Protein AF-A0AA39MKB7-F1 (afdb_monomer_lite)

Organism: NCBI:txid47425

Radius of gyration: 70.07 Å; chains: 1; bounding box: 162×75×240 Å

Foldseek 3Di:
DDDDDLVRLVVQLVVLVVVLVVVCVVPVPDDPVNSCVVPPDNRPRDDPQDPVRVVVVVVVVPDDPVRVVVVVVVVVVVVVVVVVVVVVVVVVVLPDDDDDDDDDDDDDDDDDDYDDDDDDDDDDDDDDDDDDDDDDDDDDDDDDDDDDDDDPDDDDDDDDDDDDDDDDDDDDDDDDDDDDDDPDDDPVVPPDPPPVVVVVVVVVVVVVVVVVVVVVVVVVVVVVVVVVVVVVVVVVVVVVVVVVVVVVVVVVVVVVVVVVVVVVVVVVSVVVVVVVVVVVVVVVVVVVVVVVVVVVVVVVVVVVVVVVVVVVVVVVVVVVVVVVVVVVVVVVVVVVVVVVVVVVVVVVVVVVVVVVVVVVVVVVVVVVVVVVPPDDDDDDDDDDDDDDPPDPPPPPPVVVVVVVVVVVVVVVVVVVVVVVVVVVVVVVVVVVVVVVVVVVVVVVVVVVVVVVVVVVVVVVVVVVVVVVVVVVVVVVVVVVVVVVVVD

Sequence (487 aa):
MELPGPDALRKERTRLRNAIATFRKRKPDVTAEELRARYPVIPEAPRKKSKREIVARQRREGESDDAFQKRLRLAEQKRLQRAGKRAAQQSELDSGAPASGPSKRRKRAEEEVPLKVLDNPALPPRIPSPFIEAITSEASPSNAEKGIQSEIGMPSRLVTELGVSMPDDSSAPPDHVVLPCISEGPKFLLQPTGNHSSSLSDQASRDEKTIAGLHKELQIFSKQMADSKTKISQLQATNEELSSKLQSCQTELKSTTTEICSLTKRLAVSEPRVLLLEEEKASIATNLQSLEAKLYSLKTVTDAQIGLLEGDKRGLIDQSEQTKAELDISQVTVKILERRVGQLDGEFDELKKVSERNSIELKLWESNNKRSSDRYIKMSCTPELRATNEEANRGSTMALERSKSESTSLKGMLGTAERQITTFDEERLGFQINTEELERRLKDHQTACRHNELLSDRALRCDQKLRVSEVLVATLQASKSAVLFHL

Secondary structure (DSSP, 8-state):
-PPPPHHHHHHHHHHHHHHHHHHHHH-TT--HHHHHHHS-----PPPPPPHHHHHHHHHHHTS-HHHHHHHHHHHHHHHHHHHHHHHHHHHHHSS---------------------------------------------------------------------PPP----PPPP----------TTSSSSSHHHHHHHHHHHHHHHHHHHHHHHHHHHHHHHHHHHHHHHHHHHHHHHHHHHHHHHHHHHHHHHHHHHHHHHHHHHHHHHHHHHHHHHHHHHHHHHHHHHHHHHHHHHHHHHHHHHHHHHHHHHHHHHHHHHHHHHHHHHHHHHHHHHHHHHHHHHHHHHHHHHHHHHHHHHHHHHHHTTTTTS----------------SSSSSSHHHHHHHHHHHHHHHHHHHHHHHHHHHHHHHHHHHHHHHHHHHHHHHHHHHHHHHHHHHHHHHHHHHHHHHHHHHHHHHHHHHHHHHHH-

Structure (mmCIF, N/CA/C/O backbone):
data_AF-A0AA39MKB7-F1
#
_entry.id   AF-A0AA39MKB7-F1
#
loop_
_atom_site.group_PDB
_atom_site.id
_atom_site.type_symbol
_atom_site.label_atom_id
_atom_site.label_alt_id
_atom_site.label_comp_id
_atom_site.label_asym_id
_atom_site.label_entity_id
_atom_site.label_seq_id
_atom_site.pdbx_PDB_ins_code
_atom_site.Cartn_x
_atom_site.Cartn_y
_atom_site.Cartn_z
_atom_site.occupancy
_atom_site.B_iso_or_equiv
_atom_site.auth_seq_id
_atom_site.auth_comp_id
_atom_site.auth_asym_id
_atom_site.auth_atom_id
_atom_site.pdbx_PDB_model_num
ATOM 1 N N . MET A 1 1 ? 51.505 -11.710 31.418 1.00 57.59 1 MET A N 1
ATOM 2 C CA . MET A 1 1 ? 50.099 -11.477 31.807 1.00 57.59 1 MET A CA 1
ATOM 3 C C . MET A 1 1 ? 49.226 -12.077 30.722 1.00 57.59 1 MET A C 1
ATOM 5 O O . MET A 1 1 ? 49.333 -11.642 29.583 1.00 57.59 1 MET A O 1
ATOM 9 N N . GLU A 1 2 ? 48.459 -13.120 31.030 1.00 61.50 2 GLU A N 1
ATOM 10 C CA . GLU A 1 2 ? 47.545 -13.730 30.058 1.00 61.50 2 GLU A CA 1
ATOM 11 C C . GLU A 1 2 ? 46.400 -12.763 29.743 1.00 61.50 2 GLU A C 1
ATOM 13 O O . GLU A 1 2 ? 45.785 -12.198 30.650 1.00 61.50 2 GLU A O 1
ATOM 18 N N . LEU A 1 3 ? 46.131 -12.538 28.455 1.00 71.19 3 LEU A N 1
ATOM 19 C CA . LEU A 1 3 ? 45.013 -11.702 28.034 1.00 71.19 3 LEU A CA 1
ATOM 20 C C . LEU A 1 3 ? 43.691 -12.392 28.414 1.00 71.19 3 LEU A C 1
ATOM 22 O O . LEU A 1 3 ? 43.523 -13.582 28.132 1.00 71.19 3 LEU A O 1
ATOM 26 N N . PRO A 1 4 ? 42.734 -11.673 29.028 1.00 78.88 4 PRO A N 1
ATOM 27 C CA . PRO A 1 4 ? 41.464 -12.253 29.436 1.00 78.88 4 PRO A CA 1
ATOM 28 C C . PRO A 1 4 ? 40.722 -12.835 28.229 1.00 78.88 4 PRO A C 1
ATOM 30 O O . PRO A 1 4 ? 40.527 -12.175 27.206 1.00 78.88 4 PRO A O 1
ATOM 33 N N . GLY A 1 5 ? 40.285 -14.090 28.358 1.00 85.44 5 GLY A N 1
ATOM 34 C CA . GLY A 1 5 ? 39.593 -14.795 27.284 1.00 85.44 5 GLY A CA 1
ATOM 35 C C . GLY A 1 5 ? 38.292 -14.098 26.839 1.00 85.44 5 GLY A C 1
ATOM 36 O O . GLY A 1 5 ? 37.696 -13.325 27.597 1.00 85.44 5 GLY A O 1
ATOM 37 N N . PRO A 1 6 ? 37.764 -14.409 25.639 1.00 80.69 6 PRO A N 1
ATOM 38 C CA . PRO A 1 6 ? 36.594 -13.728 25.072 1.00 80.69 6 PRO A CA 1
ATOM 39 C C . PRO A 1 6 ? 35.350 -13.758 25.971 1.00 80.69 6 PRO A C 1
ATOM 41 O O . PRO A 1 6 ? 34.543 -12.830 25.957 1.00 80.69 6 PRO A O 1
ATOM 44 N N . ASP A 1 7 ? 35.167 -14.817 26.764 1.00 78.50 7 ASP A N 1
ATOM 45 C CA . ASP A 1 7 ? 34.070 -14.903 27.731 1.00 78.50 7 ASP A CA 1
ATOM 46 C C . ASP A 1 7 ? 34.285 -14.058 28.988 1.00 78.50 7 ASP A C 1
ATOM 48 O O . ASP A 1 7 ? 33.306 -13.527 29.518 1.00 78.50 7 ASP A O 1
ATOM 52 N N . ALA A 1 8 ? 35.531 -13.872 29.425 1.00 84.88 8 ALA A N 1
ATOM 53 C CA . ALA A 1 8 ? 35.863 -12.968 30.522 1.00 84.88 8 ALA A CA 1
ATOM 54 C C . ALA A 1 8 ? 35.563 -11.515 30.122 1.00 84.88 8 ALA A C 1
ATOM 56 O O . ALA A 1 8 ? 34.800 -10.842 30.816 1.00 84.88 8 ALA A O 1
ATOM 57 N N . LEU A 1 9 ? 35.998 -11.097 28.927 1.00 85.19 9 LEU A N 1
ATOM 58 C CA . LEU A 1 9 ? 35.693 -9.775 28.364 1.00 85.19 9 LEU A CA 1
ATOM 59 C C . LEU A 1 9 ? 34.181 -9.530 28.231 1.00 85.19 9 LEU A C 1
ATOM 61 O O . LEU A 1 9 ? 33.685 -8.436 28.495 1.00 85.19 9 LEU A O 1
ATOM 65 N N . ARG A 1 10 ? 33.401 -10.555 27.859 1.00 82.31 10 ARG A N 1
ATOM 66 C CA . ARG A 1 10 ? 31.931 -10.452 27.788 1.00 82.31 10 ARG A CA 1
ATOM 67 C C . ARG A 1 10 ? 31.281 -10.279 29.160 1.00 82.31 10 ARG A C 1
ATOM 69 O O . ARG A 1 10 ? 30.346 -9.480 29.287 1.00 82.31 10 ARG A O 1
ATOM 76 N N . LYS A 1 11 ? 31.738 -11.029 30.167 1.00 87.38 11 LYS A N 1
ATOM 77 C CA . LYS A 1 11 ? 31.245 -10.912 31.549 1.00 87.38 11 LYS A CA 1
ATOM 78 C C . LYS A 1 11 ? 31.569 -9.535 32.120 1.00 87.38 11 LYS A C 1
ATOM 80 O O . LYS A 1 11 ? 30.679 -8.876 32.651 1.00 87.38 11 LYS A O 1
ATOM 85 N N . GLU A 1 12 ? 32.793 -9.068 31.921 1.00 86.62 12 GLU A N 1
ATOM 86 C CA . GLU A 1 12 ? 33.256 -7.755 32.361 1.00 86.62 12 GLU A CA 1
ATOM 87 C C . GLU A 1 12 ? 32.492 -6.613 31.680 1.00 86.62 12 GLU A C 1
ATOM 89 O O . GLU A 1 12 ? 31.953 -5.738 32.355 1.00 86.62 12 GLU A O 1
ATOM 94 N N . ARG A 1 13 ? 32.297 -6.688 30.358 1.00 86.69 13 ARG A N 1
ATOM 95 C CA . ARG A 1 13 ? 31.464 -5.731 29.613 1.00 86.69 13 ARG A CA 1
ATOM 96 C C . ARG A 1 13 ? 30.043 -5.643 30.165 1.00 86.69 13 ARG A C 1
ATOM 98 O O . ARG A 1 13 ? 29.470 -4.560 30.263 1.00 86.69 13 ARG A O 1
ATOM 105 N N . THR A 1 14 ? 29.452 -6.789 30.495 1.00 87.50 14 THR A N 1
ATOM 106 C CA . THR A 1 14 ? 28.092 -6.855 31.046 1.00 87.50 14 THR A CA 1
ATOM 107 C C . THR A 1 14 ? 28.049 -6.265 32.454 1.00 87.50 14 THR A C 1
ATOM 109 O O . THR A 1 14 ? 27.165 -5.465 32.752 1.00 87.50 14 THR A O 1
ATOM 112 N N . ARG A 1 15 ? 29.045 -6.577 33.292 1.00 92.31 15 ARG A N 1
ATOM 113 C CA . ARG A 1 15 ? 29.207 -6.002 34.634 1.00 92.31 15 ARG A CA 1
ATOM 114 C C . ARG A 1 15 ? 29.312 -4.475 34.584 1.00 92.31 15 ARG A C 1
ATOM 116 O O . ARG A 1 15 ? 28.599 -3.806 35.326 1.00 92.31 15 ARG A O 1
ATOM 123 N N . LEU A 1 16 ? 30.130 -3.930 33.683 1.00 90.25 16 LEU A N 1
ATOM 124 C CA . LEU A 1 16 ? 30.309 -2.484 33.511 1.00 90.25 16 LEU A CA 1
ATOM 125 C C . LEU A 1 16 ? 29.035 -1.797 33.009 1.00 90.25 16 LEU A C 1
ATOM 127 O O . LEU A 1 16 ? 28.634 -0.775 33.557 1.00 90.25 16 LEU A O 1
ATOM 131 N N . ARG A 1 17 ? 28.336 -2.381 32.026 1.00 87.81 17 ARG A N 1
ATOM 132 C CA . ARG A 1 17 ? 27.045 -1.846 31.556 1.00 87.81 17 ARG A CA 1
ATOM 133 C C . ARG A 1 17 ? 25.992 -1.821 32.661 1.00 87.81 17 ARG A C 1
ATOM 135 O O . ARG A 1 17 ? 25.279 -0.830 32.789 1.00 87.81 17 ARG A O 1
ATOM 142 N N . ASN A 1 18 ? 25.925 -2.875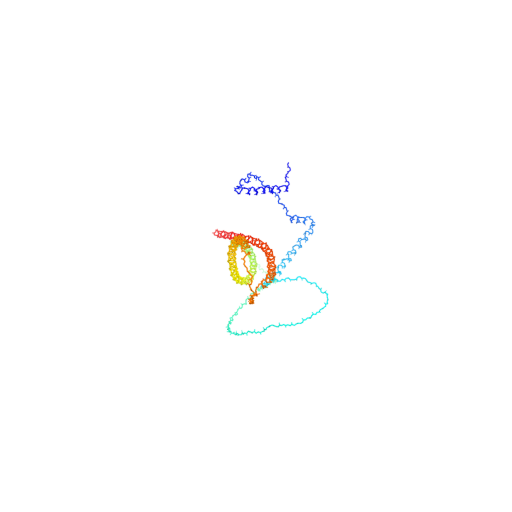 33.472 1.00 91.00 18 ASN A N 1
ATOM 143 C CA . ASN A 1 18 ? 25.007 -2.929 34.605 1.00 91.00 18 ASN A CA 1
ATOM 144 C C . ASN A 1 18 ? 25.369 -1.892 35.674 1.00 91.00 18 ASN A C 1
ATOM 146 O O . ASN A 1 18 ? 24.465 -1.255 36.203 1.00 91.00 18 ASN A O 1
ATOM 150 N N . ALA A 1 19 ? 26.661 -1.688 35.952 1.00 90.56 19 ALA A N 1
ATOM 151 C CA . ALA A 1 19 ? 27.139 -0.668 36.887 1.00 90.56 19 ALA A CA 1
ATOM 152 C C . ALA A 1 19 ? 26.822 0.761 36.407 1.00 90.56 19 ALA A C 1
ATOM 154 O O . ALA A 1 19 ? 26.352 1.586 37.188 1.00 90.56 19 ALA A O 1
ATOM 155 N N . ILE A 1 20 ? 26.988 1.038 35.109 1.00 90.00 20 ILE A N 1
ATOM 156 C CA . ILE A 1 20 ? 26.596 2.315 34.494 1.00 90.00 20 ILE A CA 1
ATOM 157 C C . ILE A 1 20 ? 25.080 2.526 34.605 1.00 90.00 20 ILE A C 1
ATOM 159 O O . ILE A 1 20 ? 24.633 3.618 34.952 1.00 90.00 20 ILE A O 1
ATOM 163 N N . ALA A 1 21 ? 24.280 1.488 34.345 1.00 90.94 21 ALA A N 1
ATOM 164 C CA . ALA A 1 21 ? 22.824 1.568 34.429 1.00 90.94 21 ALA A CA 1
ATOM 165 C C . ALA A 1 21 ? 22.333 1.821 35.865 1.00 90.94 21 ALA A C 1
ATOM 167 O O . ALA A 1 21 ? 21.487 2.689 36.076 1.00 90.94 21 ALA A O 1
ATOM 168 N N . THR A 1 22 ? 22.881 1.122 36.868 1.00 93.25 22 THR A N 1
ATOM 169 C CA . THR A 1 22 ? 22.549 1.397 38.278 1.00 93.25 22 THR A CA 1
ATOM 170 C C . THR A 1 22 ? 23.024 2.772 38.721 1.00 93.25 22 THR A C 1
ATOM 172 O O . THR A 1 22 ? 22.323 3.421 39.495 1.00 93.25 22 THR A O 1
ATOM 175 N N . PHE A 1 23 ? 24.167 3.247 38.225 1.00 91.81 23 PHE A N 1
ATOM 176 C CA . PHE A 1 23 ? 24.649 4.582 38.555 1.00 91.81 23 PHE A CA 1
ATOM 177 C C . PHE A 1 23 ? 23.753 5.682 37.972 1.00 91.81 23 PHE A C 1
ATOM 179 O O . PHE A 1 23 ? 23.325 6.553 38.724 1.00 91.81 23 PHE A O 1
ATOM 186 N N . ARG A 1 24 ? 23.356 5.578 36.695 1.00 91.56 24 ARG A N 1
ATOM 187 C CA . ARG A 1 24 ? 22.364 6.480 36.076 1.00 91.56 24 ARG A CA 1
ATOM 188 C C . ARG A 1 24 ? 21.015 6.460 36.793 1.00 91.56 24 ARG A C 1
ATOM 190 O O . ARG A 1 24 ? 20.378 7.492 36.929 1.00 91.56 24 ARG A O 1
ATOM 197 N N . LYS A 1 25 ? 20.584 5.298 37.296 1.00 93.00 25 LYS A N 1
ATOM 198 C CA . LYS A 1 25 ? 19.336 5.189 38.071 1.00 93.00 25 LYS A CA 1
ATOM 199 C C . LYS A 1 25 ? 19.414 5.907 39.426 1.00 93.00 25 LYS A C 1
ATOM 201 O O . LYS A 1 25 ? 18.398 6.381 39.913 1.00 93.00 25 LYS A O 1
ATOM 206 N N . ARG A 1 26 ? 20.598 5.960 40.047 1.00 91.69 26 ARG A N 1
ATOM 207 C CA . ARG A 1 26 ? 20.825 6.640 41.337 1.00 91.69 26 ARG A CA 1
ATOM 208 C C . ARG A 1 26 ? 21.122 8.133 41.187 1.00 91.69 26 ARG A C 1
ATOM 210 O O . ARG A 1 26 ? 20.900 8.875 42.134 1.00 91.69 26 ARG A O 1
ATOM 217 N N . LYS A 1 27 ? 21.642 8.553 40.034 1.00 91.25 27 LYS A N 1
ATOM 218 C CA . LYS A 1 27 ? 21.922 9.948 39.686 1.00 91.25 27 LYS A CA 1
ATOM 219 C C . LYS A 1 27 ? 21.445 10.212 38.250 1.00 91.25 27 LYS A C 1
ATOM 221 O O . LYS A 1 27 ? 22.207 9.938 37.322 1.00 91.25 27 LYS A O 1
ATOM 226 N N . PRO A 1 28 ? 20.201 10.681 38.054 1.00 88.88 28 PRO A N 1
ATOM 227 C CA . PRO A 1 28 ? 19.651 10.891 36.716 1.00 88.88 28 PRO A CA 1
ATOM 228 C C . PRO A 1 28 ? 20.368 12.008 35.939 1.00 88.88 28 PRO A C 1
ATOM 230 O O . PRO A 1 28 ? 20.501 11.887 34.725 1.00 88.88 28 PRO A O 1
ATOM 233 N N . ASP A 1 29 ? 20.931 13.006 36.628 1.00 92.62 29 ASP A N 1
ATOM 234 C CA . ASP A 1 29 ? 21.577 14.181 36.009 1.00 92.62 29 ASP A CA 1
ATOM 235 C C . ASP A 1 29 ? 23.076 13.995 35.708 1.00 92.62 29 ASP A C 1
ATOM 237 O O . ASP A 1 29 ? 23.807 14.949 35.450 1.00 92.62 29 ASP A O 1
ATOM 241 N N . VAL A 1 30 ? 23.571 12.757 35.760 1.00 89.38 30 VAL A N 1
ATOM 242 C CA . VAL A 1 30 ? 24.987 12.457 35.524 1.00 89.38 30 VAL A CA 1
ATOM 243 C C . VAL A 1 30 ? 25.360 12.690 34.056 1.00 89.38 30 VAL A C 1
ATOM 245 O O . VAL A 1 30 ? 24.784 12.099 33.136 1.00 89.38 30 VAL A O 1
ATOM 248 N N . THR A 1 31 ? 26.374 13.526 33.832 1.00 91.88 31 THR A N 1
ATOM 249 C CA . THR A 1 31 ? 26.855 13.868 32.490 1.00 91.88 31 THR A CA 1
ATOM 250 C C . THR A 1 31 ? 27.655 12.718 31.867 1.00 91.88 31 THR A C 1
ATOM 252 O O . THR A 1 31 ? 28.189 11.828 32.540 1.00 91.88 31 THR A O 1
ATOM 255 N N . ALA A 1 32 ? 27.749 12.704 30.534 1.00 85.06 32 ALA A N 1
ATOM 256 C CA . ALA A 1 32 ? 28.494 11.672 29.810 1.00 85.06 32 ALA A CA 1
ATOM 257 C C . ALA A 1 32 ? 30.003 11.681 30.132 1.00 85.06 32 ALA A C 1
ATOM 259 O O . ALA A 1 32 ? 30.646 10.633 30.055 1.00 85.06 32 ALA A O 1
ATOM 260 N N . GLU A 1 33 ? 30.555 12.836 30.509 1.00 85.56 33 GLU A N 1
ATOM 261 C CA . GLU A 1 33 ? 31.960 12.999 30.895 1.00 85.56 33 GLU A CA 1
ATOM 262 C C . GLU A 1 33 ? 32.245 12.391 32.269 1.00 85.56 33 GLU A C 1
ATOM 264 O O . GLU A 1 33 ? 33.200 11.625 32.407 1.00 85.56 33 GLU A O 1
ATOM 269 N N . GLU A 1 34 ? 31.358 12.600 33.247 1.00 87.44 34 GLU A N 1
ATOM 270 C CA . GLU A 1 34 ? 31.461 11.980 34.574 1.00 87.44 34 GLU A CA 1
ATOM 271 C C . GLU A 1 34 ? 31.364 10.443 34.484 1.00 87.44 34 GLU A C 1
ATOM 273 O O . GLU A 1 34 ? 32.084 9.712 35.169 1.00 87.44 34 GLU A O 1
ATOM 278 N N . LEU A 1 35 ? 30.543 9.922 33.561 1.00 86.56 35 LEU A N 1
ATOM 279 C CA . LEU A 1 35 ? 30.476 8.483 33.276 1.00 86.56 35 LEU A CA 1
ATOM 280 C C . LEU A 1 35 ? 31.759 7.928 32.661 1.00 86.56 35 LEU A C 1
ATOM 282 O O . LEU A 1 35 ? 32.152 6.814 33.008 1.00 86.56 35 LEU A O 1
ATOM 286 N N . ARG A 1 36 ? 32.401 8.668 31.751 1.00 87.00 36 ARG A N 1
ATOM 287 C CA . ARG A 1 36 ? 33.666 8.247 31.131 1.00 87.00 36 ARG A CA 1
ATOM 288 C C . ARG A 1 36 ? 34.827 8.302 32.116 1.00 87.00 36 ARG A C 1
ATOM 290 O O . ARG A 1 36 ? 35.644 7.389 32.104 1.00 87.00 36 ARG A O 1
ATOM 297 N N . ALA A 1 37 ? 34.866 9.313 32.984 1.00 88.31 37 ALA A N 1
ATOM 298 C CA . ALA A 1 37 ? 35.866 9.417 34.044 1.00 88.31 37 ALA A CA 1
ATOM 299 C C . ALA A 1 37 ? 35.774 8.237 35.025 1.00 88.31 37 ALA A C 1
ATOM 301 O O . ALA A 1 37 ? 36.789 7.710 35.473 1.00 88.31 37 ALA A O 1
ATOM 302 N N . ARG A 1 38 ? 34.551 7.784 35.329 1.00 86.44 38 ARG A N 1
ATOM 303 C CA . ARG A 1 38 ? 34.307 6.705 36.295 1.00 86.44 38 ARG A CA 1
ATOM 304 C C . ARG A 1 38 ? 34.389 5.295 35.708 1.00 86.44 38 ARG A C 1
ATOM 306 O O . ARG A 1 38 ? 34.686 4.350 36.435 1.00 86.44 38 ARG A O 1
ATOM 313 N N . TYR A 1 39 ? 34.124 5.149 34.413 1.00 88.12 39 TYR A N 1
ATOM 314 C CA . TYR A 1 39 ? 34.223 3.887 33.679 1.00 88.12 39 TYR A CA 1
ATOM 315 C C . TYR A 1 39 ? 35.083 4.078 32.422 1.00 88.12 39 TYR A C 1
ATOM 317 O O . TYR A 1 39 ? 34.551 4.106 31.304 1.00 88.12 39 TYR A O 1
ATOM 325 N N . PRO A 1 40 ? 36.409 4.230 32.592 1.00 73.69 40 PRO A N 1
ATOM 326 C CA . PRO A 1 40 ? 37.319 4.421 31.480 1.00 73.69 40 PRO A CA 1
ATOM 327 C C . PRO A 1 40 ? 37.432 3.099 30.717 1.00 73.69 40 PRO A C 1
ATOM 329 O O . PRO A 1 40 ? 38.014 2.136 31.199 1.00 73.69 40 PRO A O 1
ATOM 332 N N . VAL A 1 41 ? 36.865 3.073 29.511 1.00 77.75 41 VAL A N 1
ATOM 333 C CA . VAL A 1 41 ? 36.948 1.974 28.534 1.00 77.75 41 VAL A CA 1
ATOM 334 C C . VAL A 1 41 ? 36.077 0.755 28.868 1.00 77.75 41 VAL A C 1
ATOM 336 O O . VAL A 1 41 ? 36.373 -0.083 29.713 1.00 77.75 41 VAL A O 1
ATOM 339 N N . ILE A 1 42 ? 34.989 0.611 28.108 1.00 75.44 42 ILE A N 1
ATOM 340 C CA . ILE A 1 42 ? 34.221 -0.633 28.051 1.00 75.44 42 ILE A CA 1
ATOM 341 C C . ILE A 1 42 ? 34.947 -1.562 27.066 1.00 75.44 42 ILE A C 1
ATOM 343 O O . ILE A 1 42 ? 34.974 -1.238 25.877 1.00 75.44 42 ILE A O 1
ATOM 347 N N . PRO A 1 43 ? 35.494 -2.711 27.500 1.00 75.75 43 PRO A N 1
ATOM 348 C CA . PRO A 1 43 ? 36.208 -3.609 26.607 1.00 75.75 43 PRO A CA 1
ATOM 349 C C . PRO A 1 43 ? 35.299 -4.089 25.469 1.00 75.75 43 PRO A C 1
ATOM 351 O O . PRO A 1 43 ? 34.165 -4.554 25.681 1.00 75.75 43 PRO A O 1
ATOM 354 N N . GLU A 1 44 ? 35.800 -3.978 24.240 1.00 71.19 44 GLU A N 1
ATOM 355 C CA . GLU A 1 44 ? 35.072 -4.353 23.035 1.00 71.19 44 GLU A CA 1
ATOM 356 C C . GLU A 1 44 ? 35.113 -5.876 22.851 1.00 71.19 44 GLU A C 1
ATOM 358 O O . GLU A 1 44 ? 35.938 -6.453 22.153 1.00 71.19 44 GLU A O 1
ATOM 363 N N . ALA A 1 45 ? 34.228 -6.565 23.573 1.00 75.75 45 ALA A N 1
ATOM 364 C CA . ALA A 1 45 ? 34.213 -8.021 23.567 1.00 75.75 45 ALA A CA 1
ATOM 365 C C . ALA A 1 45 ? 33.711 -8.585 22.215 1.00 75.75 45 ALA A C 1
ATOM 367 O O . ALA A 1 45 ? 32.619 -8.192 21.769 1.00 75.75 45 ALA A O 1
ATOM 368 N N . PRO A 1 46 ? 34.413 -9.573 21.617 1.00 74.50 46 PRO A N 1
ATOM 369 C CA . PRO A 1 46 ? 33.972 -10.263 20.409 1.00 74.50 46 PRO A CA 1
ATOM 370 C C . PRO A 1 46 ? 32.549 -10.815 20.555 1.00 74.50 46 PRO A C 1
ATOM 372 O O . PRO A 1 46 ? 32.208 -11.504 21.533 1.00 74.50 46 PRO A O 1
ATOM 375 N N . ARG A 1 47 ? 31.692 -10.507 19.574 1.00 73.31 47 ARG A N 1
ATOM 376 C CA . ARG A 1 47 ? 30.288 -10.947 19.565 1.00 73.31 47 ARG A CA 1
ATOM 377 C C . ARG A 1 47 ? 30.232 -12.477 19.655 1.00 73.31 47 ARG A C 1
ATOM 379 O O . ARG A 1 47 ? 30.965 -13.174 18.956 1.00 73.31 47 ARG A O 1
ATOM 386 N N . LYS A 1 48 ? 29.368 -13.016 20.531 1.00 75.38 48 LYS A N 1
ATOM 387 C CA . LYS A 1 48 ? 29.062 -14.458 20.514 1.00 75.38 48 LYS A CA 1
ATOM 388 C C . LYS A 1 48 ? 28.472 -14.771 19.146 1.00 75.38 48 LYS A C 1
ATOM 390 O O . LYS A 1 48 ? 27.442 -14.197 18.795 1.00 75.38 48 LYS A O 1
ATOM 395 N N . LYS A 1 49 ? 29.114 -15.676 18.403 1.00 77.88 49 LYS A N 1
ATOM 396 C CA . LYS A 1 49 ? 28.512 -16.278 17.212 1.00 77.88 49 LYS A CA 1
ATOM 397 C C . LYS A 1 49 ? 27.165 -16.857 17.625 1.00 77.88 49 LYS A C 1
ATOM 399 O O . LYS A 1 49 ? 27.058 -17.496 18.676 1.00 77.88 49 LYS A O 1
ATOM 404 N N . SER A 1 50 ? 26.123 -16.570 16.856 1.00 76.12 50 SER A N 1
ATOM 405 C CA . SER A 1 50 ? 24.784 -17.042 17.220 1.00 76.12 50 SER A CA 1
ATOM 406 C C . SER A 1 50 ? 24.744 -18.574 17.176 1.00 76.12 50 SER A C 1
ATOM 408 O O . SER A 1 50 ? 25.455 -19.185 16.379 1.00 76.12 50 SER A O 1
ATOM 410 N N . LYS A 1 51 ? 23.883 -19.226 17.976 1.00 74.38 51 LYS A N 1
ATOM 411 C CA . LYS A 1 51 ? 23.681 -20.689 17.876 1.00 74.38 51 LYS A CA 1
ATOM 412 C C . LYS A 1 51 ? 23.393 -21.116 16.429 1.00 74.38 51 LYS A C 1
ATOM 414 O O . LYS A 1 51 ? 23.885 -22.140 15.979 1.00 74.38 51 LYS A O 1
ATOM 419 N N . ARG A 1 52 ? 22.661 -20.287 15.677 1.00 75.50 52 ARG A N 1
ATOM 420 C CA . ARG A 1 52 ? 22.343 -20.505 14.260 1.00 75.50 52 ARG A CA 1
ATOM 421 C C . ARG A 1 52 ? 23.578 -20.445 13.357 1.00 75.50 52 ARG A C 1
ATOM 423 O O . ARG A 1 52 ? 23.677 -21.222 12.418 1.00 75.50 52 ARG A O 1
ATOM 430 N N . GLU A 1 53 ? 24.510 -19.549 13.650 1.00 75.56 53 GLU A N 1
ATOM 431 C CA . GLU A 1 53 ? 25.774 -19.392 12.925 1.00 75.56 53 GLU A CA 1
ATOM 432 C C . GLU A 1 53 ? 26.752 -20.530 13.236 1.00 75.56 53 GLU A C 1
ATOM 434 O O . GLU A 1 53 ? 27.369 -21.067 12.322 1.00 75.56 53 GLU A O 1
ATOM 439 N N . ILE A 1 54 ? 26.829 -20.959 14.499 1.00 68.94 54 ILE A N 1
ATOM 440 C CA . ILE A 1 54 ? 27.637 -22.114 14.917 1.00 68.94 54 ILE A CA 1
ATOM 441 C C . ILE A 1 54 ? 27.110 -23.393 14.255 1.00 68.94 54 ILE A C 1
ATOM 443 O O . ILE A 1 54 ? 27.883 -24.122 13.645 1.00 68.94 54 ILE A O 1
ATOM 447 N N . VAL A 1 55 ? 25.791 -23.615 14.275 1.00 73.12 55 VAL A N 1
ATOM 448 C CA . VAL A 1 55 ? 25.149 -24.755 13.595 1.00 73.12 55 VAL A CA 1
ATOM 449 C C . VAL A 1 55 ? 25.326 -24.676 12.075 1.00 73.12 55 VAL A C 1
ATOM 451 O O . VAL A 1 55 ? 25.533 -25.697 11.425 1.00 73.12 55 VAL A O 1
ATOM 454 N N . ALA A 1 56 ? 25.287 -23.479 11.482 1.00 73.62 56 ALA A N 1
ATOM 455 C CA . ALA A 1 56 ? 25.546 -23.305 10.055 1.00 73.62 56 ALA A CA 1
ATOM 456 C C . ALA A 1 56 ? 27.005 -23.605 9.678 1.00 73.62 56 ALA A C 1
ATOM 458 O O . ALA A 1 56 ? 27.238 -24.108 8.585 1.00 73.62 56 ALA A O 1
ATOM 459 N N . ARG A 1 57 ? 27.970 -23.319 10.561 1.00 70.50 57 ARG A N 1
ATOM 460 C CA . ARG A 1 57 ? 29.388 -23.644 10.349 1.00 70.50 57 ARG A CA 1
ATOM 461 C C . ARG A 1 57 ? 29.676 -25.128 10.550 1.00 70.50 57 ARG A C 1
ATOM 463 O O . ARG A 1 57 ? 30.285 -25.731 9.681 1.00 70.50 57 ARG A O 1
ATOM 470 N N . GLN A 1 58 ? 29.132 -25.733 11.605 1.00 68.75 58 GLN A N 1
ATOM 471 C CA . GLN A 1 58 ? 29.240 -27.177 11.850 1.00 68.75 58 GLN A CA 1
ATOM 472 C C . GLN A 1 58 ? 28.633 -28.006 10.709 1.00 68.75 58 GLN A C 1
ATOM 474 O O . GLN A 1 58 ? 29.159 -29.056 10.364 1.00 68.75 58 GLN A O 1
ATOM 479 N N . ARG A 1 59 ? 27.571 -27.510 10.058 1.00 65.56 59 ARG A N 1
ATOM 480 C CA . ARG A 1 59 ? 27.016 -28.131 8.843 1.00 65.56 59 ARG A CA 1
ATOM 481 C C . ARG A 1 59 ? 27.882 -27.961 7.592 1.00 65.56 59 ARG A C 1
ATOM 483 O O . ARG A 1 59 ? 27.684 -28.708 6.648 1.00 65.56 59 ARG A O 1
ATOM 490 N N . ARG A 1 60 ? 28.789 -26.979 7.551 1.00 62.41 60 ARG A N 1
ATOM 491 C CA . ARG A 1 60 ? 29.732 -26.778 6.435 1.00 62.41 60 ARG A CA 1
ATOM 492 C C . ARG A 1 60 ? 31.016 -27.579 6.622 1.00 62.41 60 ARG A C 1
ATOM 494 O O . ARG A 1 60 ? 31.553 -28.067 5.647 1.00 62.41 60 ARG A O 1
ATOM 501 N N . GLU A 1 61 ? 31.491 -27.701 7.859 1.00 64.69 61 GLU A N 1
ATOM 502 C CA . GLU A 1 61 ? 32.772 -28.347 8.182 1.00 64.69 61 GLU A CA 1
ATOM 503 C C . GLU A 1 61 ? 32.663 -29.884 8.297 1.00 64.69 61 GLU A C 1
ATOM 505 O O . GLU A 1 61 ? 33.681 -30.563 8.286 1.00 64.69 61 GLU A O 1
ATOM 510 N N . GLY A 1 62 ? 31.446 -30.445 8.377 1.00 60.78 62 GLY A N 1
ATOM 511 C CA . GLY A 1 62 ? 31.200 -31.896 8.466 1.00 60.78 62 GLY A CA 1
ATOM 512 C C . GLY A 1 62 ? 30.615 -32.561 7.211 1.00 60.78 62 GLY A C 1
ATOM 513 O O . GLY A 1 62 ? 30.279 -33.741 7.257 1.00 60.78 62 GLY A O 1
ATOM 514 N N . GLU A 1 63 ? 30.441 -31.834 6.106 1.00 56.47 63 GLU A N 1
ATOM 515 C CA . GLU A 1 63 ? 29.908 -32.374 4.846 1.00 56.47 63 GLU A CA 1
ATOM 516 C C . GLU A 1 63 ? 31.041 -32.491 3.821 1.00 56.47 63 GLU A C 1
ATOM 518 O O . GLU A 1 63 ? 31.730 -31.510 3.570 1.00 56.47 63 GLU A O 1
ATOM 523 N N . SER A 1 64 ? 31.241 -33.674 3.219 1.00 61.62 64 SER A N 1
ATOM 524 C CA . SER A 1 64 ? 32.193 -33.833 2.104 1.00 61.62 64 SER A CA 1
ATOM 525 C C . SER A 1 64 ? 31.856 -32.832 0.993 1.00 61.62 64 SER A C 1
ATOM 527 O O . SER A 1 64 ? 30.665 -32.632 0.732 1.00 61.62 64 SER A O 1
ATOM 529 N N . ASP A 1 65 ? 32.851 -32.275 0.297 1.00 62.03 65 ASP A N 1
ATOM 530 C CA . ASP A 1 65 ? 32.652 -31.262 -0.759 1.00 62.03 65 ASP A CA 1
ATOM 531 C C . ASP A 1 65 ? 31.572 -31.644 -1.782 1.00 62.03 65 ASP A C 1
ATOM 533 O O . ASP A 1 65 ? 30.791 -30.804 -2.234 1.00 62.03 65 ASP A O 1
ATOM 537 N N . ASP A 1 66 ? 31.445 -32.937 -2.074 1.00 66.38 66 ASP A N 1
ATOM 538 C CA . ASP A 1 66 ? 30.450 -33.472 -2.997 1.00 66.38 66 ASP A CA 1
ATOM 539 C C . ASP A 1 66 ? 29.003 -33.372 -2.457 1.00 66.38 66 ASP A C 1
ATOM 541 O O . ASP A 1 66 ? 28.054 -33.083 -3.190 1.00 66.38 66 ASP A O 1
ATOM 545 N N . ALA A 1 67 ? 28.819 -33.519 -1.143 1.00 67.69 67 ALA A N 1
ATOM 546 C CA . ALA A 1 67 ? 27.542 -33.320 -0.456 1.00 67.69 67 ALA A CA 1
ATOM 547 C C . ALA A 1 67 ? 27.166 -31.831 -0.376 1.00 67.69 67 ALA A C 1
ATOM 549 O O . ALA A 1 67 ? 25.990 -31.483 -0.538 1.00 67.69 67 ALA A O 1
ATOM 550 N N . PHE A 1 68 ? 28.154 -30.948 -0.201 1.00 72.50 68 PHE A N 1
ATOM 551 C CA . PHE A 1 68 ? 27.950 -29.501 -0.245 1.00 72.50 68 PHE A CA 1
ATOM 552 C C . PHE A 1 68 ? 27.553 -29.034 -1.653 1.00 72.50 68 PHE A C 1
ATOM 554 O O . PHE A 1 68 ? 26.545 -28.343 -1.807 1.00 72.50 68 PHE A O 1
ATOM 561 N N . GLN A 1 69 ? 28.269 -29.487 -2.687 1.00 73.88 69 GLN A N 1
ATOM 562 C CA . GLN A 1 69 ? 27.952 -29.240 -4.100 1.00 73.88 69 GLN A CA 1
ATOM 563 C C . GLN A 1 69 ? 26.550 -29.747 -4.464 1.00 73.88 69 GLN A C 1
ATOM 565 O O . GLN A 1 69 ? 25.746 -29.005 -5.036 1.00 73.88 69 GLN A O 1
ATOM 570 N N . LYS A 1 70 ? 26.199 -30.977 -4.062 1.00 78.12 70 LYS A N 1
ATOM 571 C CA . LYS A 1 70 ? 24.845 -31.529 -4.243 1.00 78.12 70 LYS A CA 1
ATOM 572 C C . LYS A 1 70 ? 23.790 -30.678 -3.548 1.00 78.12 70 LYS A C 1
ATOM 574 O O . LYS A 1 70 ? 22.744 -30.406 -4.134 1.00 78.12 70 LYS A O 1
ATOM 579 N N . ARG A 1 71 ? 24.051 -30.205 -2.328 1.00 74.50 71 ARG A N 1
ATOM 580 C CA . ARG A 1 71 ? 23.118 -29.336 -1.603 1.00 74.50 71 ARG A CA 1
ATOM 581 C C . ARG A 1 71 ? 22.989 -27.958 -2.250 1.00 74.50 71 ARG A C 1
ATOM 583 O O . ARG A 1 71 ? 21.881 -27.426 -2.260 1.00 74.50 71 ARG A O 1
ATOM 590 N N . LEU A 1 72 ? 24.065 -27.404 -2.806 1.00 78.88 72 LEU A N 1
ATOM 591 C CA . LEU A 1 72 ? 24.045 -26.137 -3.535 1.00 78.88 72 LEU A CA 1
ATOM 592 C C . LEU A 1 72 ? 23.171 -26.254 -4.790 1.00 78.88 72 LEU A C 1
ATOM 594 O O . LEU A 1 72 ? 22.218 -25.491 -4.937 1.00 78.88 72 LEU A O 1
ATOM 598 N N . ARG A 1 73 ? 23.403 -27.289 -5.611 1.00 85.44 73 ARG A N 1
ATOM 599 C CA . ARG A 1 73 ? 22.595 -27.586 -6.806 1.00 85.44 73 ARG A CA 1
ATOM 600 C C . ARG A 1 73 ? 21.133 -27.849 -6.454 1.00 85.44 73 ARG A C 1
ATOM 602 O O . ARG A 1 73 ? 20.235 -27.355 -7.124 1.00 85.44 73 ARG A O 1
ATOM 609 N N . LEU A 1 74 ? 20.866 -28.561 -5.359 1.00 84.31 74 LEU A N 1
ATOM 610 C CA . LEU A 1 74 ? 19.503 -28.854 -4.906 1.00 84.31 74 LEU A CA 1
ATOM 611 C C . LEU A 1 74 ? 18.807 -27.613 -4.318 1.00 84.31 74 LEU A C 1
ATOM 613 O O . LEU A 1 74 ? 17.595 -27.447 -4.466 1.00 84.31 74 LEU A O 1
ATOM 617 N N . ALA A 1 75 ? 19.552 -26.711 -3.674 1.00 83.19 75 ALA A N 1
ATOM 618 C CA . ALA A 1 75 ? 19.047 -25.420 -3.215 1.00 83.19 75 ALA A CA 1
ATOM 619 C C . ALA A 1 75 ? 18.745 -24.478 -4.389 1.00 83.19 75 ALA A C 1
ATOM 621 O O . ALA A 1 75 ? 17.735 -23.773 -4.358 1.00 83.19 75 ALA A O 1
ATOM 622 N N . GLU A 1 76 ? 19.572 -24.503 -5.430 1.00 84.44 76 GLU A N 1
ATOM 623 C CA . GLU A 1 76 ? 19.372 -23.759 -6.670 1.00 84.44 76 GLU A CA 1
ATOM 624 C C . GLU A 1 76 ? 18.182 -24.305 -7.465 1.00 84.44 76 GLU A C 1
ATOM 626 O O . GLU A 1 76 ? 17.278 -23.549 -7.815 1.00 84.44 76 GLU A O 1
ATOM 631 N N . GLN A 1 77 ? 18.067 -25.627 -7.596 1.00 87.44 77 GLN A N 1
ATOM 632 C CA . GLN A 1 77 ? 16.897 -26.285 -8.175 1.00 87.44 77 GLN A CA 1
ATOM 633 C C . GLN A 1 77 ? 15.626 -25.977 -7.371 1.00 87.44 77 GLN A C 1
ATOM 635 O O . GLN A 1 77 ? 14.579 -25.700 -7.950 1.00 87.44 77 GLN A O 1
ATOM 640 N N . LYS A 1 78 ? 15.697 -25.925 -6.032 1.00 86.62 78 LYS A N 1
ATOM 641 C CA . LYS A 1 78 ? 14.579 -25.455 -5.195 1.00 86.62 78 LYS A CA 1
ATOM 642 C C . LYS A 1 78 ? 14.284 -23.968 -5.380 1.00 86.62 78 LYS A C 1
ATOM 644 O O . LYS A 1 78 ? 13.116 -23.593 -5.286 1.00 86.62 78 LYS A O 1
ATOM 649 N N . ARG A 1 79 ? 15.283 -23.110 -5.620 1.00 83.50 79 ARG A N 1
ATOM 650 C CA . ARG A 1 79 ? 15.060 -21.696 -5.979 1.00 83.50 79 ARG A CA 1
ATOM 651 C C . ARG A 1 79 ? 14.335 -21.597 -7.310 1.00 83.50 79 ARG A C 1
ATOM 653 O O . ARG A 1 79 ? 13.353 -20.871 -7.366 1.00 83.50 79 ARG A O 1
ATOM 660 N N . LEU A 1 80 ? 14.752 -22.360 -8.314 1.00 83.06 80 LEU A N 1
ATOM 661 C CA . LEU A 1 80 ? 14.103 -22.414 -9.622 1.00 83.06 80 LEU A CA 1
ATOM 662 C C . LEU A 1 80 ? 12.685 -22.982 -9.526 1.00 83.06 80 LEU A C 1
ATOM 664 O O . LEU A 1 80 ? 11.763 -22.386 -10.060 1.00 83.06 80 LEU A O 1
ATOM 668 N N . GLN A 1 81 ? 12.456 -24.044 -8.752 1.00 81.56 81 GLN A N 1
ATOM 669 C CA . GLN A 1 81 ? 11.105 -24.562 -8.511 1.00 81.56 81 GLN A CA 1
ATOM 670 C C . GLN A 1 81 ? 10.228 -23.581 -7.730 1.00 81.56 81 GLN A C 1
ATOM 672 O O . GLN A 1 81 ? 9.029 -23.514 -7.966 1.00 81.56 81 GLN A O 1
ATOM 677 N N . ARG A 1 82 ? 10.787 -22.807 -6.793 1.00 81.69 82 ARG A N 1
ATOM 678 C CA . ARG A 1 82 ? 10.046 -21.739 -6.103 1.00 81.69 82 ARG A CA 1
ATOM 679 C C . ARG A 1 82 ? 9.806 -20.538 -7.006 1.00 81.69 82 ARG A C 1
ATOM 681 O O . ARG A 1 82 ? 8.771 -19.912 -6.857 1.00 81.69 82 ARG A O 1
ATOM 688 N N . ALA A 1 83 ? 10.721 -20.225 -7.918 1.00 75.44 83 ALA A N 1
ATOM 689 C CA . ALA A 1 83 ? 10.528 -19.199 -8.933 1.00 75.44 83 ALA A CA 1
ATOM 690 C C . ALA A 1 83 ? 9.447 -19.632 -9.932 1.00 75.44 83 ALA A C 1
ATOM 692 O O . ALA A 1 83 ? 8.536 -18.862 -10.182 1.00 75.44 83 ALA A O 1
ATOM 693 N N . GLY A 1 84 ? 9.463 -20.889 -10.377 1.00 75.69 84 GLY A N 1
ATOM 694 C CA . GLY A 1 84 ? 8.419 -21.487 -11.207 1.00 75.69 84 GLY A CA 1
ATOM 695 C C . GLY A 1 84 ? 7.076 -21.597 -10.484 1.00 75.69 84 GLY A C 1
ATOM 696 O O . GLY A 1 84 ? 6.051 -21.293 -11.070 1.00 75.69 84 GLY A O 1
ATOM 697 N N . LYS A 1 85 ? 7.051 -21.935 -9.187 1.00 72.12 85 LYS A N 1
ATOM 698 C CA . LYS A 1 85 ? 5.818 -21.913 -8.379 1.00 72.12 85 LYS A CA 1
ATOM 699 C C . LYS A 1 85 ? 5.331 -20.503 -8.071 1.00 72.12 85 LYS A C 1
ATOM 701 O O . LYS A 1 85 ? 4.133 -20.318 -7.961 1.00 72.12 85 LYS A O 1
ATOM 706 N N . ARG A 1 86 ? 6.221 -19.515 -7.941 1.00 64.00 86 ARG A N 1
ATOM 707 C CA . ARG A 1 86 ? 5.832 -18.100 -7.879 1.00 64.00 86 ARG A CA 1
ATOM 708 C C . ARG A 1 86 ? 5.309 -17.619 -9.224 1.00 64.00 86 ARG A C 1
ATOM 710 O O . ARG A 1 86 ? 4.339 -16.892 -9.214 1.00 64.00 86 ARG A O 1
ATOM 717 N N . ALA A 1 87 ? 5.879 -18.070 -10.339 1.00 59.34 87 ALA A N 1
ATOM 718 C CA . ALA A 1 87 ? 5.348 -17.810 -11.672 1.00 59.34 87 ALA A CA 1
ATOM 719 C C . ALA A 1 87 ? 3.975 -18.480 -11.868 1.00 59.34 87 ALA A C 1
ATOM 721 O O . ALA A 1 87 ? 3.077 -17.848 -12.401 1.00 59.34 87 ALA A O 1
ATOM 722 N N . ALA A 1 88 ? 3.778 -19.696 -11.345 1.00 59.38 88 ALA A N 1
ATOM 723 C CA . ALA A 1 88 ? 2.500 -20.411 -11.389 1.00 59.38 88 ALA A CA 1
ATOM 724 C C . ALA A 1 88 ? 1.441 -19.830 -10.426 1.00 59.38 88 ALA A C 1
ATOM 726 O O . ALA A 1 88 ? 0.262 -19.770 -10.746 1.00 59.38 88 ALA A O 1
ATOM 727 N N . GLN A 1 89 ? 1.852 -19.361 -9.246 1.00 55.59 89 GLN A N 1
ATOM 728 C CA . GLN A 1 89 ? 0.956 -18.679 -8.307 1.00 55.59 89 GLN A CA 1
ATOM 729 C C . GLN A 1 89 ? 0.712 -17.221 -8.697 1.00 55.59 89 GLN A C 1
ATOM 731 O O . GLN A 1 89 ? -0.339 -16.698 -8.373 1.00 55.59 89 GLN A O 1
ATOM 736 N N . GLN A 1 90 ? 1.625 -16.561 -9.418 1.00 49.34 90 GLN A N 1
ATOM 737 C CA . GLN A 1 90 ? 1.343 -15.273 -10.059 1.00 49.34 90 GLN A CA 1
ATOM 738 C C . GLN A 1 90 ? 0.435 -15.453 -11.277 1.00 49.34 90 GLN A C 1
ATOM 740 O O . GLN A 1 90 ? -0.420 -14.603 -11.483 1.00 49.34 90 GLN A O 1
ATOM 745 N N . SER A 1 91 ? 0.508 -16.578 -12.003 1.00 51.38 91 SER A N 1
ATOM 746 C CA . SER A 1 91 ? -0.516 -16.919 -13.001 1.00 51.38 91 SER A CA 1
ATOM 747 C C . SER A 1 91 ? -1.882 -17.281 -12.396 1.00 51.38 91 SER A C 1
ATOM 749 O O . SER A 1 91 ? -2.861 -17.251 -13.125 1.00 51.38 91 SER A O 1
ATOM 751 N N . GLU A 1 92 ? -1.968 -17.580 -11.091 1.00 46.16 92 GLU A N 1
ATOM 752 C CA . GLU A 1 92 ? -3.237 -17.750 -10.345 1.00 46.16 92 GLU A CA 1
ATOM 753 C C . GLU A 1 92 ? -3.658 -16.506 -9.531 1.00 46.16 92 GLU A C 1
ATOM 755 O O . GLU A 1 92 ? -4.775 -16.464 -9.022 1.00 46.16 92 GLU A O 1
ATOM 760 N N . LEU A 1 93 ? -2.796 -15.493 -9.372 1.00 45.84 93 LEU A N 1
ATOM 761 C CA . LEU A 1 93 ? -3.070 -14.296 -8.552 1.00 45.84 93 LEU A CA 1
ATOM 762 C C . LEU A 1 93 ? -3.115 -12.987 -9.345 1.00 45.84 93 LEU A C 1
ATOM 764 O O . LEU A 1 93 ? -3.621 -12.003 -8.818 1.00 45.84 93 LEU A O 1
ATOM 768 N N . ASP A 1 94 ? -2.647 -12.964 -10.596 1.00 43.06 94 ASP A N 1
ATOM 769 C CA . ASP A 1 94 ? -3.108 -11.955 -11.564 1.00 43.06 94 ASP A CA 1
ATOM 770 C C . ASP A 1 94 ? -4.428 -12.393 -12.245 1.00 43.06 94 ASP A C 1
ATOM 772 O O . ASP A 1 94 ? -4.996 -11.649 -13.039 1.00 43.06 94 ASP A O 1
ATOM 776 N N . SER A 1 95 ? -4.988 -13.547 -11.852 1.00 45.16 95 SER A N 1
ATOM 777 C CA . SER A 1 95 ? -6.438 -13.754 -11.768 1.00 45.16 95 SER A CA 1
ATOM 778 C C . SER A 1 95 ? -6.934 -13.335 -10.377 1.00 45.16 95 SER A C 1
ATOM 780 O O . SER A 1 95 ? -7.114 -14.171 -9.498 1.00 45.16 95 SER A O 1
ATOM 782 N N . GLY A 1 96 ? -7.125 -12.033 -10.153 1.00 41.25 96 GLY A N 1
ATOM 783 C CA . GLY A 1 96 ? -8.036 -11.536 -9.115 1.00 41.25 96 GLY A CA 1
ATOM 784 C C . GLY A 1 96 ? -9.380 -11.262 -9.785 1.00 41.25 96 GLY A C 1
ATOM 785 O O . GLY A 1 96 ? -9.487 -10.343 -10.584 1.00 41.25 96 GLY A O 1
ATOM 786 N N . ALA A 1 97 ? -10.376 -12.133 -9.655 1.00 35.06 97 ALA A N 1
ATOM 787 C CA . ALA A 1 97 ? -11.391 -11.998 -8.615 1.00 35.06 97 ALA A CA 1
ATOM 788 C C . ALA A 1 97 ? -11.036 -12.688 -7.279 1.00 35.06 97 ALA A C 1
ATOM 790 O O . ALA A 1 97 ? -10.241 -13.630 -7.247 1.00 35.06 97 ALA A O 1
ATOM 791 N N . PRO A 1 98 ? -11.619 -12.220 -6.159 1.00 49.31 98 PRO A N 1
ATOM 792 C CA . PRO A 1 98 ? -11.217 -12.611 -4.822 1.00 49.31 98 PRO A CA 1
ATOM 793 C C . PRO A 1 98 ? -11.897 -13.915 -4.417 1.00 49.31 98 PRO A C 1
ATOM 795 O O . PRO A 1 98 ? -13.049 -14.157 -4.761 1.00 49.31 98 PRO A O 1
ATOM 798 N N . ALA A 1 99 ? -11.242 -14.680 -3.551 1.00 38.06 99 ALA A N 1
ATOM 799 C CA . ALA A 1 99 ? -11.934 -15.188 -2.374 1.00 38.06 99 ALA A CA 1
ATOM 800 C C . ALA A 1 99 ? -10.942 -15.685 -1.325 1.00 38.06 99 ALA A C 1
ATOM 802 O O . ALA A 1 99 ? -10.043 -16.486 -1.580 1.00 38.06 99 ALA A O 1
ATOM 803 N N . SER A 1 100 ? -11.179 -15.216 -0.104 1.00 43.81 100 SER A N 1
ATOM 804 C CA . SER A 1 100 ? -10.829 -15.879 1.146 1.00 43.81 100 SER A CA 1
ATOM 805 C C . SER A 1 100 ? -10.986 -17.409 1.077 1.00 43.81 100 SER A C 1
ATOM 807 O O . SER A 1 100 ? -11.937 -17.899 0.477 1.00 43.81 100 SER A O 1
ATOM 809 N N . GLY A 1 101 ? -10.086 -18.148 1.743 1.00 39.50 101 GLY A N 1
ATOM 810 C CA . GLY A 1 101 ? -10.101 -19.623 1.843 1.00 39.50 101 GLY A CA 1
ATOM 811 C C . GLY A 1 101 ? -11.344 -20.229 2.540 1.00 39.50 101 GLY A C 1
ATOM 812 O O . GLY A 1 101 ? -12.306 -19.497 2.758 1.00 39.50 101 GLY A O 1
ATOM 813 N N . PRO A 1 102 ? -11.350 -21.524 2.970 1.00 52.00 102 PRO A N 1
ATOM 814 C CA . PRO A 1 102 ? -10.197 -22.277 3.499 1.00 52.00 102 PRO A CA 1
ATOM 815 C C . PRO A 1 102 ? -10.076 -23.787 3.117 1.00 52.00 102 PRO A C 1
ATOM 817 O O . PRO A 1 102 ? -11.026 -24.445 2.727 1.00 52.00 102 PRO A O 1
ATOM 820 N N . SER A 1 103 ? -8.871 -24.341 3.346 1.00 41.22 103 SER A N 1
ATOM 821 C CA . SER A 1 103 ? -8.508 -25.716 3.787 1.00 41.22 103 SER A CA 1
ATOM 822 C C . SER A 1 103 ? -9.238 -26.969 3.239 1.00 41.22 103 SER A C 1
ATOM 824 O O . SER A 1 103 ? -10.414 -27.164 3.526 1.00 41.22 103 SER A O 1
ATOM 826 N N . LYS A 1 104 ? -8.479 -27.953 2.696 1.00 39.69 104 LYS A N 1
ATOM 827 C CA . LYS A 1 104 ? -8.458 -29.358 3.204 1.00 39.69 104 LYS A CA 1
ATOM 828 C C . LYS A 1 104 ? -7.445 -30.305 2.517 1.00 39.69 104 LYS A C 1
ATOM 830 O O . LYS A 1 104 ? -7.565 -30.701 1.368 1.00 39.69 104 LYS A O 1
ATOM 835 N N . ARG A 1 105 ? -6.449 -30.704 3.315 1.00 37.72 105 ARG A N 1
ATOM 836 C CA . ARG A 1 105 ? -6.019 -32.079 3.666 1.00 37.72 105 ARG A CA 1
ATOM 837 C C . ARG A 1 105 ? -6.491 -33.253 2.761 1.00 37.72 105 ARG A C 1
ATOM 839 O O . ARG A 1 105 ? -7.650 -33.635 2.811 1.00 37.72 105 ARG A O 1
ATOM 846 N N . ARG A 1 106 ? -5.506 -33.872 2.078 1.00 44.09 106 ARG A N 1
ATOM 847 C CA . ARG A 1 106 ? -5.334 -35.291 1.643 1.00 44.09 106 ARG A CA 1
ATOM 848 C C . ARG A 1 106 ? -6.535 -36.250 1.763 1.00 44.09 106 ARG A C 1
ATOM 850 O O . ARG A 1 106 ? -7.009 -36.443 2.878 1.00 44.09 106 ARG A O 1
ATOM 857 N N . LYS A 1 107 ? -6.727 -37.101 0.740 1.00 36.56 107 LYS A N 1
ATOM 858 C CA . LYS A 1 107 ? -6.902 -38.561 0.925 1.00 36.56 107 LYS A CA 1
ATOM 859 C C . LYS A 1 107 ? -6.462 -39.377 -0.304 1.00 36.56 107 LYS A C 1
ATOM 861 O O . LYS A 1 107 ? -6.546 -38.906 -1.431 1.00 36.56 107 LYS A O 1
ATOM 866 N N . ARG A 1 108 ? -5.891 -40.549 -0.004 1.00 37.28 108 ARG A N 1
ATOM 867 C CA . ARG A 1 108 ? -5.459 -41.630 -0.905 1.00 37.28 108 ARG A CA 1
ATOM 868 C C . ARG A 1 108 ? -6.669 -42.444 -1.393 1.00 37.28 108 ARG A C 1
ATOM 870 O O . ARG A 1 108 ? -7.746 -42.313 -0.822 1.00 37.28 108 ARG A O 1
ATOM 877 N N . ALA A 1 109 ? -6.398 -43.262 -2.409 1.00 38.25 109 ALA A N 1
ATOM 878 C CA . ALA A 1 109 ? -7.243 -44.247 -3.076 1.00 38.25 109 ALA A CA 1
ATOM 879 C C . ALA A 1 109 ? -8.048 -45.198 -2.162 1.00 38.25 109 ALA A C 1
ATOM 881 O O . ALA A 1 109 ? -7.614 -45.509 -1.054 1.00 38.25 109 ALA A O 1
ATOM 882 N N . GLU A 1 110 ? -9.212 -45.587 -2.698 1.00 36.38 110 GLU A N 1
ATOM 883 C CA . GLU A 1 110 ? -9.848 -46.920 -2.758 1.00 36.38 110 GLU A CA 1
ATOM 884 C C . GLU A 1 110 ? -9.519 -47.961 -1.668 1.00 36.38 110 GLU A C 1
ATOM 886 O O . GLU A 1 110 ? -8.409 -48.478 -1.629 1.00 36.38 110 GLU A O 1
ATOM 891 N N . GLU A 1 111 ? -10.530 -48.310 -0.853 1.00 33.34 111 GLU A N 1
ATOM 892 C CA . GLU A 1 111 ? -11.078 -49.678 -0.708 1.00 33.34 111 GLU A CA 1
ATOM 893 C C . GLU A 1 111 ? -12.489 -49.600 -0.054 1.00 33.34 111 GLU A C 1
ATOM 895 O O . GLU A 1 111 ? -12.646 -49.098 1.056 1.00 33.34 111 GLU A O 1
ATOM 900 N N . GLU A 1 112 ? -13.495 -49.966 -0.857 1.00 43.50 112 GLU A N 1
ATOM 901 C CA . GLU A 1 112 ? -14.861 -50.507 -0.653 1.00 43.50 112 GLU A CA 1
ATOM 902 C C . GLU A 1 112 ? -15.794 -50.310 0.590 1.00 43.50 112 GLU A C 1
ATOM 904 O O . GLU A 1 112 ? -15.385 -50.317 1.746 1.00 43.50 112 GLU A O 1
ATOM 909 N N . VAL A 1 113 ? -17.114 -50.326 0.257 1.00 32.22 113 VAL A N 1
ATOM 910 C CA . VAL A 1 113 ? -18.337 -50.791 0.999 1.00 32.22 113 VAL A CA 1
ATOM 911 C C . VAL A 1 113 ? -19.300 -49.730 1.626 1.00 32.22 113 VAL A C 1
ATOM 913 O O . VAL A 1 113 ? -18.856 -48.679 2.081 1.00 32.22 113 VAL A O 1
ATOM 916 N N . PRO A 1 114 ? -20.652 -49.931 1.567 1.00 51.34 114 PRO A N 1
ATOM 917 C CA . PRO A 1 114 ? -21.555 -48.959 0.928 1.00 51.34 114 PRO A CA 1
ATOM 918 C C . PRO A 1 114 ? -22.746 -48.394 1.756 1.00 51.34 114 PRO A C 1
ATOM 920 O O . PRO A 1 114 ? -23.142 -48.933 2.783 1.00 51.34 114 PRO A O 1
ATOM 923 N N . LEU A 1 115 ? -23.360 -47.355 1.156 1.00 48.94 115 LEU A N 1
ATOM 924 C CA . LEU A 1 115 ? -24.799 -47.008 1.022 1.00 48.94 115 LEU A CA 1
ATOM 925 C C . LEU A 1 115 ? -25.741 -46.896 2.244 1.00 48.94 115 LEU A C 1
ATOM 927 O O . LEU A 1 115 ? -26.042 -47.879 2.913 1.00 48.94 115 LEU A O 1
ATOM 931 N N . LYS A 1 116 ? -26.380 -45.713 2.349 1.00 33.38 116 LYS A N 1
ATOM 932 C CA . LYS A 1 116 ? -27.844 -45.449 2.497 1.00 33.38 116 LYS A CA 1
ATOM 933 C C . LYS A 1 116 ? -28.059 -43.919 2.513 1.00 33.38 116 LYS A C 1
ATOM 935 O O . LYS A 1 116 ? -27.500 -43.248 3.369 1.00 33.38 116 LYS A O 1
ATOM 940 N N . VAL A 1 117 ? -28.555 -43.291 1.441 1.00 36.72 117 VAL A N 1
ATOM 941 C CA . VAL A 1 117 ? -29.973 -43.024 1.085 1.00 36.72 117 VAL A CA 1
ATOM 942 C C . VAL A 1 117 ? -30.772 -42.352 2.209 1.00 36.72 117 VAL A C 1
ATOM 944 O O . VAL A 1 117 ? -31.156 -43.033 3.156 1.00 36.72 117 VAL A O 1
ATOM 947 N N . LEU A 1 118 ? -31.081 -41.055 2.052 1.00 30.02 118 LEU A N 1
ATOM 948 C CA . LEU A 1 118 ? -32.441 -40.527 2.233 1.00 30.02 118 LEU A CA 1
ATOM 949 C C . LEU A 1 118 ? -32.617 -39.159 1.547 1.00 30.02 118 LEU A C 1
ATOM 951 O O . LEU A 1 118 ? -31.721 -38.316 1.561 1.00 30.02 118 LEU A O 1
ATOM 955 N N . ASP A 1 119 ? -33.793 -39.010 0.948 1.00 33.28 119 ASP A N 1
ATOM 956 C CA . ASP A 1 119 ? -34.228 -38.021 -0.029 1.00 33.28 119 ASP A CA 1
ATOM 957 C C . ASP A 1 119 ? -34.751 -36.681 0.529 1.00 33.28 119 ASP A C 1
ATOM 959 O O . ASP A 1 119 ? -35.220 -36.582 1.662 1.00 33.28 119 ASP A O 1
ATOM 963 N N . ASN A 1 120 ? -34.831 -35.737 -0.418 1.00 37.88 120 ASN A N 1
ATOM 964 C CA . ASN A 1 120 ? -35.932 -34.797 -0.694 1.00 37.88 120 ASN A CA 1
ATOM 965 C C . ASN A 1 120 ? -35.815 -33.292 -0.351 1.00 37.88 120 ASN A C 1
ATOM 967 O O . ASN A 1 120 ? -35.147 -32.902 0.604 1.00 37.88 120 ASN A O 1
ATOM 971 N N . PRO A 1 121 ? -36.442 -32.431 -1.195 1.00 56.50 121 PRO A N 1
ATOM 972 C CA . PRO A 1 121 ? -35.924 -31.110 -1.551 1.00 56.50 121 PRO A CA 1
ATOM 973 C C . PRO A 1 121 ? -36.915 -29.964 -1.265 1.00 56.50 121 PRO A C 1
ATOM 975 O O . PRO A 1 121 ? -38.102 -30.184 -1.033 1.00 56.50 121 PRO A O 1
ATOM 978 N N . ALA A 1 122 ? -36.460 -28.714 -1.373 1.00 30.42 122 ALA A N 1
ATOM 979 C CA . ALA A 1 122 ? -37.357 -27.567 -1.518 1.00 30.42 122 ALA A CA 1
ATOM 980 C C . ALA A 1 122 ? -36.704 -26.453 -2.356 1.00 30.42 122 ALA A C 1
ATOM 982 O O . ALA A 1 122 ? -35.614 -25.974 -2.049 1.00 30.42 122 ALA A O 1
ATOM 983 N N . LEU A 1 123 ? -37.393 -26.085 -3.438 1.00 46.41 123 LEU A N 1
ATOM 984 C CA . LEU A 1 123 ? -37.117 -24.973 -4.356 1.00 46.41 123 LEU A CA 1
ATOM 985 C C . LEU A 1 123 ? -37.249 -23.600 -3.672 1.00 46.41 123 LEU A C 1
ATOM 987 O O . LEU A 1 123 ? -38.007 -23.466 -2.711 1.00 46.41 123 LEU A O 1
ATOM 991 N N . PRO A 1 124 ? -36.666 -22.549 -4.277 1.00 43.16 124 PRO A N 1
ATOM 992 C CA . PRO A 1 124 ? -37.339 -21.250 -4.317 1.00 43.16 124 PRO A CA 1
ATOM 993 C C . PRO A 1 124 ? -37.389 -20.622 -5.737 1.00 43.16 124 PRO A C 1
ATOM 995 O O . PRO A 1 124 ? -36.804 -21.158 -6.680 1.00 43.16 124 PRO A O 1
ATOM 998 N N . PRO A 1 125 ? -38.170 -19.537 -5.924 1.00 46.22 125 PRO A N 1
ATOM 999 C CA . PRO A 1 125 ? -38.955 -19.296 -7.137 1.00 46.22 125 PRO A CA 1
ATOM 1000 C C . PRO A 1 125 ? -38.319 -18.331 -8.156 1.00 46.22 125 PRO A C 1
ATOM 1002 O O . PRO A 1 125 ? -37.526 -17.456 -7.821 1.00 46.22 125 PRO A O 1
ATOM 1005 N N . ARG A 1 126 ? -38.758 -18.463 -9.416 1.00 43.69 126 ARG A N 1
ATOM 1006 C CA . ARG A 1 126 ? -38.665 -17.460 -10.499 1.00 43.69 126 ARG A CA 1
ATOM 1007 C C . ARG A 1 126 ? -39.755 -16.405 -10.324 1.00 43.69 126 ARG A C 1
ATOM 1009 O O . ARG A 1 126 ? -40.875 -16.864 -10.169 1.00 43.69 126 ARG A O 1
ATOM 1016 N N . ILE A 1 127 ? -39.468 -15.104 -10.512 1.00 39.00 127 ILE A N 1
ATOM 1017 C CA . ILE A 1 127 ? -40.210 -14.111 -11.352 1.00 39.00 127 ILE A CA 1
ATOM 1018 C C . ILE A 1 127 ? -39.263 -12.878 -11.626 1.00 39.00 127 ILE A C 1
ATOM 1020 O O . ILE A 1 127 ? -38.157 -12.888 -11.091 1.00 39.00 127 ILE A O 1
ATOM 1024 N N . PRO A 1 128 ? -39.575 -11.855 -12.466 1.00 42.91 128 PRO A N 1
ATOM 1025 C CA . PRO A 1 128 ? -39.139 -11.732 -13.866 1.00 42.91 128 PRO A CA 1
ATOM 1026 C C . PRO A 1 128 ? -38.410 -10.407 -14.226 1.00 42.91 128 PRO A C 1
ATOM 1028 O O . PRO A 1 128 ? -38.407 -9.433 -13.480 1.00 42.91 128 PRO A O 1
ATOM 1031 N N . SER A 1 129 ? -37.866 -10.361 -15.445 1.00 41.06 129 SER A N 1
ATOM 1032 C CA . SER A 1 129 ? -37.418 -9.152 -16.161 1.00 41.06 129 SER A CA 1
ATOM 1033 C C . SER A 1 129 ? -38.587 -8.415 -16.847 1.00 41.06 129 SER A C 1
ATOM 1035 O O . SER A 1 129 ? -39.582 -9.051 -17.200 1.00 41.06 129 SER A O 1
ATOM 1037 N N . PRO A 1 130 ? -38.431 -7.104 -17.105 1.00 52.16 130 PRO A N 1
ATOM 1038 C CA . PRO A 1 130 ? -38.673 -6.524 -18.439 1.00 52.16 130 PRO A CA 1
ATOM 1039 C C . PRO A 1 130 ? -37.406 -5.763 -18.921 1.00 52.16 130 PRO A C 1
ATOM 1041 O O . PRO A 1 130 ? -36.647 -5.279 -18.086 1.00 52.16 130 PRO A O 1
ATOM 1044 N N . PHE A 1 131 ? -36.936 -5.776 -20.178 1.00 35.25 131 PHE A N 1
ATOM 1045 C CA . PHE A 1 131 ? -37.488 -5.439 -21.508 1.00 35.25 131 PHE A CA 1
ATOM 1046 C C . PHE A 1 131 ? -37.771 -3.942 -21.731 1.00 35.25 131 PHE A C 1
ATOM 1048 O O . PHE A 1 131 ? -38.817 -3.492 -21.286 1.00 35.25 131 PHE A O 1
ATOM 1055 N N . ILE A 1 132 ? -36.847 -3.243 -22.428 1.00 36.88 132 ILE A N 1
ATOM 1056 C CA . ILE A 1 132 ? -36.993 -2.151 -23.442 1.00 36.88 132 ILE A CA 1
ATOM 1057 C C . ILE A 1 132 ? -35.620 -2.075 -24.179 1.00 36.88 132 ILE A C 1
ATOM 1059 O O . ILE A 1 132 ? -34.608 -1.823 -23.530 1.00 36.88 132 ILE A O 1
ATOM 1063 N N . GLU A 1 133 ? -35.437 -2.620 -25.393 1.00 33.88 133 GLU A N 1
ATOM 1064 C CA . GLU A 1 133 ? -35.563 -1.997 -26.743 1.00 33.88 133 GLU A CA 1
ATOM 1065 C C . GLU A 1 133 ? -34.844 -0.636 -26.918 1.00 33.88 133 GLU A C 1
ATOM 1067 O O . GLU A 1 133 ? -35.233 0.377 -26.362 1.00 33.88 133 GLU A O 1
ATOM 1072 N N . ALA A 1 134 ? -33.655 -0.608 -27.531 1.00 34.06 134 ALA A N 1
ATOM 1073 C CA . ALA A 1 134 ? -33.405 -0.455 -28.976 1.00 34.06 134 ALA A CA 1
ATOM 1074 C C . ALA A 1 134 ? -33.529 0.992 -29.497 1.00 34.06 134 ALA A C 1
ATOM 1076 O O . ALA A 1 134 ? -34.631 1.481 -29.704 1.00 34.06 134 ALA A O 1
ATOM 1077 N N . ILE A 1 135 ? -32.387 1.617 -29.831 1.00 33.88 135 ILE A N 1
ATOM 1078 C CA . ILE A 1 135 ? -32.280 2.550 -30.965 1.00 33.88 135 ILE A CA 1
ATOM 1079 C C . ILE A 1 135 ? -30.935 2.314 -31.668 1.00 33.88 135 ILE A C 1
ATOM 1081 O O . ILE A 1 135 ? -29.858 2.496 -31.105 1.00 33.88 135 ILE A O 1
ATOM 1085 N N . THR A 1 136 ? -31.046 1.872 -32.913 1.00 35.09 136 THR A N 1
ATOM 1086 C CA . THR A 1 136 ? -30.038 1.800 -33.972 1.00 35.09 136 THR A CA 1
ATOM 1087 C C . THR A 1 136 ? -29.671 3.189 -34.492 1.00 35.09 136 THR A C 1
ATOM 1089 O O . THR A 1 136 ? -30.564 4.013 -34.678 1.00 35.09 136 THR A O 1
ATOM 1092 N N . SER A 1 137 ? -28.412 3.420 -34.869 1.00 32.12 137 SER A N 1
ATOM 1093 C CA . SER A 1 137 ? -28.078 4.261 -36.031 1.00 32.12 137 SER A CA 1
ATOM 1094 C C . SER A 1 137 ? -26.677 3.948 -36.544 1.00 32.12 137 SER A C 1
ATOM 1096 O O . SER A 1 137 ? -25.693 3.965 -35.809 1.00 32.12 137 SER A O 1
ATOM 1098 N N . GLU A 1 138 ? -26.655 3.612 -37.827 1.00 35.72 138 GLU A N 1
ATOM 1099 C CA . GLU A 1 138 ? -25.508 3.331 -38.673 1.00 35.72 138 GLU A CA 1
ATOM 1100 C C . GLU A 1 138 ? -24.648 4.576 -38.927 1.00 35.72 138 GLU A C 1
ATOM 1102 O O . GLU A 1 138 ? -25.165 5.689 -38.952 1.00 35.72 138 GLU A O 1
ATOM 1107 N N . ALA A 1 139 ? -23.362 4.362 -39.217 1.00 30.00 139 ALA A N 1
ATOM 1108 C CA . ALA A 1 139 ? -22.679 4.962 -40.369 1.00 30.00 139 ALA A CA 1
ATOM 1109 C C . ALA A 1 139 ? -21.238 4.427 -40.454 1.00 30.00 139 ALA A C 1
ATOM 1111 O O . ALA A 1 139 ? -20.377 4.770 -39.648 1.00 30.00 139 ALA A O 1
ATOM 1112 N N . SER A 1 140 ? -20.973 3.598 -41.465 1.00 36.25 140 SER A N 1
ATOM 1113 C CA . SER A 1 140 ? -19.651 3.529 -42.108 1.00 36.25 140 SER A CA 1
ATOM 1114 C C . SER A 1 140 ? -19.580 4.620 -43.185 1.00 36.25 140 SER A C 1
ATOM 1116 O O . SER A 1 140 ? -20.624 5.013 -43.710 1.00 36.25 140 SER A O 1
ATOM 1118 N N . PRO A 1 141 ? -18.377 5.077 -43.571 1.00 47.66 141 PRO A N 1
ATOM 1119 C CA . PRO A 1 141 ? -17.877 4.560 -44.844 1.00 47.66 141 PRO A CA 1
ATOM 1120 C C . PRO A 1 141 ? -16.359 4.310 -44.920 1.00 47.66 141 PRO A C 1
ATOM 1122 O O . PRO A 1 141 ? -15.540 4.916 -44.236 1.00 47.66 141 PRO A O 1
ATOM 1125 N N . SER A 1 142 ? -16.055 3.379 -45.824 1.00 33.75 142 SER A N 1
ATOM 1126 C CA . SER A 1 142 ? -14.856 3.179 -46.647 1.00 33.75 142 SER A CA 1
ATOM 1127 C C . SER A 1 142 ? -13.713 4.203 -46.580 1.00 33.75 142 SER A C 1
ATOM 1129 O O . SER A 1 142 ? -13.929 5.387 -46.819 1.00 33.75 142 SER A O 1
ATOM 1131 N N . ASN A 1 143 ? -12.475 3.696 -46.524 1.00 35.09 143 ASN A N 1
ATOM 1132 C CA . ASN A 1 143 ? -11.524 3.889 -47.625 1.00 35.09 143 ASN A CA 1
ATOM 1133 C C . ASN A 1 143 ? -10.387 2.858 -47.601 1.00 35.09 143 ASN A C 1
ATOM 1135 O O . ASN A 1 143 ? -9.789 2.560 -46.570 1.00 35.09 143 ASN A O 1
ATOM 1139 N N . ALA A 1 144 ? -10.136 2.311 -48.785 1.00 38.69 144 ALA A N 1
ATOM 1140 C CA . ALA A 1 144 ? -9.000 1.482 -49.139 1.00 38.69 144 ALA A CA 1
ATOM 1141 C C . ALA A 1 144 ? -7.773 2.363 -49.408 1.00 38.69 144 ALA A C 1
ATOM 1143 O O . ALA A 1 144 ? -7.949 3.423 -49.993 1.00 38.69 144 ALA A O 1
ATOM 1144 N N . GLU A 1 145 ? -6.558 1.892 -49.099 1.00 35.97 145 GLU A N 1
ATOM 1145 C CA . GLU A 1 145 ? -5.407 2.047 -50.004 1.00 35.97 145 GLU A CA 1
ATOM 1146 C C . GLU A 1 145 ? -4.176 1.214 -49.583 1.00 35.97 145 GLU A C 1
ATOM 1148 O O . GLU A 1 145 ? -3.619 1.387 -48.506 1.00 35.97 145 GLU A O 1
ATOM 1153 N N . LYS A 1 146 ? -3.809 0.278 -50.477 1.00 41.56 146 LYS A N 1
ATOM 1154 C CA . LYS A 1 146 ? -2.462 -0.077 -50.986 1.00 41.56 146 LYS A CA 1
ATOM 1155 C C . LYS A 1 146 ? -1.297 0.015 -49.972 1.00 41.56 146 LYS A C 1
ATOM 1157 O O . LYS A 1 146 ? -0.915 1.092 -49.552 1.00 41.56 146 LYS A O 1
ATOM 1162 N N . GLY A 1 147 ? -0.595 -1.051 -49.586 1.00 38.44 147 GLY A N 1
ATOM 1163 C CA . GLY A 1 147 ? -0.178 -2.200 -50.390 1.00 38.44 147 GLY A CA 1
ATOM 1164 C C . GLY A 1 147 ? 0.999 -1.850 -51.310 1.00 38.44 147 GLY A C 1
ATOM 1165 O O . GLY A 1 147 ? 0.835 -1.892 -52.523 1.00 38.44 147 GLY A O 1
ATOM 1166 N N . ILE A 1 148 ? 2.162 -1.482 -50.755 1.00 40.94 148 ILE A N 1
ATOM 1167 C CA . ILE A 1 148 ? 3.426 -1.367 -51.505 1.00 40.94 148 ILE A CA 1
ATOM 1168 C C . ILE A 1 148 ? 4.447 -2.308 -50.860 1.00 40.94 148 ILE A C 1
ATOM 1170 O O . ILE A 1 148 ? 5.070 -1.991 -49.849 1.00 40.94 148 ILE A O 1
ATOM 1174 N N . GLN A 1 149 ? 4.569 -3.496 -51.449 1.00 37.12 149 GLN A N 1
ATOM 1175 C CA . GLN A 1 149 ? 5.747 -4.349 -51.347 1.00 37.12 149 GLN A CA 1
ATOM 1176 C C . GLN A 1 149 ? 6.742 -3.858 -52.404 1.00 37.12 149 GLN A C 1
ATOM 1178 O O . GLN A 1 149 ? 6.407 -3.817 -53.585 1.00 37.12 149 GLN A O 1
ATOM 1183 N N . SER A 1 150 ? 7.949 -3.473 -51.999 1.00 41.22 150 SER A N 1
ATOM 1184 C CA . SER A 1 150 ? 9.068 -3.252 -52.914 1.00 41.22 150 SER A CA 1
ATOM 1185 C C . SER A 1 150 ? 10.015 -4.448 -52.842 1.00 41.22 150 SER A C 1
ATOM 1187 O O . SER A 1 150 ? 10.879 -4.544 -51.972 1.00 41.22 150 SER A O 1
ATOM 1189 N N . GLU A 1 151 ? 9.820 -5.379 -53.776 1.00 39.44 151 GLU A N 1
ATOM 1190 C CA . GLU A 1 151 ? 10.827 -6.350 -54.198 1.00 39.44 151 GLU A CA 1
ATOM 1191 C C . GLU A 1 151 ? 12.027 -5.600 -54.792 1.00 39.44 151 GLU A C 1
ATOM 1193 O O . GLU A 1 151 ? 11.908 -4.908 -55.802 1.00 39.44 151 GLU A O 1
ATOM 1198 N N . ILE A 1 152 ? 13.205 -5.749 -54.186 1.00 43.06 152 ILE A N 1
ATOM 1199 C CA . ILE A 1 152 ? 14.478 -5.392 -54.820 1.00 43.06 152 ILE A CA 1
ATOM 1200 C C . ILE A 1 152 ? 15.055 -6.693 -55.375 1.00 43.06 152 ILE A C 1
ATOM 1202 O O . ILE A 1 152 ? 15.801 -7.409 -54.709 1.00 43.06 152 ILE A O 1
ATOM 1206 N N . GLY A 1 153 ? 14.629 -7.018 -56.595 1.00 34.16 153 GLY A N 1
ATOM 1207 C CA . GLY A 1 153 ? 15.206 -8.068 -57.425 1.00 34.16 153 GLY A CA 1
ATOM 1208 C C . GLY A 1 153 ? 16.516 -7.600 -58.062 1.00 34.16 153 GLY A C 1
ATOM 1209 O O . GLY A 1 153 ? 16.593 -6.529 -58.664 1.00 34.16 153 GLY A O 1
ATOM 1210 N N . MET A 1 154 ? 17.557 -8.415 -57.908 1.00 46.66 154 MET A N 1
ATOM 1211 C CA . MET A 1 154 ? 18.858 -8.284 -58.568 1.00 46.66 154 MET A CA 1
ATOM 1212 C C . MET A 1 154 ? 18.734 -8.402 -60.096 1.00 46.66 154 MET A C 1
ATOM 1214 O O . MET A 1 154 ? 18.007 -9.276 -60.566 1.00 46.66 154 MET A O 1
ATOM 1218 N N . PRO A 1 155 ? 19.542 -7.666 -60.878 1.00 47.62 155 PRO A N 1
ATOM 1219 C CA . PRO A 1 155 ? 19.873 -8.084 -62.233 1.00 47.62 155 PRO A CA 1
ATOM 1220 C C . PRO A 1 155 ? 21.326 -8.573 -62.325 1.00 47.62 155 PRO A C 1
ATOM 1222 O O . PRO A 1 155 ? 22.283 -7.802 -62.233 1.00 47.62 155 PRO A O 1
ATOM 1225 N N . SER A 1 156 ? 21.477 -9.877 -62.558 1.00 41.09 156 SER A N 1
ATOM 1226 C CA . SER A 1 156 ? 22.703 -10.505 -63.051 1.00 41.09 156 SER A CA 1
ATOM 1227 C C . SER A 1 156 ? 22.990 -10.003 -64.468 1.00 41.09 156 SER A C 1
ATOM 1229 O O . SER A 1 156 ? 22.213 -10.245 -65.391 1.00 41.09 156 SER A O 1
ATOM 1231 N N . ARG A 1 157 ? 24.102 -9.284 -64.652 1.00 39.25 157 ARG A N 1
ATOM 1232 C CA . ARG A 1 157 ? 24.556 -8.816 -65.965 1.00 39.25 157 ARG A CA 1
ATOM 1233 C C . ARG A 1 157 ? 25.474 -9.867 -66.590 1.00 39.25 157 ARG A C 1
ATOM 1235 O O . ARG A 1 157 ? 26.535 -10.167 -66.052 1.00 39.25 157 ARG A O 1
ATOM 1242 N N . LEU A 1 158 ? 25.019 -10.410 -67.715 1.00 39.84 158 LEU A N 1
ATOM 1243 C CA . LEU A 1 158 ? 25.758 -11.277 -68.628 1.00 39.84 158 LEU A CA 1
ATOM 1244 C C . LEU A 1 158 ? 27.037 -10.571 -69.103 1.00 39.84 158 LEU A C 1
ATOM 1246 O O . LEU A 1 158 ? 26.981 -9.449 -69.608 1.00 39.84 158 LEU A O 1
ATOM 1250 N N . VAL A 1 159 ? 28.178 -11.235 -68.923 1.00 42.31 159 VAL A N 1
ATOM 1251 C CA . VAL A 1 159 ? 29.459 -10.876 -69.536 1.00 42.31 159 VAL A CA 1
ATOM 1252 C C . VAL A 1 159 ? 29.485 -11.536 -70.909 1.00 42.31 159 VAL A C 1
ATOM 1254 O O . VAL A 1 159 ? 29.534 -12.758 -71.014 1.00 42.31 159 VAL A O 1
ATOM 1257 N N . THR A 1 160 ? 29.398 -10.721 -71.954 1.00 42.19 160 THR A N 1
ATOM 1258 C CA . THR A 1 160 ? 29.572 -11.150 -73.342 1.00 42.19 160 THR A CA 1
ATOM 1259 C C . THR A 1 160 ? 31.067 -11.214 -73.642 1.00 42.19 160 THR A C 1
ATOM 1261 O O . THR A 1 160 ? 31.751 -10.190 -73.626 1.00 42.19 160 THR A O 1
ATOM 1264 N N . GLU A 1 161 ? 31.573 -12.418 -73.893 1.00 42.75 161 GLU A N 1
ATOM 1265 C CA . GLU A 1 161 ? 32.905 -12.671 -74.440 1.00 42.75 161 GLU A CA 1
ATOM 1266 C C . GLU A 1 161 ? 32.997 -12.077 -75.856 1.00 42.75 161 GLU A C 1
ATOM 1268 O O . GLU A 1 161 ? 32.290 -12.495 -76.771 1.00 42.75 161 GLU A O 1
ATOM 1273 N N . LEU A 1 162 ? 33.861 -11.077 -76.041 1.00 42.50 162 LEU A N 1
ATOM 1274 C CA . LEU A 1 162 ? 34.275 -10.597 -77.360 1.00 42.50 162 LEU A CA 1
ATOM 1275 C C . LEU A 1 162 ? 35.493 -11.412 -77.801 1.00 42.50 162 LEU A C 1
ATOM 1277 O O . LEU A 1 162 ? 36.624 -11.125 -77.412 1.00 42.50 162 LEU A O 1
ATOM 1281 N N . GLY A 1 163 ? 35.237 -12.444 -78.605 1.00 38.44 163 GLY A N 1
ATOM 1282 C CA . GLY A 1 163 ? 36.257 -13.144 -79.376 1.00 38.44 163 GLY A CA 1
ATOM 1283 C C . GLY A 1 163 ? 36.821 -12.227 -80.461 1.00 38.44 163 GLY A C 1
ATOM 1284 O O . GLY A 1 163 ? 36.099 -11.797 -81.358 1.00 38.44 163 GLY A O 1
ATOM 1285 N N . VAL A 1 164 ? 38.113 -11.918 -80.369 1.00 39.53 164 VAL A N 1
ATOM 1286 C CA . VAL A 1 164 ? 38.875 -11.239 -81.422 1.00 39.53 164 VAL A CA 1
ATOM 1287 C C . VAL A 1 164 ? 39.469 -12.319 -82.324 1.00 39.53 164 VAL A C 1
ATOM 1289 O O . VAL A 1 164 ? 40.430 -12.989 -81.951 1.00 39.53 164 VAL A O 1
ATOM 1292 N N . SER A 1 165 ? 38.868 -12.511 -83.498 1.00 38.47 165 SER A N 1
ATOM 1293 C CA . SER A 1 165 ? 39.437 -13.303 -84.592 1.00 38.47 165 SER A CA 1
ATOM 1294 C C . SER A 1 165 ? 40.505 -12.485 -85.323 1.00 38.47 165 SER A C 1
ATOM 1296 O O . SER A 1 165 ? 40.234 -11.383 -85.796 1.00 38.47 165 SER A O 1
ATOM 1298 N N . MET A 1 166 ? 41.712 -13.040 -85.415 1.00 50.16 166 MET A N 1
ATOM 1299 C CA . MET A 1 166 ? 42.794 -12.578 -86.290 1.00 50.16 166 MET A CA 1
ATOM 1300 C C . MET A 1 166 ? 42.513 -13.025 -87.735 1.00 50.16 166 MET A C 1
ATOM 1302 O O . MET A 1 166 ? 42.133 -14.184 -87.915 1.00 50.16 166 MET A O 1
ATOM 1306 N N . PRO A 1 167 ? 42.716 -12.184 -88.763 1.00 49.34 167 PRO A N 1
ATOM 1307 C CA . PRO A 1 167 ? 42.801 -12.660 -90.135 1.00 49.34 167 PRO A CA 1
ATOM 1308 C C . PRO A 1 167 ? 44.230 -13.130 -90.445 1.00 49.34 167 PRO A C 1
ATOM 1310 O O . PRO A 1 167 ? 45.186 -12.356 -90.373 1.00 49.34 167 PRO A O 1
ATOM 1313 N N . ASP A 1 168 ? 44.347 -14.412 -90.785 1.00 43.94 168 ASP A N 1
ATOM 1314 C CA . ASP A 1 168 ? 45.436 -14.951 -91.596 1.00 43.94 168 ASP A CA 1
ATOM 1315 C C . ASP A 1 168 ? 45.263 -14.423 -93.023 1.00 43.94 168 ASP A C 1
ATOM 1317 O O . ASP A 1 168 ? 44.304 -14.800 -93.692 1.00 43.94 168 ASP A O 1
ATOM 1321 N N . ASP A 1 169 ? 46.194 -13.598 -93.503 1.00 39.16 169 ASP A N 1
ATOM 1322 C CA . ASP A 1 169 ? 46.337 -13.341 -94.935 1.00 39.16 169 ASP A CA 1
ATOM 1323 C C . ASP A 1 169 ? 47.774 -13.616 -95.378 1.00 39.16 169 ASP A C 1
ATOM 1325 O O . ASP A 1 169 ? 48.722 -12.854 -95.177 1.00 39.16 169 ASP A O 1
ATOM 1329 N N . SER A 1 170 ? 47.884 -14.789 -95.991 1.00 48.28 170 SER A N 1
ATOM 1330 C CA . SER A 1 170 ? 48.955 -15.225 -96.864 1.00 48.28 170 SER A CA 1
ATOM 1331 C C . SER A 1 170 ? 48.942 -14.368 -98.133 1.00 48.28 170 SER A C 1
ATOM 1333 O O . SER A 1 170 ? 47.931 -14.285 -98.828 1.00 48.28 170 SER A O 1
ATOM 1335 N N . SER A 1 171 ? 50.064 -13.738 -98.474 1.00 49.78 171 SER A N 1
ATOM 1336 C CA . SER A 1 171 ? 50.285 -13.205 -99.819 1.00 49.78 171 SER A CA 1
ATOM 1337 C C . SER A 1 171 ? 51.750 -13.352 -100.202 1.00 49.78 171 SER A C 1
ATOM 1339 O O . SER A 1 171 ? 52.655 -12.842 -99.545 1.00 49.78 171 SER A O 1
ATOM 1341 N N . ALA A 1 172 ? 51.944 -14.133 -101.261 1.00 47.03 172 ALA A N 1
ATOM 1342 C CA . ALA A 1 172 ? 53.203 -14.431 -101.918 1.00 47.03 172 ALA A CA 1
ATOM 1343 C C . ALA A 1 172 ? 53.888 -13.161 -102.471 1.00 47.03 172 ALA A C 1
ATOM 1345 O O . ALA A 1 172 ? 53.206 -12.188 -102.804 1.00 47.03 172 ALA A O 1
ATOM 1346 N N . PRO A 1 173 ? 55.225 -13.162 -102.612 1.00 54.62 173 PRO A N 1
ATOM 1347 C CA . PRO A 1 173 ? 55.953 -12.061 -103.233 1.00 54.62 173 PRO A CA 1
ATOM 1348 C C . PRO A 1 173 ? 55.812 -12.118 -104.764 1.00 54.62 173 PRO A C 1
ATOM 1350 O O . PRO A 1 173 ? 55.870 -13.213 -105.326 1.00 54.62 173 PRO A O 1
ATOM 1353 N N . PRO A 1 174 ? 55.679 -10.984 -105.477 1.00 56.00 174 PRO A N 1
ATOM 1354 C CA . PRO A 1 174 ? 55.901 -10.972 -106.908 1.00 56.00 174 PRO A CA 1
ATOM 1355 C C . PRO A 1 174 ? 57.389 -10.800 -107.219 1.00 56.00 174 PRO A C 1
ATOM 1357 O O . PRO A 1 174 ? 58.094 -9.937 -106.691 1.00 56.00 174 PRO A O 1
ATOM 1360 N N . ASP A 1 175 ? 57.810 -11.670 -108.119 1.00 43.31 175 ASP A N 1
ATOM 1361 C CA . ASP A 1 175 ? 59.079 -11.744 -108.806 1.00 43.31 175 ASP A CA 1
ATOM 1362 C C . ASP A 1 175 ? 59.429 -10.501 -109.653 1.00 43.31 175 ASP A C 1
ATOM 1364 O O . ASP A 1 175 ? 58.574 -9.827 -110.225 1.00 43.31 175 ASP A O 1
ATOM 1368 N N . HIS A 1 176 ? 60.743 -10.291 -109.780 1.00 50.12 176 HIS A N 1
ATOM 1369 C CA . HIS A 1 176 ? 61.470 -9.684 -110.905 1.00 50.12 176 HIS A CA 1
ATOM 1370 C C . HIS A 1 176 ? 61.033 -8.299 -111.430 1.00 50.12 176 HIS A C 1
ATOM 1372 O O . HIS A 1 176 ? 60.364 -8.169 -112.453 1.00 50.12 176 HIS A O 1
ATOM 1378 N N . VAL A 1 177 ? 61.605 -7.239 -110.843 1.00 46.41 177 VAL A N 1
ATOM 1379 C CA . VAL A 1 177 ? 61.772 -5.944 -111.528 1.00 46.41 177 VAL A CA 1
ATOM 1380 C C . VAL A 1 177 ? 63.088 -5.967 -112.310 1.00 46.41 177 VAL A C 1
ATOM 1382 O O . VAL A 1 177 ? 64.173 -5.895 -111.735 1.00 46.41 177 VAL A O 1
ATOM 1385 N N . VAL A 1 178 ? 62.994 -6.069 -113.635 1.00 53.34 178 VAL A N 1
ATOM 1386 C CA . VAL A 1 178 ? 64.117 -5.833 -114.551 1.00 53.34 178 VAL A CA 1
ATOM 1387 C C . VAL A 1 178 ? 64.338 -4.322 -114.643 1.00 53.34 178 VAL A C 1
ATOM 1389 O O . VAL A 1 178 ? 63.550 -3.605 -115.256 1.00 53.34 178 VAL A O 1
ATOM 1392 N N . LEU A 1 179 ? 65.401 -3.830 -114.003 1.00 53.19 179 LEU A N 1
ATOM 1393 C CA . LEU A 1 179 ? 65.868 -2.449 -114.137 1.00 53.19 179 LEU A CA 1
ATOM 1394 C C . LEU A 1 179 ? 66.632 -2.292 -115.466 1.00 53.19 179 LEU A C 1
ATOM 1396 O O . LEU A 1 179 ? 67.598 -3.024 -115.690 1.00 53.19 179 LEU A O 1
ATOM 1400 N N . PRO A 1 180 ? 66.260 -1.347 -116.347 1.00 44.34 180 PRO A N 1
ATOM 1401 C CA . PRO A 1 180 ? 67.055 -1.042 -117.528 1.00 44.34 180 PRO A CA 1
ATOM 1402 C C . PRO A 1 180 ? 68.394 -0.412 -117.117 1.00 44.34 180 PRO A C 1
ATOM 1404 O O . PRO A 1 180 ? 68.436 0.574 -116.379 1.00 44.34 180 PRO A O 1
ATOM 1407 N N . CYS A 1 181 ? 69.499 -0.980 -117.606 1.00 43.72 181 CYS A N 1
ATOM 1408 C CA . CYS A 1 181 ? 70.832 -0.402 -117.470 1.00 43.72 181 CYS A CA 1
ATOM 1409 C C . CYS A 1 181 ? 70.903 0.925 -118.241 1.00 43.72 181 CYS A C 1
ATOM 1411 O O . CYS A 1 181 ? 71.112 0.936 -119.452 1.00 43.72 181 CYS A O 1
ATOM 1413 N N . ILE A 1 182 ? 70.748 2.046 -117.540 1.00 52.41 182 ILE A N 1
ATOM 1414 C CA . ILE A 1 182 ? 71.161 3.358 -118.043 1.00 52.41 182 ILE A CA 1
ATOM 1415 C C . ILE A 1 182 ? 72.682 3.483 -117.886 1.00 52.41 182 ILE A C 1
ATOM 1417 O O . ILE A 1 182 ? 73.228 3.329 -116.797 1.00 52.41 182 ILE A O 1
ATOM 1421 N N . SER A 1 183 ? 73.379 3.715 -118.996 1.00 49.41 183 SER A N 1
ATOM 1422 C CA . SER A 1 183 ? 74.844 3.773 -119.095 1.00 49.41 183 SER A CA 1
ATOM 1423 C C . SER A 1 183 ? 75.430 5.159 -118.788 1.00 49.41 183 SER A C 1
ATOM 1425 O O . SER A 1 183 ? 76.492 5.508 -119.301 1.00 49.41 183 SER A O 1
ATOM 1427 N N . GLU A 1 184 ? 74.758 5.968 -117.968 1.00 48.47 184 GLU A N 1
ATOM 1428 C CA . GLU A 1 184 ? 75.304 7.242 -117.494 1.00 48.47 184 GLU A CA 1
ATOM 1429 C C . GLU A 1 184 ? 75.997 7.042 -116.140 1.00 48.47 184 GLU A C 1
ATOM 1431 O O . GLU A 1 184 ? 75.419 6.528 -115.185 1.00 48.47 184 GLU A O 1
ATOM 1436 N N . GLY A 1 185 ? 77.283 7.403 -116.080 1.00 48.84 185 GLY A N 1
ATOM 1437 C CA . GLY A 1 185 ? 78.141 7.212 -114.910 1.00 48.84 185 GLY A CA 1
ATOM 1438 C C . GLY A 1 185 ? 77.630 7.893 -113.626 1.00 48.84 185 GLY A C 1
ATOM 1439 O O . GLY A 1 185 ? 76.770 8.774 -113.671 1.00 48.84 185 GLY A O 1
ATOM 1440 N N . PRO A 1 186 ? 78.194 7.545 -112.454 1.00 53.91 186 PRO A N 1
ATOM 1441 C CA . PRO A 1 186 ? 77.632 7.848 -111.136 1.00 53.91 186 PRO A CA 1
ATOM 1442 C C . PRO A 1 186 ? 77.912 9.295 -110.687 1.00 53.91 186 PRO A C 1
ATOM 1444 O O . PRO A 1 186 ? 78.422 9.531 -109.596 1.00 53.91 186 PRO A O 1
ATOM 1447 N N . LYS A 1 187 ? 77.615 10.293 -111.527 1.00 51.53 187 LYS A N 1
ATOM 1448 C CA . LYS A 1 187 ? 77.766 11.721 -111.188 1.00 51.53 187 LYS A CA 1
ATOM 1449 C C . LYS A 1 187 ? 76.475 12.391 -110.713 1.00 51.53 187 LYS A C 1
ATOM 1451 O O . LYS A 1 187 ? 76.556 13.469 -110.138 1.00 51.53 187 LYS A O 1
ATOM 1456 N N . PHE A 1 188 ? 75.322 11.733 -110.844 1.00 52.47 188 PHE A N 1
ATOM 1457 C CA . PHE A 1 188 ? 74.036 12.239 -110.341 1.00 52.47 188 PHE A CA 1
ATOM 1458 C C . PHE A 1 188 ? 73.612 11.667 -108.976 1.00 52.47 188 PHE A C 1
ATOM 1460 O O . PHE A 1 188 ? 72.591 12.075 -108.437 1.00 52.47 188 PHE A O 1
ATOM 1467 N N . LEU A 1 189 ? 74.404 10.772 -108.366 1.00 51.22 189 LEU A N 1
ATOM 1468 C CA . LEU A 1 189 ? 74.090 10.184 -107.051 1.00 51.22 189 LEU A CA 1
ATOM 1469 C C . LEU A 1 189 ? 74.754 10.897 -105.857 1.00 51.22 189 LEU A C 1
ATOM 1471 O O . LEU A 1 189 ? 74.531 10.502 -104.717 1.00 51.22 189 LEU A O 1
ATOM 1475 N N . LEU A 1 190 ? 75.551 11.948 -106.087 1.00 53.75 190 LEU A N 1
ATOM 1476 C CA . LEU A 1 190 ? 76.288 12.661 -105.026 1.00 53.75 190 LEU A CA 1
ATOM 1477 C C . LEU A 1 190 ? 75.781 14.082 -104.721 1.00 53.75 190 LEU A C 1
ATOM 1479 O O . LEU A 1 190 ? 76.331 14.746 -103.847 1.00 53.75 190 LEU A O 1
ATOM 1483 N N . GLN A 1 191 ? 74.713 14.552 -105.368 1.00 53.56 191 GLN A N 1
ATOM 1484 C CA . GLN A 1 191 ? 74.042 15.810 -105.014 1.00 53.56 191 GLN A CA 1
ATOM 1485 C C . GLN A 1 191 ? 72.526 15.601 -105.093 1.00 53.56 191 GLN A C 1
ATOM 1487 O O . GLN A 1 191 ? 71.953 15.677 -106.176 1.00 53.56 191 GLN A O 1
ATOM 1492 N N . PRO A 1 192 ? 71.892 15.254 -103.955 1.00 51.75 192 PRO A N 1
ATOM 1493 C CA . PRO A 1 192 ? 71.395 16.320 -103.086 1.00 51.75 192 PRO A CA 1
ATOM 1494 C C . PRO A 1 192 ? 71.578 16.033 -101.577 1.00 51.75 192 PRO A C 1
ATOM 1496 O O . PRO A 1 192 ? 70.752 16.409 -100.761 1.00 51.75 192 PRO A O 1
ATOM 1499 N N . THR A 1 193 ? 72.643 15.378 -101.119 1.00 50.59 193 THR A N 1
ATOM 1500 C CA . THR A 1 193 ? 72.753 15.002 -99.686 1.00 50.59 193 THR A CA 1
ATOM 1501 C C . THR A 1 193 ? 73.013 16.178 -98.723 1.00 50.59 193 THR A C 1
ATOM 1503 O O . THR A 1 193 ? 72.823 16.039 -97.514 1.00 50.59 193 THR A O 1
ATOM 1506 N N . GLY A 1 194 ? 73.383 17.360 -99.232 1.00 52.25 194 GLY A N 1
ATOM 1507 C CA . GLY A 1 194 ? 73.672 18.552 -98.418 1.00 52.25 194 GLY A CA 1
ATOM 1508 C C . GLY A 1 194 ? 72.444 19.327 -97.911 1.00 52.25 194 GLY A C 1
ATOM 1509 O O . GLY A 1 194 ? 72.475 19.836 -96.799 1.00 52.25 194 GLY A O 1
ATOM 1510 N N . ASN A 1 195 ? 71.347 19.379 -98.680 1.00 54.25 195 ASN A N 1
ATOM 1511 C CA . ASN A 1 195 ? 70.140 20.146 -98.307 1.00 54.25 195 ASN A CA 1
ATOM 1512 C C . ASN A 1 195 ? 69.061 19.287 -97.625 1.00 54.25 195 ASN A C 1
ATOM 1514 O O . ASN A 1 195 ? 68.203 19.805 -96.916 1.00 54.25 195 ASN A O 1
ATOM 1518 N N . HIS A 1 196 ? 69.096 17.966 -97.823 1.00 52.41 196 HIS A N 1
ATOM 1519 C CA . HIS A 1 196 ? 68.180 17.041 -97.152 1.00 52.41 196 HIS A CA 1
ATOM 1520 C C . HIS A 1 196 ? 68.664 16.681 -95.740 1.00 52.41 196 HIS A C 1
ATOM 1522 O O . HIS A 1 196 ? 67.843 16.407 -94.873 1.00 52.41 196 HIS A O 1
ATOM 1528 N N . SER A 1 197 ? 69.974 16.728 -95.475 1.00 61.09 197 SER A N 1
ATOM 1529 C CA . SER A 1 197 ? 70.536 16.465 -94.142 1.00 61.09 197 SER A CA 1
ATOM 1530 C C . SER A 1 197 ? 70.210 17.571 -93.133 1.00 61.09 197 SER A C 1
ATOM 1532 O O . SER A 1 197 ? 69.872 17.259 -91.994 1.00 61.09 197 SER A O 1
ATOM 1534 N N . SER A 1 198 ? 70.211 18.844 -93.544 1.00 65.69 198 SER A N 1
ATOM 1535 C CA . SER A 1 198 ? 69.769 19.963 -92.698 1.00 65.69 198 SER A CA 1
ATOM 1536 C C . SER A 1 198 ? 68.264 19.910 -92.408 1.00 65.69 198 SER A C 1
ATOM 1538 O O . SER A 1 198 ? 67.865 20.006 -91.251 1.00 65.69 198 SER A O 1
ATOM 1540 N N . SER A 1 199 ? 67.427 19.643 -93.418 1.00 72.75 199 SER A N 1
ATOM 1541 C CA . SER A 1 199 ? 65.975 19.486 -93.230 1.00 72.75 199 SER A CA 1
ATOM 1542 C C . SER A 1 199 ? 65.605 18.281 -92.355 1.00 72.75 199 SER A C 1
ATOM 1544 O O . SER A 1 199 ? 64.649 18.364 -91.585 1.00 72.75 199 SER A O 1
ATOM 1546 N N . LEU A 1 200 ? 66.331 17.163 -92.467 1.00 75.06 200 LEU A N 1
ATOM 1547 C CA . LEU A 1 200 ? 66.137 15.989 -91.609 1.00 75.06 200 LEU A CA 1
ATOM 1548 C C . LEU A 1 200 ? 66.632 16.244 -90.180 1.00 75.06 200 LEU A C 1
ATOM 1550 O O . LEU A 1 200 ? 65.996 15.791 -89.234 1.00 75.06 200 LEU A O 1
ATOM 1554 N N . SER A 1 201 ? 67.715 17.008 -90.009 1.00 77.38 201 SER A N 1
ATOM 1555 C CA . SER A 1 201 ? 68.214 17.426 -88.693 1.00 77.38 201 SER A CA 1
ATOM 1556 C C . SER A 1 201 ? 67.237 18.365 -87.976 1.00 77.38 201 SER A C 1
ATOM 1558 O O . SER A 1 201 ? 66.985 18.200 -86.782 1.00 77.38 201 SER A O 1
ATOM 1560 N N . ASP A 1 202 ? 66.643 19.322 -88.691 1.00 81.75 202 ASP A N 1
ATOM 1561 C CA . ASP A 1 202 ? 65.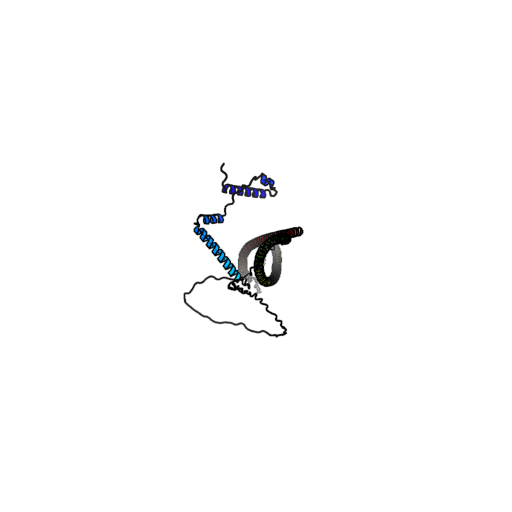625 20.219 -88.134 1.00 81.75 202 ASP A CA 1
ATOM 1562 C C . ASP A 1 202 ? 64.345 19.463 -87.761 1.00 81.75 202 ASP A C 1
ATOM 1564 O O . ASP A 1 202 ? 63.740 19.740 -86.722 1.00 81.75 202 ASP A O 1
ATOM 1568 N N . GLN A 1 203 ? 63.942 18.486 -88.580 1.00 85.62 203 GLN A N 1
ATOM 1569 C CA . GLN A 1 203 ? 62.810 17.616 -88.274 1.00 85.62 203 GLN A CA 1
ATOM 1570 C C . GLN A 1 203 ? 63.095 16.742 -87.047 1.00 85.62 203 GLN A C 1
ATOM 1572 O O . GLN A 1 203 ? 62.288 16.733 -86.124 1.00 85.62 203 GLN A O 1
ATOM 1577 N N . ALA A 1 204 ? 64.274 16.119 -86.966 1.00 83.62 204 ALA A N 1
ATOM 1578 C CA . ALA A 1 204 ? 64.689 15.331 -85.808 1.00 83.62 204 ALA A CA 1
ATOM 1579 C C . ALA A 1 204 ? 64.717 16.164 -84.514 1.00 83.62 204 ALA A C 1
ATOM 1581 O O . ALA A 1 204 ? 64.260 15.697 -83.476 1.00 83.62 204 ALA A O 1
ATOM 1582 N N . SER A 1 205 ? 65.170 17.423 -84.571 1.00 88.31 205 SER A N 1
ATOM 1583 C CA . SER A 1 205 ? 65.151 18.323 -83.408 1.00 88.31 205 SER A CA 1
ATOM 1584 C C . SER A 1 205 ? 63.730 18.712 -82.973 1.00 88.31 205 SER A C 1
ATOM 1586 O O . SER A 1 205 ? 63.460 18.859 -81.777 1.00 88.31 205 SER A O 1
ATOM 1588 N N . ARG A 1 206 ? 62.792 18.887 -83.916 1.00 87.69 206 ARG A N 1
ATOM 1589 C CA . ARG A 1 206 ? 61.370 19.102 -83.587 1.00 87.69 206 ARG A CA 1
ATOM 1590 C C . ARG A 1 206 ? 60.758 17.849 -82.977 1.00 87.69 206 ARG A C 1
ATOM 1592 O O . ARG A 1 206 ? 60.106 17.955 -81.940 1.00 87.69 206 ARG A O 1
ATOM 1599 N N . ASP A 1 207 ? 61.015 16.692 -83.573 1.00 90.50 207 ASP A N 1
ATOM 1600 C CA . ASP A 1 207 ? 60.508 15.410 -83.096 1.00 90.50 207 ASP A CA 1
ATOM 1601 C C . ASP A 1 207 ? 61.032 15.123 -81.684 1.00 90.50 207 ASP A C 1
ATOM 1603 O O . ASP A 1 207 ? 60.246 14.828 -80.789 1.00 90.50 207 ASP A O 1
ATOM 1607 N N . GLU A 1 208 ? 62.317 15.356 -81.412 1.00 92.25 208 GLU A N 1
ATOM 1608 C CA . GLU A 1 208 ? 62.906 15.219 -80.076 1.00 92.25 208 GLU A CA 1
ATOM 1609 C C . GLU A 1 208 ? 62.231 16.136 -79.041 1.00 92.25 208 GLU A C 1
ATOM 1611 O O . GLU A 1 208 ? 61.909 15.700 -77.933 1.00 92.25 208 GLU A O 1
ATOM 1616 N N . LYS A 1 209 ? 61.922 17.390 -79.406 1.00 91.75 209 LYS A N 1
ATOM 1617 C CA . LYS A 1 209 ? 61.159 18.305 -78.538 1.00 91.75 209 LYS A CA 1
ATOM 1618 C C . LYS A 1 209 ? 59.737 17.806 -78.281 1.00 91.75 209 LYS A C 1
ATOM 1620 O O . LYS A 1 209 ? 59.269 17.906 -77.146 1.00 91.75 209 LYS A O 1
ATOM 1625 N N . THR A 1 210 ? 59.055 17.265 -79.293 1.00 93.19 210 THR A N 1
ATOM 1626 C CA . THR A 1 210 ? 57.708 16.694 -79.115 1.00 93.19 210 THR A CA 1
ATOM 1627 C C . THR A 1 210 ? 57.733 15.441 -78.246 1.00 93.19 210 THR A C 1
ATOM 1629 O O . THR A 1 210 ? 56.929 15.333 -77.325 1.00 93.19 210 THR A O 1
ATOM 1632 N N . ILE A 1 211 ? 58.708 14.550 -78.443 1.00 93.69 211 ILE A N 1
ATOM 1633 C CA . ILE A 1 211 ? 58.904 13.343 -77.634 1.00 93.69 211 ILE A CA 1
ATOM 1634 C C . ILE A 1 211 ? 59.196 13.726 -76.181 1.00 93.69 211 ILE A C 1
ATOM 1636 O O . ILE A 1 211 ? 58.585 13.175 -75.266 1.00 93.69 211 ILE A O 1
ATOM 1640 N N . ALA A 1 212 ? 60.069 14.709 -75.946 1.00 93.00 212 ALA A N 1
ATOM 1641 C CA . ALA A 1 212 ? 60.350 15.210 -74.604 1.00 93.00 212 ALA A CA 1
ATOM 1642 C C . ALA A 1 212 ? 59.112 15.851 -73.945 1.00 93.00 212 ALA A C 1
ATOM 1644 O O . ALA A 1 212 ? 58.912 15.699 -72.738 1.00 93.00 212 ALA A O 1
ATOM 1645 N N . GLY A 1 213 ? 58.272 16.549 -74.720 1.00 95.12 213 GLY A N 1
ATOM 1646 C CA . GLY A 1 213 ? 56.987 17.094 -74.268 1.00 95.12 213 GLY A CA 1
ATOM 1647 C C . GLY A 1 213 ? 56.004 15.998 -73.852 1.00 95.12 213 GLY A C 1
ATOM 1648 O O . GLY A 1 213 ? 55.549 15.984 -72.709 1.00 95.12 213 GLY A O 1
ATOM 1649 N N . LEU A 1 214 ? 55.773 15.021 -74.731 1.00 95.44 214 LEU A N 1
ATOM 1650 C CA . LEU A 1 214 ? 54.921 13.859 -74.465 1.00 95.44 214 LEU A CA 1
ATOM 1651 C C . LEU A 1 214 ? 55.422 13.045 -73.269 1.00 95.44 214 LEU A C 1
ATOM 1653 O O . LEU A 1 214 ? 54.627 12.580 -72.457 1.00 95.44 214 LEU A O 1
ATOM 1657 N N . HIS A 1 215 ? 56.739 12.905 -73.102 1.00 95.75 215 HIS A N 1
ATOM 1658 C CA . HIS A 1 215 ? 57.306 12.214 -71.949 1.00 95.75 215 HIS A CA 1
ATOM 1659 C C . HIS A 1 215 ? 56.967 12.924 -70.629 1.00 95.75 215 HIS A C 1
ATOM 1661 O O . HIS A 1 215 ? 56.617 12.268 -69.648 1.00 95.75 215 HIS A O 1
ATOM 1667 N N . LYS A 1 216 ? 57.014 14.264 -70.597 1.00 96.12 216 LYS A N 1
ATOM 1668 C CA . LYS A 1 216 ? 56.597 15.045 -69.420 1.00 96.12 216 LYS A CA 1
ATOM 1669 C C . LYS A 1 216 ? 55.104 14.887 -69.141 1.00 96.12 216 LYS A C 1
ATOM 1671 O O . LYS A 1 216 ? 54.727 14.697 -67.987 1.00 96.12 216 LYS A O 1
ATOM 1676 N N . GLU A 1 217 ? 54.264 14.923 -70.172 1.00 96.69 217 GLU A N 1
ATOM 1677 C CA . GLU A 1 217 ? 52.820 14.702 -70.029 1.00 96.69 217 GLU A CA 1
ATOM 1678 C C . GLU A 1 217 ? 52.507 13.296 -69.507 1.00 96.69 217 GLU A C 1
ATOM 1680 O O . GLU A 1 217 ? 51.723 13.153 -68.569 1.00 96.69 217 GLU A O 1
ATOM 1685 N N . LEU A 1 218 ? 53.185 12.265 -70.021 1.00 96.38 218 LEU A N 1
ATOM 1686 C CA . LEU A 1 218 ? 53.061 10.890 -69.532 1.00 96.38 218 LEU A CA 1
ATOM 1687 C C . LEU A 1 218 ? 53.482 10.755 -68.067 1.00 96.38 218 LEU A C 1
ATOM 1689 O O . LEU A 1 218 ? 52.819 10.054 -67.303 1.00 96.38 218 LEU A O 1
ATOM 1693 N N . GLN A 1 219 ? 54.548 11.438 -67.641 1.00 96.00 219 GLN A N 1
ATOM 1694 C CA . GLN A 1 219 ? 54.949 11.454 -66.231 1.00 96.00 219 GLN A CA 1
ATOM 1695 C C . GLN A 1 219 ? 53.894 12.129 -65.341 1.00 96.00 219 GLN A C 1
ATOM 1697 O O . GLN A 1 219 ? 53.573 11.608 -64.270 1.00 96.00 219 GLN A O 1
ATOM 1702 N N . ILE A 1 220 ? 53.319 13.253 -65.785 1.00 96.50 220 ILE A N 1
ATOM 1703 C CA . ILE A 1 220 ? 52.235 13.941 -65.067 1.00 96.50 220 ILE A CA 1
ATOM 1704 C C . ILE A 1 220 ? 51.006 13.034 -64.968 1.00 96.50 220 ILE A C 1
ATOM 1706 O O . ILE A 1 220 ? 50.463 12.857 -63.877 1.00 96.50 220 ILE A O 1
ATOM 1710 N N . PHE A 1 221 ? 50.598 12.420 -66.078 1.00 96.81 221 PHE A N 1
ATOM 1711 C CA . PHE A 1 221 ? 49.456 11.513 -66.121 1.00 96.81 221 PHE A CA 1
ATOM 1712 C C . PHE A 1 221 ? 49.672 10.281 -65.235 1.00 96.81 221 PHE A C 1
ATOM 1714 O O . PHE A 1 221 ? 48.787 9.901 -64.473 1.00 96.81 221 PHE A O 1
ATOM 1721 N N . SER A 1 222 ? 50.872 9.697 -65.256 1.00 96.50 222 SER A N 1
ATOM 1722 C CA . SER A 1 222 ? 51.248 8.581 -64.381 1.00 96.50 222 SER A CA 1
ATOM 1723 C C . SER A 1 222 ? 51.107 8.948 -62.900 1.00 96.50 222 SER A C 1
ATOM 1725 O O . SER A 1 222 ? 50.501 8.204 -62.123 1.00 96.50 222 SER A O 1
ATOM 1727 N N . LYS A 1 223 ? 51.569 10.144 -62.509 1.00 96.75 223 LYS A N 1
ATOM 1728 C CA . LYS A 1 223 ? 51.386 10.655 -61.146 1.00 96.75 223 LYS A CA 1
ATOM 1729 C C . LYS A 1 223 ? 49.904 10.837 -60.799 1.00 96.75 223 LYS A C 1
ATOM 1731 O O . LYS A 1 223 ? 49.468 10.379 -59.747 1.00 96.75 223 LYS A O 1
ATOM 1736 N N . GLN A 1 224 ? 49.118 11.440 -61.691 1.00 97.56 224 GLN A N 1
ATOM 1737 C CA . GLN A 1 224 ? 47.674 11.614 -61.491 1.00 97.56 224 GLN A CA 1
ATOM 1738 C C . GLN A 1 224 ? 46.940 10.272 -61.351 1.00 97.56 224 GLN A C 1
ATOM 1740 O O . GLN A 1 224 ? 46.044 10.145 -60.517 1.00 97.56 224 GLN A O 1
ATOM 1745 N N . MET A 1 225 ? 47.339 9.255 -62.116 1.00 96.44 225 MET A N 1
ATOM 1746 C CA . MET A 1 225 ? 46.803 7.898 -62.006 1.00 96.44 225 MET A CA 1
ATOM 1747 C C . MET A 1 225 ? 47.134 7.257 -60.655 1.00 96.44 225 MET A C 1
ATOM 1749 O O . MET A 1 225 ? 46.265 6.625 -60.052 1.00 96.44 225 MET A O 1
ATOM 1753 N N . ALA A 1 226 ? 48.353 7.447 -60.141 1.00 95.69 226 ALA A N 1
ATOM 1754 C CA . ALA A 1 226 ? 48.729 6.979 -58.808 1.00 95.69 226 ALA A CA 1
ATOM 1755 C C . ALA A 1 226 ? 47.919 7.683 -57.700 1.00 95.69 226 ALA A C 1
ATOM 1757 O O . ALA A 1 226 ? 47.360 7.016 -56.825 1.00 95.69 226 ALA A O 1
ATOM 1758 N N . ASP A 1 227 ? 47.769 9.007 -57.777 1.00 97.19 227 ASP A N 1
ATOM 1759 C CA . ASP A 1 227 ? 46.966 9.791 -56.830 1.00 97.19 227 ASP A CA 1
ATOM 1760 C C . ASP A 1 227 ? 45.481 9.390 -56.886 1.00 97.19 227 ASP A C 1
ATOM 1762 O O . ASP A 1 227 ? 44.826 9.233 -55.857 1.00 97.19 227 ASP A O 1
ATOM 1766 N N . SER A 1 228 ? 44.938 9.157 -58.084 1.00 97.25 228 SER A N 1
ATOM 1767 C CA . SER A 1 228 ? 43.568 8.667 -58.263 1.00 97.25 228 SER A CA 1
ATOM 1768 C C . SER A 1 228 ? 43.381 7.280 -57.647 1.00 97.25 228 SER A C 1
ATOM 1770 O O . SER A 1 228 ? 42.431 7.053 -56.897 1.00 97.25 228 SER A O 1
ATOM 1772 N N . LYS A 1 229 ? 44.331 6.364 -57.872 1.00 97.44 229 LYS A N 1
ATOM 1773 C CA . LYS A 1 229 ? 44.298 5.014 -57.298 1.00 97.44 229 LYS A CA 1
ATOM 1774 C C . LYS A 1 229 ? 44.260 5.049 -55.770 1.00 97.44 229 LYS A C 1
ATOM 1776 O O . LYS A 1 229 ? 43.458 4.339 -55.171 1.00 97.44 229 LYS A O 1
ATOM 1781 N N . THR A 1 230 ? 45.073 5.899 -55.139 1.00 97.25 230 THR A N 1
ATOM 1782 C CA . THR A 1 230 ? 45.065 6.039 -53.671 1.00 97.25 230 THR A CA 1
ATOM 1783 C C . THR A 1 230 ? 43.744 6.605 -53.148 1.00 97.25 230 THR A C 1
ATOM 1785 O O . THR A 1 230 ? 43.205 6.072 -52.178 1.00 97.25 230 THR A O 1
ATOM 1788 N N . LYS A 1 231 ? 43.164 7.609 -53.821 1.00 97.88 231 LYS A N 1
ATOM 1789 C CA . LYS A 1 231 ? 41.830 8.140 -53.485 1.00 97.88 231 LYS A CA 1
ATOM 1790 C C . LYS A 1 231 ? 40.734 7.085 -53.616 1.00 97.88 231 LYS A C 1
ATOM 1792 O O . LYS A 1 231 ? 39.871 7.008 -52.749 1.00 97.88 231 LYS A O 1
ATOM 1797 N N . ILE A 1 232 ? 40.775 6.254 -54.659 1.00 97.12 232 ILE A N 1
ATOM 1798 C CA . ILE A 1 232 ? 39.812 5.158 -54.842 1.00 97.12 232 ILE A CA 1
ATOM 1799 C C . ILE A 1 232 ? 39.910 4.165 -53.679 1.00 97.12 232 ILE A C 1
ATOM 1801 O O . ILE A 1 232 ? 38.883 3.812 -53.105 1.00 97.12 232 ILE A O 1
ATOM 1805 N N . SER A 1 233 ? 41.121 3.770 -53.276 1.00 96.81 233 SER A N 1
ATOM 1806 C CA . SER A 1 233 ? 41.309 2.876 -52.126 1.00 96.81 233 SER A CA 1
ATOM 1807 C C . SER A 1 233 ? 40.829 3.494 -50.807 1.00 96.81 233 SER A C 1
ATOM 1809 O O . SER A 1 233 ? 40.214 2.804 -49.999 1.00 96.81 233 SER A O 1
ATOM 1811 N N . GLN A 1 234 ? 41.047 4.796 -50.595 1.00 97.50 234 GLN A N 1
ATOM 1812 C CA . GLN A 1 234 ? 40.512 5.503 -49.425 1.00 97.50 234 GLN A CA 1
ATOM 1813 C C . GLN A 1 234 ? 38.979 5.526 -49.431 1.00 97.50 234 GLN A C 1
ATOM 1815 O O . GLN A 1 234 ? 38.360 5.204 -48.420 1.00 97.50 234 GLN A O 1
ATOM 1820 N N . LEU A 1 235 ? 38.362 5.847 -50.572 1.00 97.50 235 LEU A N 1
ATOM 1821 C CA . LEU A 1 235 ? 36.905 5.852 -50.709 1.00 97.50 235 LEU A CA 1
ATOM 1822 C C . LEU A 1 235 ? 36.307 4.462 -50.461 1.00 97.50 235 LEU A C 1
ATOM 1824 O O . LEU A 1 235 ? 35.302 4.355 -49.762 1.00 97.50 235 LEU A O 1
ATOM 1828 N N . GLN A 1 236 ? 36.943 3.399 -50.959 1.00 97.56 236 GLN A N 1
ATOM 1829 C CA . GLN A 1 236 ? 36.531 2.019 -50.686 1.00 97.56 236 GLN A CA 1
ATOM 1830 C C . GLN A 1 236 ? 36.549 1.707 -49.185 1.00 97.56 236 GLN A C 1
ATOM 1832 O O . GLN A 1 236 ? 35.529 1.269 -48.656 1.00 97.56 236 GLN A O 1
ATOM 1837 N N . ALA A 1 237 ? 37.640 2.034 -48.485 1.00 96.44 237 ALA A N 1
ATOM 1838 C CA . ALA A 1 237 ? 37.736 1.833 -47.039 1.00 96.44 237 ALA A CA 1
ATOM 1839 C C . ALA A 1 237 ? 36.652 2.611 -46.270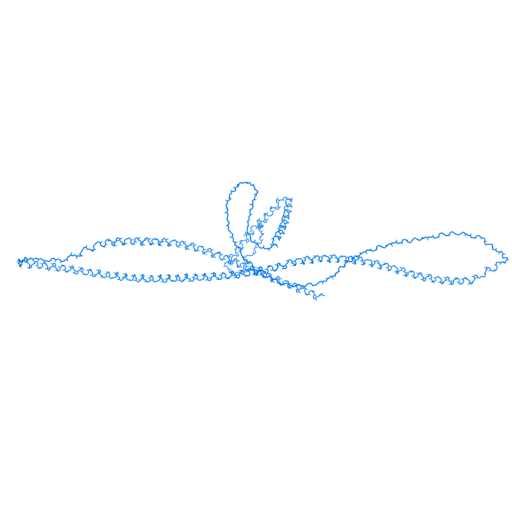 1.00 96.44 237 ALA A C 1
ATOM 1841 O O . ALA A 1 237 ? 35.993 2.062 -45.388 1.00 96.44 237 ALA A O 1
ATOM 1842 N N . THR A 1 238 ? 36.400 3.873 -46.640 1.00 97.50 238 THR A N 1
ATOM 1843 C CA . THR A 1 238 ? 35.332 4.665 -46.003 1.00 97.50 238 THR A CA 1
ATOM 1844 C C . THR A 1 238 ? 33.938 4.104 -46.281 1.00 97.50 238 THR A C 1
ATOM 1846 O O . THR A 1 238 ? 33.071 4.156 -45.412 1.00 97.50 238 THR A O 1
ATOM 1849 N N . ASN A 1 239 ? 33.707 3.533 -47.466 1.00 96.88 239 ASN A N 1
ATOM 1850 C CA . ASN A 1 239 ? 32.421 2.942 -47.822 1.00 96.88 239 ASN A CA 1
ATOM 1851 C C . ASN A 1 239 ? 32.159 1.646 -47.037 1.00 96.88 239 ASN A C 1
ATOM 1853 O O . ASN A 1 239 ? 31.048 1.421 -46.561 1.00 96.88 239 ASN A O 1
ATOM 1857 N N . GLU A 1 240 ? 33.189 0.820 -46.843 1.00 97.56 240 GLU A N 1
ATOM 1858 C CA . GLU A 1 240 ? 33.117 -0.368 -45.985 1.00 97.56 240 GLU A CA 1
ATOM 1859 C C . GLU A 1 240 ? 32.828 0.010 -44.524 1.00 97.56 240 GLU A C 1
ATOM 1861 O O . GLU A 1 240 ? 31.952 -0.586 -43.890 1.00 97.56 240 GLU A O 1
ATOM 1866 N N . GLU A 1 241 ? 33.487 1.052 -44.004 1.00 97.69 241 GLU A N 1
ATOM 1867 C CA . GLU A 1 241 ? 33.234 1.564 -42.653 1.00 97.69 241 GLU A CA 1
ATOM 1868 C C . GLU A 1 241 ? 31.793 2.079 -42.491 1.00 97.69 241 GLU A C 1
ATOM 1870 O O . GLU A 1 241 ? 31.111 1.732 -41.522 1.00 97.69 241 GLU A O 1
ATOM 1875 N N . LEU A 1 242 ? 31.298 2.881 -43.440 1.00 97.94 242 LEU A N 1
ATOM 1876 C CA . LEU A 1 242 ? 29.924 3.394 -43.419 1.00 97.94 242 LEU A CA 1
ATOM 1877 C C . LEU A 1 242 ? 28.887 2.271 -43.526 1.00 97.94 242 LEU A C 1
ATOM 1879 O O . LEU A 1 242 ? 27.876 2.309 -42.825 1.00 97.94 242 LEU A O 1
ATOM 1883 N N . SER A 1 243 ? 29.150 1.254 -44.348 1.00 97.94 243 SER A N 1
ATOM 1884 C CA . SER A 1 243 ? 28.294 0.070 -44.465 1.00 97.94 243 SER A CA 1
ATOM 1885 C C . SER A 1 243 ? 28.200 -0.692 -43.137 1.00 97.94 243 SER A C 1
ATOM 1887 O O . SER A 1 243 ? 27.103 -1.024 -42.684 1.00 97.94 243 SER A O 1
ATOM 1889 N N . SER A 1 244 ? 29.332 -0.881 -42.452 1.00 97.06 244 SER A N 1
ATOM 1890 C CA . SER A 1 244 ? 29.373 -1.501 -41.121 1.00 97.06 244 SER A CA 1
ATOM 1891 C C . SER A 1 244 ? 28.588 -0.689 -40.080 1.00 97.06 244 SER A C 1
ATOM 1893 O O . SER A 1 244 ? 27.747 -1.234 -39.360 1.00 97.06 244 SER A O 1
ATOM 1895 N N . LYS A 1 245 ? 28.770 0.641 -40.053 1.00 98.06 245 LYS A N 1
ATOM 1896 C CA . LYS A 1 245 ? 28.003 1.537 -39.167 1.00 98.06 245 LYS A CA 1
ATOM 1897 C C . LYS A 1 245 ? 26.501 1.468 -39.442 1.00 98.06 245 LYS A C 1
ATOM 1899 O O . LYS A 1 245 ? 25.716 1.385 -38.499 1.00 98.06 245 LYS A O 1
ATOM 1904 N N . LEU A 1 246 ? 26.098 1.444 -40.713 1.00 97.75 246 LEU A N 1
ATOM 1905 C CA . LEU A 1 246 ? 24.694 1.325 -41.103 1.00 97.75 246 LEU A CA 1
ATOM 1906 C C . LEU A 1 246 ? 24.079 0.013 -40.597 1.00 97.75 246 LEU A C 1
ATOM 1908 O O . LEU A 1 246 ? 22.980 0.031 -40.040 1.00 97.75 246 LEU A O 1
ATOM 1912 N N . GLN A 1 247 ? 24.788 -1.111 -40.738 1.00 97.50 247 GLN A N 1
ATOM 1913 C CA . GLN A 1 247 ? 24.332 -2.400 -40.210 1.00 97.50 247 GLN A CA 1
ATOM 1914 C C . GLN A 1 247 ? 24.203 -2.375 -38.681 1.00 97.50 247 GLN A C 1
ATOM 1916 O O . GLN A 1 247 ? 23.188 -2.831 -38.152 1.00 97.50 247 GLN A O 1
ATOM 1921 N N . SER A 1 248 ? 25.168 -1.779 -37.972 1.00 97.62 248 SER A N 1
ATOM 1922 C CA . SER A 1 248 ? 25.096 -1.607 -36.514 1.00 97.62 248 SER A CA 1
ATOM 1923 C C . SER A 1 248 ? 23.845 -0.826 -36.103 1.00 97.62 248 SER A C 1
ATOM 1925 O O . SER A 1 248 ? 23.031 -1.331 -35.327 1.00 97.62 248 SER A O 1
ATOM 1927 N N . CYS A 1 249 ? 23.611 0.349 -36.695 1.00 97.12 249 CYS A N 1
ATOM 1928 C CA . CYS A 1 249 ? 22.426 1.161 -36.405 1.00 97.12 249 CYS A CA 1
ATOM 1929 C C . CYS A 1 249 ? 21.113 0.421 -36.708 1.00 97.12 249 CYS A C 1
ATOM 1931 O O . CYS A 1 249 ? 20.145 0.544 -35.959 1.00 97.12 249 CYS A O 1
ATOM 1933 N N . GLN A 1 250 ? 21.064 -0.392 -37.770 1.00 98.00 250 GLN A N 1
ATOM 1934 C CA . GLN A 1 250 ? 19.887 -1.216 -38.068 1.00 98.00 250 GLN A CA 1
ATOM 1935 C C . GLN A 1 250 ? 19.608 -2.259 -36.978 1.00 98.00 250 GLN A C 1
ATOM 1937 O O . GLN A 1 250 ? 18.443 -2.528 -36.675 1.00 98.00 250 GLN A O 1
ATOM 1942 N N . THR A 1 251 ? 20.643 -2.860 -36.384 1.00 96.88 251 THR A N 1
ATOM 1943 C CA . THR A 1 251 ? 20.457 -3.818 -35.281 1.00 96.88 251 THR A CA 1
ATOM 1944 C C . THR A 1 251 ? 19.969 -3.140 -34.003 1.00 96.88 251 THR A C 1
ATOM 1946 O O . THR A 1 251 ? 19.035 -3.638 -33.370 1.00 96.88 251 THR A O 1
ATOM 1949 N N . GLU A 1 252 ? 20.511 -1.967 -33.672 1.00 97.94 252 GLU A N 1
ATOM 1950 C CA . GLU A 1 252 ? 20.065 -1.163 -32.529 1.00 97.94 252 GLU A CA 1
ATOM 1951 C C . GLU A 1 252 ? 18.614 -0.699 -32.696 1.00 97.94 252 GLU A C 1
ATOM 1953 O O . GLU A 1 252 ? 17.813 -0.810 -31.764 1.00 97.94 252 GLU A O 1
ATOM 1958 N N . LEU A 1 253 ? 18.231 -0.262 -33.901 1.00 97.44 253 LEU A N 1
ATOM 1959 C CA . LEU A 1 253 ? 16.856 0.129 -34.212 1.00 97.44 253 LEU A CA 1
ATOM 1960 C C . LEU A 1 253 ? 15.875 -1.039 -34.032 1.00 97.44 253 LEU A C 1
ATOM 1962 O O . LEU A 1 253 ? 14.793 -0.875 -33.468 1.00 97.44 253 LEU A O 1
ATOM 1966 N N . LYS A 1 254 ? 16.248 -2.248 -34.467 1.00 97.88 254 LYS A N 1
ATOM 1967 C CA . LYS A 1 254 ? 15.426 -3.447 -34.246 1.00 97.88 254 LYS A CA 1
ATOM 1968 C C . LYS A 1 254 ? 15.297 -3.770 -32.758 1.00 97.88 254 LYS A C 1
ATOM 1970 O O . LYS A 1 254 ? 14.187 -4.012 -32.290 1.00 97.88 254 LYS A O 1
ATOM 1975 N N . SER A 1 255 ? 16.401 -3.728 -32.010 1.00 97.44 255 SER A N 1
ATOM 1976 C CA . SER A 1 255 ? 16.401 -3.978 -30.563 1.00 97.44 255 SER A CA 1
ATOM 1977 C C . SER A 1 255 ? 15.490 -2.996 -29.822 1.00 97.44 255 SER A C 1
ATOM 1979 O O . SER A 1 255 ? 14.573 -3.408 -29.110 1.00 97.44 255 SER A O 1
ATOM 1981 N N . THR A 1 256 ? 15.673 -1.696 -30.048 1.00 97.19 256 THR A N 1
ATOM 1982 C CA . THR A 1 256 ? 14.850 -0.639 -29.435 1.00 97.19 256 THR A CA 1
ATOM 1983 C C . THR A 1 256 ? 13.373 -0.765 -29.805 1.00 97.19 256 THR A C 1
ATOM 1985 O O . THR A 1 256 ? 12.512 -0.643 -28.938 1.00 97.19 256 THR A O 1
ATOM 1988 N N . THR A 1 257 ? 13.055 -1.116 -31.054 1.00 97.50 257 THR A N 1
ATOM 1989 C CA . THR A 1 257 ? 11.670 -1.386 -31.475 1.00 97.50 257 THR A CA 1
ATOM 1990 C C . THR A 1 257 ? 11.048 -2.529 -30.666 1.00 97.50 257 THR A C 1
ATOM 1992 O O . THR A 1 257 ? 9.917 -2.411 -30.194 1.00 97.50 257 THR A O 1
ATOM 1995 N N . THR A 1 258 ? 11.781 -3.626 -30.443 1.00 97.06 258 THR A N 1
ATOM 1996 C CA . THR A 1 258 ? 11.266 -4.743 -29.631 1.00 97.06 258 THR A CA 1
ATOM 1997 C C . THR A 1 258 ? 11.050 -4.362 -28.167 1.00 97.06 258 THR A C 1
ATOM 1999 O O . THR A 1 258 ? 10.071 -4.800 -27.557 1.00 97.06 258 THR A O 1
ATOM 2002 N N . GLU A 1 259 ? 11.916 -3.512 -27.612 1.00 97.75 259 GLU A N 1
ATOM 2003 C CA . GLU A 1 259 ? 11.769 -2.990 -26.255 1.00 97.75 259 GLU A CA 1
ATOM 2004 C C . GLU A 1 259 ? 10.531 -2.097 -26.134 1.00 97.75 259 GLU A C 1
ATOM 2006 O O . GLU A 1 259 ? 9.722 -2.304 -25.228 1.00 97.75 259 GLU A O 1
ATOM 2011 N N . ILE A 1 260 ? 10.316 -1.188 -27.091 1.00 97.69 260 ILE A N 1
ATOM 2012 C CA . ILE A 1 260 ? 9.111 -0.352 -27.155 1.00 97.69 260 ILE A CA 1
ATOM 2013 C C . ILE A 1 260 ? 7.859 -1.233 -27.193 1.00 97.69 260 ILE A C 1
ATOM 2015 O O . ILE A 1 260 ? 6.974 -1.058 -26.361 1.00 97.69 260 ILE A O 1
ATOM 2019 N N . CYS A 1 261 ? 7.800 -2.245 -28.066 1.00 96.62 261 CYS A N 1
ATOM 2020 C CA . CYS A 1 261 ? 6.654 -3.158 -28.118 1.00 96.62 261 CYS A CA 1
ATOM 2021 C C . CYS A 1 261 ? 6.414 -3.896 -26.789 1.00 96.62 261 CYS A C 1
ATOM 2023 O O . CYS A 1 261 ? 5.265 -4.112 -26.396 1.00 96.62 261 CYS A O 1
ATOM 2025 N N . SER A 1 262 ? 7.480 -4.297 -26.092 1.00 96.94 262 SER A N 1
ATOM 2026 C CA . SER A 1 262 ? 7.387 -4.928 -24.770 1.00 96.94 262 SER A CA 1
ATOM 2027 C C . SER A 1 262 ? 6.825 -3.963 -23.721 1.00 96.94 262 SER A C 1
ATOM 2029 O O . SER A 1 262 ? 5.919 -4.320 -22.963 1.00 96.94 262 SER A O 1
ATOM 2031 N N . LEU A 1 263 ? 7.304 -2.717 -23.709 1.00 96.94 263 LEU A N 1
ATOM 2032 C CA . LEU A 1 263 ? 6.827 -1.674 -22.804 1.00 96.94 263 LEU A CA 1
ATOM 2033 C C . LEU A 1 263 ? 5.369 -1.300 -23.078 1.00 96.94 263 LEU A C 1
ATOM 2035 O O . LEU A 1 263 ? 4.588 -1.230 -22.133 1.00 96.94 263 LEU A O 1
ATOM 2039 N N . THR A 1 264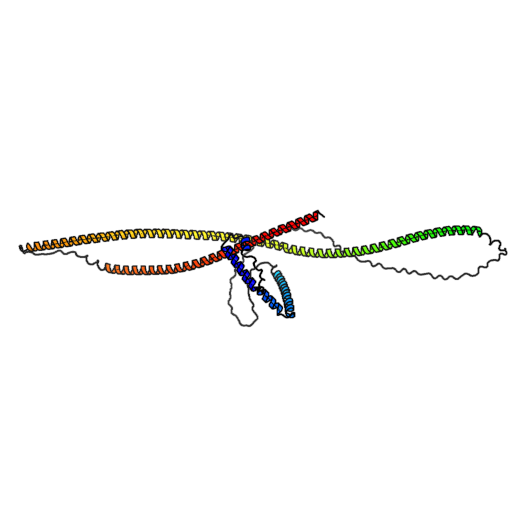 ? 4.967 -1.156 -24.342 1.00 97.31 264 THR A N 1
ATOM 2040 C CA . THR A 1 264 ? 3.572 -0.887 -24.720 1.00 97.31 264 THR A CA 1
ATOM 2041 C C . THR A 1 264 ? 2.637 -1.990 -24.228 1.00 97.31 264 THR A C 1
ATOM 2043 O O . THR A 1 264 ? 1.595 -1.697 -23.647 1.00 97.31 264 THR A O 1
ATOM 2046 N N . LYS A 1 265 ? 3.022 -3.267 -24.373 1.00 96.75 265 LYS A N 1
ATOM 2047 C CA . LYS A 1 265 ? 2.233 -4.392 -23.840 1.00 96.75 265 LYS A CA 1
ATOM 2048 C C . LYS A 1 265 ? 2.106 -4.333 -22.319 1.00 96.75 265 LYS A C 1
ATOM 2050 O O . LYS A 1 265 ? 1.029 -4.577 -21.786 1.00 96.75 265 LYS A O 1
ATOM 2055 N N . ARG A 1 266 ? 3.189 -3.999 -21.612 1.00 95.56 266 ARG A N 1
ATOM 2056 C CA . ARG A 1 266 ? 3.160 -3.843 -20.149 1.00 95.56 266 ARG A CA 1
ATOM 2057 C C . ARG A 1 266 ? 2.274 -2.679 -19.716 1.00 95.56 266 ARG A C 1
ATOM 2059 O O . ARG A 1 266 ? 1.560 -2.821 -18.727 1.00 95.56 266 ARG A O 1
ATOM 2066 N N . LEU A 1 267 ? 2.305 -1.570 -20.452 1.00 95.88 267 LEU A N 1
ATOM 2067 C CA . LEU A 1 267 ? 1.470 -0.405 -20.181 1.00 95.88 267 LEU A CA 1
ATOM 2068 C C . LEU A 1 267 ? -0.017 -0.752 -20.326 1.00 95.88 267 LEU A C 1
ATOM 2070 O O . LEU A 1 267 ? -0.777 -0.539 -19.383 1.00 95.88 267 LEU A O 1
ATOM 2074 N N . ALA A 1 268 ? -0.389 -1.415 -21.425 1.00 93.12 268 ALA A N 1
ATOM 2075 C CA . ALA A 1 268 ? -1.759 -1.862 -21.684 1.00 93.12 268 ALA A CA 1
ATOM 2076 C C . ALA A 1 268 ? -2.309 -2.820 -20.607 1.00 93.12 268 ALA A C 1
ATOM 2078 O O . ALA A 1 268 ? -3.508 -2.845 -20.358 1.00 93.12 268 ALA A O 1
ATOM 2079 N N . VAL A 1 269 ? -1.447 -3.600 -19.941 1.00 95.44 269 VAL A N 1
ATOM 2080 C CA . VAL A 1 269 ? -1.845 -4.452 -18.802 1.00 95.44 269 VAL A CA 1
ATOM 2081 C C . VAL A 1 269 ? -1.967 -3.650 -17.502 1.00 95.44 269 VAL A C 1
ATOM 2083 O O . VAL A 1 269 ? -2.791 -3.968 -16.647 1.00 95.44 269 VAL A O 1
ATOM 2086 N N . SER A 1 270 ? -1.145 -2.616 -17.319 1.00 94.25 270 SER A N 1
ATOM 2087 C CA . SER A 1 270 ? -1.158 -1.816 -16.092 1.00 94.25 270 SER A CA 1
ATOM 2088 C C . SER A 1 270 ? -2.350 -0.863 -15.987 1.00 94.25 270 SER A C 1
ATOM 2090 O O . SER A 1 270 ? -2.854 -0.675 -14.885 1.00 94.25 270 SER A O 1
ATOM 2092 N N . GLU A 1 271 ? -2.839 -0.319 -17.103 1.00 93.44 271 GLU A N 1
ATOM 2093 C CA . GLU A 1 271 ? -3.996 0.590 -17.132 1.00 93.44 271 GLU A CA 1
ATOM 2094 C C . GLU A 1 271 ? -5.269 -0.002 -16.492 1.00 93.44 271 GLU A C 1
ATOM 2096 O O . GLU A 1 271 ? -5.777 0.593 -15.539 1.00 93.44 271 GLU A O 1
ATOM 2101 N N . PRO A 1 272 ? -5.768 -1.190 -16.890 1.00 95.19 272 PRO A N 1
ATOM 2102 C CA . PRO A 1 272 ? -6.964 -1.766 -16.272 1.00 95.19 272 PRO A CA 1
ATOM 2103 C C . PRO A 1 272 ? -6.740 -2.155 -14.806 1.00 95.19 272 PRO A C 1
ATOM 2105 O O . PRO A 1 272 ? -7.663 -2.092 -13.999 1.00 95.19 272 PRO A O 1
ATOM 2108 N N . ARG A 1 273 ? -5.507 -2.517 -14.424 1.00 95.81 273 ARG A N 1
ATOM 2109 C CA . ARG A 1 273 ? -5.165 -2.813 -13.025 1.00 95.81 273 ARG A CA 1
ATOM 2110 C C . ARG A 1 273 ? -5.287 -1.575 -12.141 1.00 95.81 273 ARG A C 1
ATOM 2112 O O . ARG A 1 273 ? -5.701 -1.700 -10.994 1.00 95.81 273 ARG A O 1
ATOM 2119 N N . VAL A 1 274 ? -4.921 -0.400 -12.653 1.00 95.88 274 VAL A N 1
ATOM 2120 C CA . VAL A 1 274 ? -5.104 0.862 -11.926 1.00 95.88 274 VAL A CA 1
ATOM 2121 C C . VAL A 1 274 ? -6.593 1.145 -11.728 1.00 95.88 274 VAL A C 1
ATOM 2123 O O . VAL A 1 274 ? -6.986 1.415 -10.599 1.00 95.88 274 VAL A O 1
ATOM 2126 N N . LEU A 1 275 ? -7.422 0.976 -12.764 1.00 94.81 275 LEU A N 1
ATOM 2127 C CA . LEU A 1 275 ? -8.876 1.166 -12.657 1.00 94.81 275 LEU A CA 1
ATOM 2128 C C . LEU A 1 275 ? -9.516 0.229 -11.618 1.00 94.81 275 LEU A C 1
ATOM 2130 O O . LEU A 1 275 ? -10.267 0.684 -10.760 1.00 94.81 275 LEU A O 1
ATOM 2134 N N . LEU A 1 276 ? -9.155 -1.058 -11.618 1.00 96.50 276 LEU A N 1
ATOM 2135 C CA . LEU A 1 276 ? -9.645 -2.013 -10.613 1.00 96.50 276 LEU A CA 1
ATOM 2136 C C . LEU A 1 276 ? -9.236 -1.622 -9.186 1.00 96.50 276 LEU A C 1
ATOM 2138 O O . LEU A 1 276 ? -10.040 -1.708 -8.262 1.00 96.50 276 LEU A O 1
ATOM 2142 N N . LEU A 1 277 ? -7.996 -1.163 -8.993 1.00 97.00 277 LEU A N 1
ATOM 2143 C CA . LEU A 1 277 ? -7.538 -0.691 -7.683 1.00 97.00 277 LEU A CA 1
ATOM 2144 C C . LEU A 1 277 ? -8.282 0.575 -7.232 1.00 97.00 277 LEU A C 1
ATOM 2146 O O . LEU A 1 277 ? -8.503 0.760 -6.033 1.00 97.00 277 LEU A O 1
ATOM 2150 N N . GLU A 1 278 ? -8.674 1.448 -8.159 1.00 96.12 278 GLU A N 1
ATOM 2151 C CA . GLU A 1 278 ? -9.506 2.617 -7.858 1.00 96.12 278 GLU A CA 1
ATOM 2152 C C . GLU A 1 278 ? -10.927 2.216 -7.436 1.00 96.12 278 GLU A C 1
ATOM 2154 O O . GLU A 1 278 ? -11.446 2.758 -6.455 1.00 96.12 278 GLU A O 1
ATOM 2159 N N . GLU A 1 279 ? -11.523 1.217 -8.090 1.00 96.94 279 GLU A N 1
ATOM 2160 C CA . GLU A 1 279 ? -12.819 0.648 -7.698 1.00 96.94 279 GLU A CA 1
ATOM 2161 C C . GLU A 1 279 ? -12.758 -0.038 -6.325 1.00 96.94 279 GLU A C 1
ATOM 2163 O O . GLU A 1 279 ? -13.607 0.207 -5.461 1.00 96.94 279 GLU A O 1
ATOM 2168 N N . GLU A 1 280 ? -11.724 -0.847 -6.068 1.00 97.56 280 GLU A N 1
ATOM 2169 C CA . GLU A 1 280 ? -11.499 -1.471 -4.759 1.00 97.56 280 GLU A CA 1
ATOM 2170 C C . GLU A 1 280 ? -11.328 -0.417 -3.662 1.00 97.56 280 GLU A C 1
ATOM 2172 O O . GLU A 1 280 ? -11.917 -0.535 -2.584 1.00 97.56 280 GLU A O 1
ATOM 2177 N N . LYS A 1 281 ? -10.572 0.652 -3.938 1.00 97.88 281 LYS A N 1
ATOM 2178 C CA . LYS A 1 281 ? -10.410 1.782 -3.018 1.00 97.88 281 LYS A CA 1
ATOM 2179 C C . LYS A 1 281 ? -11.756 2.438 -2.704 1.00 97.88 281 LYS A C 1
ATOM 2181 O O . LYS A 1 281 ? -12.020 2.727 -1.535 1.00 97.88 281 LYS A O 1
ATOM 2186 N N . ALA A 1 282 ? -12.605 2.663 -3.707 1.00 97.06 282 ALA A N 1
ATOM 2187 C CA . ALA A 1 282 ? -13.940 3.222 -3.505 1.00 97.06 282 ALA A CA 1
ATOM 2188 C C . ALA A 1 282 ? -14.823 2.285 -2.659 1.00 97.06 282 ALA A C 1
ATOM 2190 O O . ALA A 1 282 ? -15.437 2.723 -1.685 1.00 97.06 282 ALA A O 1
ATOM 2191 N N . SER A 1 283 ? -14.812 0.983 -2.952 1.00 97.19 283 SER A N 1
ATOM 2192 C CA . SER A 1 283 ? -15.531 -0.035 -2.176 1.00 97.19 283 SER A CA 1
ATOM 2193 C C . SER A 1 283 ? -15.077 -0.071 -0.711 1.00 97.19 283 SER A C 1
ATOM 2195 O O . SER A 1 283 ? -15.898 0.007 0.206 1.00 97.19 283 SER A O 1
ATOM 2197 N N . ILE A 1 284 ? -13.765 -0.082 -0.456 1.00 97.50 284 ILE A N 1
ATOM 2198 C CA . ILE A 1 284 ? -13.206 -0.036 0.903 1.00 97.50 284 ILE A CA 1
ATOM 2199 C C . ILE A 1 284 ? -13.643 1.239 1.632 1.00 97.50 284 ILE A C 1
ATOM 2201 O O . ILE A 1 284 ? -14.028 1.160 2.798 1.00 97.50 284 ILE A O 1
ATOM 2205 N N . ALA A 1 285 ? -13.641 2.395 0.963 1.00 97.56 285 ALA A N 1
ATOM 2206 C CA . ALA A 1 285 ? -14.087 3.651 1.564 1.00 97.56 285 ALA A CA 1
ATOM 2207 C C . ALA A 1 285 ? -15.564 3.595 1.996 1.00 97.56 285 ALA A C 1
ATOM 2209 O O . ALA A 1 285 ? -15.885 3.976 3.121 1.00 97.56 285 ALA A O 1
ATOM 2210 N N . THR A 1 286 ? -16.452 3.056 1.153 1.00 97.94 286 THR A N 1
ATOM 2211 C CA . THR A 1 286 ? -17.874 2.894 1.514 1.00 97.94 286 THR A CA 1
ATOM 2212 C C . THR A 1 286 ? -18.073 1.921 2.680 1.00 97.94 286 THR A C 1
ATOM 2214 O O . THR A 1 286 ? -18.861 2.188 3.590 1.00 97.94 286 THR A O 1
ATOM 2217 N N . ASN A 1 287 ? -17.309 0.826 2.718 1.00 97.81 287 ASN A N 1
ATOM 2218 C CA . ASN A 1 287 ? -17.346 -0.131 3.823 1.00 97.81 287 ASN A CA 1
ATOM 2219 C C . ASN A 1 287 ? -16.851 0.487 5.135 1.00 97.81 287 ASN A C 1
ATOM 2221 O O . ASN A 1 287 ? -17.448 0.244 6.184 1.00 97.81 287 ASN A O 1
ATOM 2225 N N . LEU A 1 288 ? -15.797 1.306 5.087 1.00 97.94 288 LEU A N 1
ATOM 2226 C CA . LEU A 1 288 ? -15.306 2.037 6.255 1.00 97.94 288 LEU A CA 1
ATOM 2227 C C . LEU A 1 288 ? -16.360 3.009 6.786 1.00 97.94 288 LEU A C 1
ATOM 2229 O O . LEU A 1 288 ? -16.676 2.944 7.970 1.00 97.94 288 LEU A O 1
ATOM 2233 N N . GLN A 1 289 ? -16.987 3.810 5.921 1.00 97.62 289 GLN A N 1
ATOM 2234 C CA . GLN A 1 289 ? -18.082 4.701 6.326 1.00 97.62 289 GLN A CA 1
ATOM 2235 C C . GLN A 1 289 ? -19.255 3.930 6.954 1.00 97.62 289 GLN A C 1
ATOM 2237 O O . GLN A 1 289 ? -19.809 4.345 7.972 1.00 97.62 289 GLN A O 1
ATOM 2242 N N . SER A 1 290 ? -19.616 2.769 6.393 1.00 97.62 290 SER A N 1
ATOM 2243 C CA . SER A 1 290 ? -20.657 1.902 6.962 1.00 97.62 290 SER A CA 1
ATOM 2244 C C . SER A 1 290 ? -20.292 1.393 8.362 1.00 97.62 290 SER A C 1
ATOM 2246 O O . SER A 1 290 ? -21.135 1.375 9.262 1.00 97.62 290 SER A O 1
ATOM 2248 N N . LEU A 1 291 ? -19.038 0.982 8.567 1.00 97.56 291 LEU A N 1
ATOM 2249 C CA . LEU A 1 291 ? -18.551 0.516 9.865 1.00 97.56 291 LEU A CA 1
ATOM 2250 C C . LEU A 1 291 ? -18.480 1.646 10.894 1.00 97.56 291 LEU A C 1
ATOM 2252 O O . LEU A 1 291 ? -18.874 1.437 12.039 1.00 97.56 291 LEU A O 1
ATOM 2256 N N . GLU A 1 292 ? -18.040 2.836 10.493 1.00 98.00 292 GLU A N 1
ATOM 2257 C CA . GLU A 1 292 ? -18.035 4.029 11.344 1.00 98.00 292 GLU A CA 1
ATOM 2258 C C . GLU A 1 292 ? -19.453 4.388 11.805 1.00 98.00 292 GLU A C 1
ATOM 2260 O O . GLU A 1 292 ? -19.678 4.600 12.998 1.00 98.00 292 GLU A O 1
ATOM 2265 N N . ALA A 1 293 ? -20.433 4.354 10.896 1.00 97.50 293 ALA A N 1
ATOM 2266 C CA . ALA A 1 293 ? -21.836 4.586 11.233 1.00 97.50 293 ALA A CA 1
ATOM 2267 C C . ALA A 1 293 ? -22.381 3.533 12.216 1.00 97.50 293 ALA A C 1
ATOM 2269 O O . ALA A 1 293 ? -23.051 3.876 13.194 1.00 97.50 293 ALA A O 1
ATOM 2270 N N . LYS A 1 294 ? -22.056 2.248 12.008 1.00 97.88 294 LYS A N 1
ATOM 2271 C CA . LYS A 1 294 ? -22.428 1.166 12.938 1.00 97.88 294 LYS A CA 1
ATOM 2272 C C . LYS A 1 294 ? -21.795 1.351 14.314 1.00 97.88 294 LYS A C 1
ATOM 2274 O O . LYS A 1 294 ? -22.465 1.132 15.319 1.00 97.88 294 LYS A O 1
ATOM 2279 N N . LEU A 1 295 ? -20.530 1.767 14.373 1.00 98.00 295 LEU A N 1
ATOM 2280 C CA . LEU A 1 295 ? -19.827 2.020 15.630 1.00 98.00 295 LEU A CA 1
ATOM 2281 C C . LEU A 1 295 ? -20.470 3.186 16.383 1.00 98.00 295 LEU A C 1
ATOM 2283 O O . LEU A 1 295 ? -20.735 3.066 17.577 1.00 98.00 295 LEU A O 1
ATOM 2287 N N . TYR A 1 296 ? -20.795 4.275 15.682 1.00 97.56 296 TYR A N 1
ATOM 2288 C CA . TYR A 1 296 ? -21.511 5.401 16.273 1.00 97.56 296 TYR A CA 1
ATOM 2289 C C . TYR A 1 296 ? -22.869 4.971 16.845 1.00 97.56 296 TYR A C 1
ATOM 2291 O O . TYR A 1 296 ? -23.163 5.264 18.000 1.00 97.56 296 TYR A O 1
ATOM 2299 N N . SER A 1 297 ? -23.654 4.197 16.088 1.00 97.19 297 SER A N 1
ATOM 2300 C CA . SER A 1 297 ? -24.935 3.660 16.565 1.00 97.19 297 SER A CA 1
ATOM 2301 C C . SER A 1 297 ? -24.787 2.724 17.767 1.00 97.19 297 SER A C 1
ATOM 2303 O O . SER A 1 297 ? -25.642 2.718 18.645 1.00 97.19 297 SER A O 1
ATOM 2305 N N . LEU A 1 298 ? -23.735 1.906 17.821 1.00 97.25 298 LEU A N 1
ATOM 2306 C CA . LEU A 1 298 ? -23.499 1.035 18.972 1.00 97.25 298 LEU A CA 1
ATOM 2307 C C . LEU A 1 298 ? -23.131 1.859 20.209 1.00 97.25 298 LEU A C 1
ATOM 2309 O O . LEU A 1 298 ? -23.599 1.573 21.312 1.00 97.25 298 LEU A O 1
ATOM 2313 N N . LYS A 1 299 ? -22.317 2.901 20.020 1.00 97.69 299 LYS A N 1
ATOM 2314 C CA . LYS A 1 299 ? -21.926 3.813 21.089 1.00 97.69 299 LYS A CA 1
ATOM 2315 C C . LYS A 1 299 ? -23.140 4.517 21.685 1.00 97.69 299 LYS A C 1
ATOM 2317 O O . LYS A 1 299 ? -23.295 4.492 22.897 1.00 97.69 299 LYS A O 1
ATOM 2322 N N . THR A 1 300 ? -24.032 5.061 20.858 1.00 96.81 300 THR A N 1
ATOM 2323 C CA . THR A 1 300 ? -25.238 5.740 21.356 1.00 96.81 300 THR A CA 1
ATOM 2324 C C . THR A 1 300 ? -26.152 4.803 22.145 1.00 96.81 300 THR A C 1
ATOM 2326 O O . THR A 1 300 ? -26.658 5.192 23.194 1.00 96.81 300 THR A O 1
ATOM 2329 N N . VAL A 1 301 ? -26.328 3.554 21.695 1.00 97.25 301 VAL A N 1
ATOM 2330 C CA . VAL A 1 301 ? -27.089 2.537 22.444 1.00 97.25 301 VAL A CA 1
ATOM 2331 C C . VAL A 1 301 ? -26.417 2.216 23.778 1.00 97.25 301 VAL A C 1
ATOM 2333 O O . VAL A 1 301 ? -27.097 2.107 24.796 1.00 97.25 301 VAL A O 1
ATOM 2336 N N . THR A 1 302 ? -25.090 2.089 23.786 1.00 96.50 302 THR A N 1
ATOM 2337 C CA . THR A 1 302 ? -24.328 1.794 25.007 1.00 96.50 302 THR A CA 1
ATOM 2338 C C . THR A 1 302 ? -24.428 2.944 26.007 1.00 96.50 302 THR A C 1
ATOM 2340 O O . THR A 1 302 ? -24.720 2.710 27.176 1.00 96.50 302 THR A O 1
ATOM 2343 N N . ASP A 1 303 ? -24.263 4.185 25.548 1.00 96.06 303 ASP A N 1
ATOM 2344 C CA . ASP A 1 303 ? -24.381 5.382 26.384 1.00 96.06 303 ASP A CA 1
ATOM 2345 C C . ASP A 1 303 ? -25.800 5.502 26.977 1.00 96.06 303 ASP A C 1
ATOM 2347 O O . ASP A 1 303 ? -25.957 5.810 28.159 1.00 96.06 303 ASP A O 1
ATOM 2351 N N . ALA A 1 304 ? -26.842 5.177 26.201 1.00 95.62 304 ALA A N 1
ATOM 2352 C CA . ALA A 1 304 ? -28.219 5.146 26.693 1.00 95.62 304 ALA A CA 1
ATOM 2353 C C . ALA A 1 304 ? -28.446 4.056 27.759 1.00 95.62 304 ALA A C 1
ATOM 2355 O O . ALA A 1 304 ? -29.100 4.312 28.770 1.00 95.62 304 ALA A O 1
ATOM 2356 N N . GLN A 1 305 ? -27.892 2.853 27.569 1.00 96.81 305 GLN A N 1
ATOM 2357 C CA . GLN A 1 305 ? -27.969 1.777 28.566 1.00 96.81 305 GLN A CA 1
ATOM 2358 C C . GLN A 1 305 ? -27.238 2.137 29.862 1.00 96.81 305 GLN A C 1
ATOM 2360 O O . GLN A 1 305 ? -27.755 1.866 30.944 1.00 96.81 305 GLN A O 1
ATOM 2365 N N . ILE A 1 306 ? -26.068 2.777 29.765 1.00 95.88 306 ILE A N 1
ATOM 2366 C CA . ILE A 1 306 ? -25.340 3.281 30.935 1.00 95.88 306 ILE A CA 1
ATOM 2367 C C . ILE A 1 306 ? -26.199 4.303 31.683 1.00 95.88 306 ILE A C 1
ATOM 2369 O O . ILE A 1 306 ? -26.373 4.168 32.891 1.00 95.88 306 ILE A O 1
ATOM 2373 N N . GLY A 1 307 ? -26.803 5.264 30.976 1.00 95.38 307 GLY A N 1
ATOM 2374 C CA . GLY A 1 307 ? -27.679 6.265 31.590 1.00 95.38 307 GLY A CA 1
ATOM 2375 C C . GLY A 1 307 ? -28.881 5.661 32.327 1.00 95.38 307 GLY A C 1
ATOM 2376 O O . GLY A 1 307 ? -29.212 6.110 33.423 1.00 95.38 307 GLY A O 1
ATOM 2377 N N . LEU A 1 308 ? -29.505 4.612 31.775 1.00 94.81 308 LEU A N 1
ATOM 2378 C CA . LEU A 1 308 ? -30.589 3.883 32.449 1.00 94.81 308 LEU A CA 1
ATOM 2379 C C . LEU A 1 308 ? -30.107 3.205 33.739 1.00 94.81 308 LEU A C 1
ATOM 2381 O O . LEU A 1 308 ? -30.709 3.401 34.791 1.00 94.81 308 LEU A O 1
ATOM 2385 N N . LEU A 1 309 ? -28.989 2.474 33.680 1.00 94.69 309 LEU A N 1
ATOM 2386 C CA . LEU A 1 309 ? -28.416 1.799 34.850 1.00 94.69 309 LEU A CA 1
ATOM 2387 C C . LEU A 1 309 ? -27.980 2.787 35.942 1.00 94.69 309 LEU A C 1
ATOM 2389 O O . LEU A 1 309 ? -28.117 2.504 37.131 1.00 94.69 309 LEU A O 1
ATOM 2393 N N . GLU A 1 310 ? -27.457 3.952 35.560 1.00 94.62 310 GLU A N 1
ATOM 2394 C CA . GLU A 1 310 ? -27.126 5.025 36.500 1.00 94.62 310 GLU A CA 1
ATOM 2395 C C . GLU A 1 310 ? -28.377 5.623 37.159 1.00 94.62 310 GLU A C 1
ATOM 2397 O O . GLU A 1 310 ? -28.346 5.932 38.355 1.00 94.62 310 GLU A O 1
ATOM 2402 N N . GLY A 1 311 ? -29.475 5.744 36.408 1.00 92.75 311 GLY A N 1
ATOM 2403 C CA . GLY A 1 311 ? -30.785 6.137 36.923 1.00 92.75 311 GLY A CA 1
ATOM 2404 C C . GLY A 1 311 ? -31.330 5.137 37.944 1.00 92.75 311 GLY A C 1
ATOM 2405 O O . GLY A 1 311 ? -31.649 5.529 39.067 1.00 92.75 311 GLY A O 1
ATOM 2406 N N . ASP A 1 312 ? -31.349 3.848 37.598 1.00 94.81 312 ASP A N 1
ATOM 2407 C CA . ASP A 1 312 ? -31.802 2.769 38.487 1.00 94.81 312 ASP A CA 1
ATOM 2408 C C . ASP A 1 312 ? -30.958 2.702 39.765 1.00 94.81 312 ASP A C 1
ATOM 2410 O O . ASP A 1 312 ? -31.486 2.624 40.877 1.00 94.81 312 ASP A O 1
ATOM 2414 N N . LYS A 1 313 ? -29.629 2.814 39.628 1.00 95.19 313 LYS A N 1
ATOM 2415 C CA . LYS A 1 313 ? -28.707 2.884 40.766 1.00 95.19 313 LYS A CA 1
ATOM 2416 C C . LYS A 1 313 ? -29.050 4.050 41.692 1.00 95.19 313 LYS A C 1
ATOM 2418 O O . LYS A 1 313 ? -29.018 3.877 42.907 1.00 95.19 313 LYS A O 1
ATOM 2423 N N . ARG A 1 314 ? -29.349 5.232 41.144 1.00 94.25 314 ARG A N 1
ATOM 2424 C CA . ARG A 1 314 ? -29.727 6.402 41.947 1.00 94.25 314 ARG A CA 1
ATOM 2425 C C . ARG A 1 314 ? -31.051 6.170 42.676 1.00 94.25 314 ARG A C 1
ATOM 2427 O O . ARG A 1 314 ? -31.101 6.398 43.877 1.00 94.25 314 ARG A O 1
ATOM 2434 N N . GLY A 1 315 ? -32.057 5.615 42.001 1.00 94.12 315 GLY A N 1
ATOM 2435 C CA . GLY A 1 315 ? -33.333 5.265 42.632 1.00 94.12 315 GLY A CA 1
ATOM 2436 C C . GLY A 1 315 ? -33.188 4.264 43.786 1.00 94.12 315 GLY A C 1
ATOM 2437 O O . GLY A 1 315 ? -33.817 4.431 44.828 1.00 94.12 315 GLY A O 1
ATOM 2438 N N . LEU A 1 316 ? -32.319 3.256 43.645 1.00 94.50 316 LEU A N 1
ATOM 2439 C CA . LEU A 1 316 ? -32.017 2.306 44.725 1.00 94.50 316 LEU A CA 1
ATOM 2440 C C . LEU A 1 316 ? -31.292 2.961 45.910 1.00 94.50 316 LEU A C 1
ATOM 2442 O O . LEU A 1 316 ? -31.560 2.605 47.057 1.00 94.50 316 LEU A O 1
ATOM 2446 N N . ILE A 1 317 ? -30.389 3.914 45.652 1.00 94.88 317 ILE A N 1
ATOM 2447 C CA . ILE A 1 317 ? -29.734 4.697 46.710 1.00 94.88 317 ILE A CA 1
ATOM 2448 C C . ILE A 1 317 ? -30.780 5.509 47.479 1.00 94.88 317 ILE A C 1
ATOM 2450 O O . ILE A 1 317 ? -30.817 5.417 48.704 1.00 94.88 317 ILE A O 1
ATOM 2454 N N . ASP A 1 318 ? -31.667 6.216 46.776 1.00 95.44 318 ASP A N 1
ATOM 2455 C CA . ASP A 1 318 ? -32.721 7.028 47.395 1.00 95.44 318 ASP A CA 1
ATOM 2456 C C . ASP A 1 318 ? -33.666 6.156 48.253 1.00 95.44 318 ASP A C 1
ATOM 2458 O O . ASP A 1 318 ? -33.989 6.507 49.389 1.00 95.44 318 ASP A O 1
ATOM 2462 N N . GLN A 1 319 ? -34.047 4.964 47.770 1.00 94.38 319 GLN A N 1
ATOM 2463 C CA . GLN A 1 319 ? -34.831 3.992 48.551 1.00 94.38 319 GLN A CA 1
ATOM 2464 C C . GLN A 1 319 ? -34.078 3.471 49.785 1.00 94.38 319 GLN A C 1
ATOM 2466 O O . GLN A 1 319 ? -34.658 3.326 50.863 1.00 94.38 319 GLN A O 1
ATOM 2471 N N . SER A 1 320 ? -32.780 3.191 49.655 1.00 94.88 320 SER A N 1
ATOM 2472 C CA . SER A 1 320 ? -31.920 2.809 50.781 1.00 94.88 320 SER A CA 1
ATOM 2473 C C . SER A 1 320 ? -31.869 3.915 51.843 1.00 94.88 320 SER A C 1
ATOM 2475 O O . SER A 1 320 ? -31.980 3.645 53.037 1.00 94.88 320 SER A O 1
ATOM 2477 N N . GLU A 1 321 ? -31.722 5.175 51.432 1.00 95.81 321 GLU A N 1
ATOM 2478 C CA . GLU A 1 321 ? -31.716 6.313 52.354 1.00 95.81 321 GLU A CA 1
ATOM 2479 C C . GLU A 1 321 ? -33.073 6.503 53.043 1.00 95.81 321 GLU A C 1
ATOM 2481 O O . GLU A 1 321 ? -33.115 6.728 54.255 1.00 95.81 321 GLU A O 1
ATOM 2486 N N . GLN A 1 322 ? -34.179 6.327 52.313 1.00 95.06 322 GLN A N 1
ATOM 2487 C CA . GLN A 1 322 ? -35.524 6.371 52.884 1.00 95.06 322 GLN A CA 1
ATOM 2488 C C . GLN A 1 322 ? -35.746 5.258 53.919 1.00 95.06 322 GLN A C 1
ATOM 2490 O O . GLN A 1 322 ? -36.159 5.533 55.045 1.00 95.06 322 GLN A O 1
ATOM 2495 N N . THR A 1 323 ? -35.439 4.006 53.572 1.00 93.38 323 THR A N 1
ATOM 2496 C CA . THR A 1 323 ? -35.601 2.862 54.490 1.00 93.38 323 THR A CA 1
ATOM 2497 C C . THR A 1 323 ? -34.716 2.994 55.730 1.00 93.38 323 THR A C 1
ATOM 2499 O O . THR A 1 323 ? -35.136 2.650 56.836 1.00 93.38 323 THR A O 1
ATOM 2502 N N . LYS A 1 324 ? -33.515 3.567 55.586 1.00 96.44 324 LYS A N 1
ATOM 2503 C CA . LYS A 1 324 ? -32.658 3.923 56.721 1.00 96.44 324 LYS A CA 1
ATOM 2504 C C . LYS A 1 324 ? -33.309 4.976 57.623 1.00 96.44 324 LYS A C 1
ATOM 2506 O O . LYS A 1 324 ? -33.309 4.801 58.839 1.00 96.44 324 LYS A O 1
ATOM 2511 N N . ALA A 1 325 ? -33.893 6.030 57.054 1.00 94.31 325 ALA A N 1
ATOM 2512 C CA . ALA A 1 325 ? -34.596 7.052 57.829 1.00 94.31 325 ALA A CA 1
ATOM 2513 C C . ALA A 1 325 ? -35.814 6.478 58.582 1.00 94.31 325 ALA A C 1
ATOM 2515 O O . ALA A 1 325 ? -36.031 6.801 59.751 1.00 94.31 325 ALA A O 1
ATOM 2516 N N . GLU A 1 326 ? -36.581 5.583 57.953 1.00 95.25 326 GLU A N 1
ATOM 2517 C CA . GLU A 1 326 ? -37.705 4.876 58.589 1.00 95.25 326 GLU A CA 1
ATOM 2518 C C . GLU A 1 326 ? -37.245 3.988 59.759 1.00 95.25 326 GLU A C 1
ATOM 2520 O O . GLU A 1 326 ? -37.894 3.944 60.814 1.00 95.25 326 GLU A O 1
ATOM 2525 N N . LEU A 1 327 ? -36.097 3.318 59.613 1.00 95.44 327 LEU A N 1
ATOM 2526 C CA . LEU A 1 327 ? -35.483 2.533 60.682 1.00 95.44 327 LEU A CA 1
ATOM 2527 C C . LEU A 1 327 ? -35.039 3.420 61.853 1.00 95.44 327 LEU A C 1
ATOM 2529 O O . LEU A 1 327 ? -35.312 3.079 63.005 1.00 95.44 327 LEU A O 1
ATOM 2533 N N . ASP A 1 328 ? -34.400 4.559 61.577 1.00 95.44 328 ASP A N 1
ATOM 2534 C CA . ASP A 1 328 ? -33.960 5.511 62.603 1.00 95.44 328 ASP A CA 1
ATOM 2535 C C . ASP A 1 328 ? -35.158 6.060 63.403 1.00 95.44 328 ASP A C 1
ATOM 2537 O O . ASP A 1 328 ? -35.124 6.090 64.638 1.00 95.44 328 ASP A O 1
ATOM 2541 N N . ILE A 1 329 ? -36.261 6.412 62.727 1.00 95.56 329 ILE A N 1
ATOM 2542 C CA . ILE A 1 329 ? -37.522 6.814 63.379 1.00 95.56 329 ILE A CA 1
ATOM 2543 C C . ILE A 1 329 ? -38.056 5.680 64.261 1.00 95.56 329 ILE A C 1
ATOM 2545 O O . ILE A 1 329 ? -38.412 5.905 65.421 1.00 95.56 329 ILE A O 1
ATOM 2549 N N . SER A 1 330 ? -38.086 4.451 63.740 1.00 94.19 330 SER A N 1
ATOM 2550 C CA . SER A 1 330 ? -38.565 3.280 64.481 1.00 94.19 330 SER A CA 1
ATOM 2551 C C . SER A 1 330 ? -37.726 3.019 65.737 1.00 94.19 330 SER A C 1
ATOM 2553 O O . SER A 1 330 ? -38.283 2.791 66.810 1.00 94.19 330 SER A O 1
ATOM 2555 N N . GLN A 1 331 ? -36.397 3.138 65.651 1.00 94.94 331 GLN A N 1
ATOM 2556 C CA . GLN A 1 331 ? -35.499 3.013 66.805 1.00 94.94 331 GLN A CA 1
ATOM 2557 C C . GLN A 1 331 ? -35.754 4.088 67.868 1.00 94.94 331 GLN A C 1
ATOM 2559 O O . GLN A 1 331 ? -35.728 3.794 69.065 1.00 94.94 331 GLN A O 1
ATOM 2564 N N . VAL A 1 332 ? -36.008 5.336 67.461 1.00 96.44 332 VAL A N 1
ATOM 2565 C CA . VAL A 1 332 ? -36.357 6.416 68.398 1.00 96.44 332 VAL A CA 1
ATOM 2566 C C . VAL A 1 332 ? -37.683 6.117 69.096 1.00 96.44 332 VAL A C 1
ATOM 2568 O O . VAL A 1 332 ? -37.764 6.253 70.319 1.00 96.44 332 VAL A O 1
ATOM 2571 N N . THR A 1 333 ? -38.693 5.654 68.358 1.00 95.19 333 THR A N 1
ATOM 2572 C CA . THR A 1 333 ? -39.995 5.265 68.917 1.00 95.19 333 THR A CA 1
ATOM 2573 C C . THR A 1 333 ? -39.863 4.135 69.932 1.00 95.19 333 THR A C 1
ATOM 2575 O O . THR A 1 333 ? -40.411 4.242 71.029 1.00 95.19 333 THR A O 1
ATOM 2578 N N . VAL A 1 334 ? -39.079 3.095 69.629 1.00 95.50 334 VAL A N 1
ATOM 2579 C CA . VAL A 1 334 ? -38.795 2.005 70.577 1.00 95.50 334 VAL A CA 1
ATOM 2580 C C . VAL A 1 334 ? -38.171 2.556 71.861 1.00 95.50 334 VAL A C 1
ATOM 2582 O O . VAL A 1 334 ? -38.687 2.291 72.942 1.00 95.50 334 VAL A O 1
ATOM 2585 N N . LYS A 1 335 ? -37.159 3.429 71.766 1.00 95.69 335 LYS A N 1
ATOM 2586 C CA . LYS A 1 335 ? -36.538 4.068 72.944 1.00 95.69 335 LYS A CA 1
ATOM 2587 C C . LYS A 1 335 ? -37.499 4.938 73.760 1.00 95.69 335 LYS A C 1
ATOM 2589 O O . LYS A 1 335 ? -37.255 5.187 74.943 1.00 95.69 335 LYS A O 1
ATOM 2594 N N . ILE A 1 336 ? -38.532 5.507 73.139 1.00 95.25 336 ILE A N 1
ATOM 2595 C CA . ILE A 1 336 ? -39.582 6.256 73.846 1.00 95.25 336 ILE A CA 1
ATOM 2596 C C . ILE A 1 336 ? -40.505 5.281 74.583 1.00 95.25 336 ILE A C 1
ATOM 2598 O O . ILE A 1 336 ? -40.797 5.498 75.758 1.00 95.25 336 ILE A O 1
ATOM 2602 N N . LEU A 1 337 ? -40.925 4.200 73.920 1.00 93.56 337 LEU A N 1
ATOM 2603 C CA . LEU A 1 337 ? -41.769 3.167 74.518 1.00 93.56 337 LEU A CA 1
ATOM 2604 C C . LEU A 1 337 ? -41.067 2.462 75.681 1.00 93.56 337 LEU A C 1
ATOM 2606 O O . LEU A 1 337 ? -41.665 2.344 76.743 1.00 93.56 337 LEU A O 1
ATOM 2610 N N . GLU A 1 338 ? -39.794 2.091 75.539 1.00 94.06 338 GLU A N 1
ATOM 2611 C CA . GLU A 1 338 ? -38.977 1.524 76.622 1.00 94.06 338 GLU A CA 1
ATOM 2612 C C . GLU A 1 338 ? -38.942 2.447 77.847 1.00 94.06 338 GLU A C 1
ATOM 2614 O O . GLU A 1 338 ? -39.155 2.005 78.976 1.00 94.06 338 GLU A O 1
ATOM 2619 N N . ARG A 1 339 ? -38.755 3.758 77.633 1.00 93.50 339 ARG A N 1
ATOM 2620 C CA . ARG A 1 339 ? -38.817 4.754 78.714 1.00 93.50 339 ARG A CA 1
ATOM 2621 C C . ARG A 1 339 ? -40.197 4.818 79.367 1.00 93.50 339 ARG A C 1
ATOM 2623 O O . ARG A 1 339 ? -40.275 4.967 80.583 1.00 93.50 339 ARG A O 1
ATOM 2630 N N . ARG A 1 340 ? -41.277 4.718 78.588 1.00 93.81 340 ARG A N 1
ATOM 2631 C CA . ARG A 1 340 ? -42.650 4.742 79.110 1.00 93.81 340 ARG A CA 1
ATOM 2632 C C . ARG A 1 340 ? -42.985 3.481 79.901 1.00 93.81 340 ARG A C 1
ATOM 2634 O O . ARG A 1 340 ? -43.617 3.596 80.943 1.00 93.81 340 ARG A O 1
ATOM 2641 N N . VAL A 1 341 ? -42.541 2.314 79.439 1.00 92.88 341 VAL A N 1
ATOM 2642 C CA . VAL A 1 341 ? -42.669 1.049 80.176 1.00 92.88 341 VAL A CA 1
ATOM 2643 C C . VAL A 1 341 ? -41.944 1.158 81.515 1.00 92.88 341 VAL A C 1
ATOM 2645 O O . VAL A 1 341 ? -42.571 0.945 82.544 1.00 92.88 341 VAL A O 1
ATOM 2648 N N . GLY A 1 342 ? -40.696 1.638 81.530 1.00 91.44 342 GLY A N 1
ATOM 2649 C CA . GLY A 1 342 ? -39.968 1.850 82.785 1.00 91.44 342 GLY A CA 1
ATOM 2650 C C . GLY A 1 342 ? -40.642 2.845 83.746 1.00 91.44 342 GLY A C 1
ATOM 2651 O O . GLY A 1 342 ? -40.562 2.674 84.959 1.00 91.44 342 GLY A O 1
ATOM 2652 N N . GLN A 1 343 ? -41.335 3.871 83.233 1.00 90.31 343 GLN A N 1
ATOM 2653 C CA . GLN A 1 343 ? -42.164 4.762 84.064 1.00 90.31 343 GLN A CA 1
ATOM 2654 C C . GLN A 1 343 ? -43.375 4.034 84.657 1.00 90.31 343 GLN A C 1
ATOM 2656 O O . GLN A 1 343 ? -43.636 4.175 85.849 1.00 90.31 343 GLN A O 1
ATOM 2661 N N . LEU A 1 344 ? -44.100 3.267 83.837 1.00 89.88 344 LEU A N 1
ATOM 2662 C CA . LEU A 1 344 ? -45.271 2.503 84.269 1.00 89.88 344 LEU A CA 1
ATOM 2663 C C . LEU A 1 344 ? -44.905 1.436 85.302 1.00 89.88 344 LEU A C 1
ATOM 2665 O O . LEU A 1 344 ? -45.657 1.254 86.252 1.00 89.88 344 LEU A O 1
ATOM 2669 N N . ASP A 1 345 ? -43.751 0.781 85.163 1.00 87.88 345 ASP A N 1
ATOM 2670 C CA . ASP A 1 345 ? -43.243 -0.161 86.165 1.00 87.88 345 ASP A CA 1
ATOM 2671 C C . ASP A 1 345 ? -43.043 0.542 87.520 1.00 87.88 345 ASP A C 1
ATOM 2673 O O . ASP A 1 345 ? -43.483 0.044 88.556 1.00 87.88 345 ASP A O 1
ATOM 2677 N N . GLY A 1 346 ? -42.476 1.755 87.512 1.00 88.25 346 GLY A N 1
ATOM 2678 C CA . GLY A 1 346 ? -42.343 2.582 88.714 1.00 88.25 346 GLY A CA 1
ATOM 2679 C C . GLY A 1 346 ? -43.687 3.028 89.311 1.00 88.25 346 GLY A C 1
ATOM 2680 O O . GLY A 1 346 ? -43.861 2.991 90.530 1.00 88.25 346 GLY A O 1
ATOM 2681 N N . GLU A 1 347 ? -44.654 3.421 88.475 1.00 89.75 347 GLU A N 1
ATOM 2682 C CA . GLU A 1 347 ? -46.022 3.751 88.909 1.00 89.75 347 GLU A CA 1
ATOM 2683 C C . GLU A 1 347 ? -46.741 2.527 89.500 1.00 89.75 347 GLU A C 1
ATOM 2685 O O . GLU A 1 347 ? -47.442 2.642 90.507 1.00 89.75 347 GLU A O 1
ATOM 2690 N N . PHE A 1 348 ? -46.549 1.344 88.913 1.00 87.62 348 PHE A N 1
ATOM 2691 C CA . PHE A 1 348 ? -47.129 0.092 89.390 1.00 87.62 348 PHE A CA 1
ATOM 2692 C C . PHE A 1 348 ? -46.539 -0.326 90.741 1.00 87.62 348 PHE A C 1
ATOM 2694 O O . PHE A 1 348 ? -47.282 -0.741 91.633 1.00 87.62 348 PHE A O 1
ATOM 2701 N N . ASP A 1 349 ? -45.229 -0.150 90.935 1.00 88.81 349 ASP A N 1
ATOM 2702 C CA . ASP A 1 349 ? -44.567 -0.358 92.225 1.00 88.81 349 ASP A CA 1
ATOM 2703 C C . ASP A 1 349 ? -45.106 0.590 93.309 1.00 88.81 349 ASP A C 1
ATOM 2705 O O . ASP A 1 349 ? -45.348 0.166 94.443 1.00 88.81 349 ASP A O 1
ATOM 2709 N N . GLU A 1 350 ? -45.344 1.864 92.983 1.00 87.81 350 GLU A N 1
ATOM 2710 C CA . GLU A 1 350 ? -46.017 2.815 93.881 1.00 87.81 350 GLU A CA 1
ATOM 2711 C C . GLU A 1 350 ? -47.442 2.356 94.222 1.00 87.81 350 GLU A C 1
ATOM 2713 O O . GLU A 1 350 ? -47.815 2.303 95.398 1.00 87.81 350 GLU A O 1
ATOM 2718 N N . LEU A 1 351 ? -48.226 1.955 93.217 1.00 85.81 351 LEU A N 1
ATOM 2719 C CA . LEU A 1 351 ? -49.590 1.460 93.409 1.00 85.81 351 LEU A CA 1
ATOM 2720 C C . LEU A 1 351 ? -49.618 0.218 94.307 1.00 85.81 351 LEU A C 1
ATOM 2722 O O . LEU A 1 351 ? -50.471 0.098 95.188 1.00 85.81 351 LEU A O 1
ATOM 2726 N N . LYS A 1 352 ? -48.656 -0.690 94.120 1.00 89.81 352 LYS A N 1
ATOM 2727 C CA . LYS A 1 352 ? -48.485 -1.887 94.941 1.00 89.81 352 LYS A CA 1
ATOM 2728 C C . LYS A 1 352 ? -48.200 -1.523 96.397 1.00 89.81 352 LYS A C 1
ATOM 2730 O O . LYS A 1 352 ? -48.869 -2.055 97.282 1.00 89.81 352 LYS A O 1
ATOM 2735 N N . LYS A 1 353 ? -47.302 -0.565 96.663 1.00 88.50 353 LYS A N 1
ATOM 2736 C CA . LYS A 1 353 ? -47.056 -0.056 98.028 1.00 88.50 353 LYS A CA 1
ATOM 2737 C C . LYS A 1 353 ? -48.319 0.547 98.645 1.00 88.50 353 LYS A C 1
ATOM 2739 O O . LYS A 1 353 ? -48.594 0.311 99.819 1.00 88.50 353 LYS A O 1
ATOM 2744 N N . VAL A 1 354 ? -49.089 1.331 97.885 1.00 86.44 354 VAL A N 1
ATOM 2745 C CA . VAL A 1 354 ? -50.362 1.905 98.360 1.00 86.44 354 VAL A CA 1
ATOM 2746 C C . VAL A 1 354 ? -51.373 0.800 98.671 1.00 86.44 354 VAL A C 1
ATOM 2748 O O . VAL A 1 354 ? -51.996 0.827 99.727 1.00 86.44 354 VAL A O 1
ATOM 2751 N N . SER A 1 355 ? -51.494 -0.211 97.809 1.00 87.06 355 SER A N 1
ATOM 2752 C CA . SER A 1 355 ? -52.346 -1.379 98.047 1.00 87.06 355 SER A CA 1
ATOM 2753 C C . SER A 1 355 ? -51.933 -2.144 99.307 1.00 87.06 355 SER A C 1
ATOM 2755 O O . SER A 1 355 ? -52.790 -2.551 100.089 1.00 87.06 355 SER A O 1
ATOM 2757 N N . GLU A 1 356 ? -50.632 -2.341 99.529 1.00 87.56 356 GLU A N 1
ATOM 2758 C CA . GLU A 1 356 ? -50.111 -2.977 100.742 1.00 87.56 356 GLU A CA 1
ATOM 2759 C C . GLU A 1 356 ? -50.455 -2.156 101.993 1.00 87.56 356 GLU A C 1
ATOM 2761 O O . GLU A 1 356 ? -50.951 -2.723 102.968 1.00 87.56 356 GLU A O 1
ATOM 2766 N N . ARG A 1 357 ? -50.296 -0.822 101.954 1.00 84.31 357 ARG A N 1
ATOM 2767 C CA . ARG A 1 357 ? -50.724 0.078 103.043 1.00 84.31 357 ARG A CA 1
ATOM 2768 C C . ARG A 1 357 ? -52.225 -0.023 103.312 1.00 84.31 357 ARG A C 1
ATOM 2770 O O . ARG A 1 357 ? -52.614 -0.256 104.452 1.00 84.31 357 ARG A O 1
ATOM 2777 N N . ASN A 1 358 ? -53.055 0.066 102.274 1.00 84.88 358 ASN A N 1
ATOM 2778 C CA . ASN A 1 358 ? -54.509 -0.041 102.402 1.00 84.88 358 ASN A CA 1
ATOM 2779 C C . ASN A 1 358 ? -54.928 -1.414 102.948 1.00 84.88 358 ASN A C 1
ATOM 2781 O O . ASN A 1 358 ? -55.843 -1.500 103.759 1.00 84.88 358 ASN A O 1
ATOM 2785 N N . SER A 1 359 ? -54.250 -2.496 102.552 1.00 86.06 359 SER A N 1
ATOM 2786 C CA . SER A 1 359 ? -54.499 -3.835 103.101 1.00 86.06 359 SER A CA 1
ATOM 2787 C C . SER A 1 359 ? -54.182 -3.910 104.597 1.00 86.06 359 SER A C 1
ATOM 2789 O O . SER A 1 359 ? -54.928 -4.530 105.357 1.00 86.06 359 SER A O 1
ATOM 2791 N N . ILE A 1 360 ? -53.097 -3.265 105.037 1.00 82.69 360 ILE A N 1
ATOM 2792 C CA . ILE A 1 360 ? -52.739 -3.161 106.457 1.00 82.69 360 ILE A CA 1
ATOM 2793 C C . ILE A 1 360 ? -53.800 -2.354 107.219 1.00 82.69 360 ILE A C 1
ATOM 2795 O O . ILE A 1 360 ? -54.265 -2.809 108.265 1.00 82.69 360 ILE A O 1
ATOM 2799 N N . GLU A 1 361 ? -54.228 -1.205 106.692 1.00 80.06 361 GLU A N 1
ATOM 2800 C CA . GLU A 1 361 ? -55.295 -0.389 107.289 1.00 80.06 361 GLU A CA 1
ATOM 2801 C C . GLU A 1 361 ? -56.624 -1.144 107.377 1.00 80.06 361 GLU A C 1
ATOM 2803 O O . GLU A 1 361 ? -57.276 -1.112 108.420 1.00 80.06 361 GLU A O 1
ATOM 2808 N N . LEU A 1 362 ? -56.999 -1.889 106.334 1.00 78.38 362 LEU A N 1
ATOM 2809 C CA . LEU A 1 362 ? -58.213 -2.702 106.329 1.00 78.38 362 LEU A CA 1
ATOM 2810 C C . LEU A 1 362 ? -58.151 -3.799 107.400 1.00 78.38 362 LEU A C 1
ATOM 2812 O O . LEU A 1 362 ? -59.107 -3.980 108.146 1.00 78.38 362 LEU A O 1
ATOM 2816 N N . LYS A 1 363 ? -57.009 -4.488 107.542 1.00 79.44 363 LYS A N 1
ATOM 2817 C CA . LYS A 1 363 ? -56.800 -5.491 108.603 1.00 79.44 363 LYS A CA 1
ATOM 2818 C C . LYS A 1 363 ? -56.860 -4.879 110.003 1.00 79.44 363 LYS A C 1
ATOM 2820 O O . LYS A 1 363 ? -57.377 -5.513 110.926 1.00 79.44 363 LYS A O 1
ATOM 2825 N N . LEU A 1 364 ? -56.347 -3.662 110.181 1.00 76.38 364 LEU A N 1
ATOM 2826 C CA . LEU A 1 364 ? -56.461 -2.908 111.434 1.00 76.38 364 LEU A CA 1
ATOM 2827 C C . LEU A 1 364 ? -57.916 -2.514 111.715 1.00 76.38 364 LEU A C 1
ATOM 2829 O O . LEU A 1 364 ? -58.386 -2.672 112.843 1.00 76.38 364 LEU A O 1
ATOM 2833 N N . TRP A 1 365 ? -58.647 -2.063 110.695 1.00 76.38 365 TRP A N 1
ATOM 2834 C CA . TRP A 1 365 ? -60.064 -1.729 110.794 1.00 76.38 365 TRP A CA 1
ATOM 2835 C C . TRP A 1 365 ? -60.922 -2.960 111.113 1.00 76.38 365 TRP A C 1
ATOM 2837 O O . TRP A 1 365 ? -61.689 -2.921 112.070 1.00 76.38 365 TRP A O 1
ATOM 2847 N N . GLU A 1 366 ? -60.742 -4.085 110.413 1.00 72.94 366 GLU A N 1
ATOM 2848 C CA . GLU A 1 366 ? -61.409 -5.362 110.709 1.00 72.94 366 GLU A CA 1
ATOM 2849 C C . GLU A 1 366 ? -61.089 -5.870 112.121 1.00 72.94 366 GLU A C 1
ATOM 2851 O O . GLU A 1 366 ? -61.972 -6.372 112.817 1.00 72.94 366 GLU A O 1
ATOM 2856 N N . SER A 1 367 ? -59.844 -5.708 112.580 1.00 66.88 367 SER A N 1
ATOM 2857 C CA . SER A 1 367 ? -59.446 -6.067 113.948 1.00 66.88 367 SER A CA 1
ATOM 2858 C C . SER A 1 367 ? -60.117 -5.175 115.000 1.00 66.88 367 SER A C 1
ATOM 2860 O O . SER A 1 367 ? -60.513 -5.665 116.059 1.00 66.88 367 SER A O 1
ATOM 2862 N N . ASN A 1 368 ? -60.308 -3.886 114.706 1.00 60.94 368 ASN A N 1
ATOM 2863 C CA . ASN A 1 368 ? -61.062 -2.968 115.562 1.00 60.94 368 ASN A CA 1
ATOM 2864 C C . ASN A 1 368 ? -62.576 -3.231 115.518 1.00 60.94 368 ASN A C 1
ATOM 2866 O O . ASN A 1 368 ? -63.234 -3.131 116.552 1.00 60.94 368 ASN A O 1
ATOM 2870 N N . ASN A 1 369 ? -63.129 -3.644 114.375 1.00 54.19 369 ASN A N 1
ATOM 2871 C CA . ASN A 1 369 ? -64.549 -3.979 114.245 1.00 54.19 369 ASN A CA 1
ATOM 2872 C C . ASN A 1 369 ? -64.895 -5.353 114.856 1.00 54.19 369 ASN A C 1
ATOM 2874 O O . ASN A 1 369 ? -65.979 -5.545 115.402 1.00 54.19 369 ASN A O 1
ATOM 2878 N N . LYS A 1 370 ? -63.946 -6.297 114.894 1.00 51.31 370 LYS A N 1
ATOM 2879 C CA . LYS A 1 370 ? -64.069 -7.524 115.705 1.00 51.31 370 LYS A CA 1
ATOM 2880 C C . LYS A 1 370 ? -64.084 -7.256 117.214 1.00 51.31 370 LYS A C 1
ATOM 2882 O O . LYS A 1 370 ? -64.564 -8.101 117.957 1.00 51.31 370 LYS A O 1
ATOM 2887 N N . ARG A 1 371 ? -63.616 -6.090 117.680 1.00 46.56 371 ARG A N 1
ATOM 2888 C CA . ARG A 1 371 ? -63.770 -5.650 119.081 1.00 46.56 371 ARG A CA 1
ATOM 2889 C C . ARG A 1 371 ? -65.091 -4.924 119.365 1.00 46.56 371 ARG A C 1
ATOM 2891 O O . ARG A 1 371 ? -65.435 -4.773 120.533 1.00 46.56 371 ARG A O 1
ATOM 2898 N N . SER A 1 372 ? -65.838 -4.493 118.346 1.00 41.84 372 SER A N 1
ATOM 2899 C CA . SER A 1 372 ? -67.144 -3.826 118.504 1.00 41.84 372 SER A CA 1
ATOM 2900 C C . SER A 1 372 ? -68.342 -4.743 118.212 1.00 41.84 372 SER A C 1
ATOM 2902 O O . SER A 1 372 ? -69.455 -4.433 118.632 1.00 41.84 372 SER A O 1
ATOM 2904 N N . SER A 1 373 ? -68.132 -5.895 117.567 1.00 37.91 373 SER A N 1
ATOM 2905 C CA . SER A 1 373 ? -69.191 -6.827 117.142 1.00 37.91 373 SER A CA 1
ATOM 2906 C C . SER A 1 373 ? -69.408 -8.025 118.090 1.00 37.91 373 SER A C 1
ATOM 2908 O O . SER A 1 373 ? -69.743 -9.116 117.650 1.00 37.91 373 SER A O 1
ATOM 2910 N N . ASP A 1 374 ? -69.260 -7.822 119.405 1.00 39.84 374 ASP A N 1
ATOM 2911 C CA . ASP A 1 374 ? -69.740 -8.765 120.444 1.00 39.84 374 ASP A CA 1
ATOM 2912 C C . ASP A 1 374 ? -71.092 -8.335 121.049 1.00 39.84 374 ASP A C 1
ATOM 2914 O O . ASP A 1 374 ? -71.598 -8.913 122.012 1.00 39.84 374 ASP A O 1
ATOM 2918 N N . ARG A 1 375 ? -71.725 -7.302 120.483 1.00 40.28 375 ARG A N 1
ATOM 2919 C CA . ARG A 1 375 ? -73.047 -6.824 120.895 1.00 40.28 375 ARG A CA 1
ATOM 2920 C C . ARG A 1 375 ? -73.833 -6.334 119.683 1.00 40.28 375 ARG A C 1
ATOM 2922 O O . ARG A 1 375 ? -73.728 -5.168 119.336 1.00 40.28 375 ARG A O 1
ATOM 2929 N N . TYR A 1 376 ? -74.610 -7.232 119.074 1.00 31.11 376 TYR A N 1
ATOM 2930 C CA . TYR A 1 376 ? -76.025 -7.071 118.681 1.00 31.11 376 TYR A CA 1
ATOM 2931 C C . TYR A 1 376 ? -76.410 -7.978 117.489 1.00 31.11 376 TYR A C 1
ATOM 2933 O O . TYR A 1 376 ? -76.035 -7.743 116.351 1.00 31.11 376 TYR A O 1
ATOM 2941 N N . ILE A 1 377 ? -77.272 -8.945 117.820 1.00 34.84 377 ILE A N 1
ATOM 2942 C CA . ILE A 1 377 ? -78.505 -9.348 117.121 1.00 34.84 377 ILE A CA 1
ATOM 2943 C C . ILE A 1 377 ? -78.464 -10.240 115.859 1.00 34.84 377 ILE A C 1
ATOM 2945 O O . ILE A 1 377 ? -77.756 -10.063 114.878 1.00 34.84 377 ILE A O 1
ATOM 2949 N N . LYS A 1 378 ? -79.365 -11.217 115.992 1.00 33.97 378 LYS A N 1
ATOM 2950 C CA . LYS A 1 378 ? -79.867 -12.326 115.183 1.00 33.97 378 LYS A CA 1
ATOM 2951 C C . LYS A 1 378 ? -81.089 -11.852 114.365 1.00 33.97 378 LYS A C 1
ATOM 2953 O O . LYS A 1 378 ? -81.800 -10.986 114.859 1.00 33.97 378 LYS A O 1
ATOM 2958 N N . MET A 1 379 ? -81.409 -12.541 113.255 1.00 31.23 379 MET A N 1
ATOM 2959 C CA . MET A 1 379 ? -82.590 -12.403 112.344 1.00 31.23 379 MET A CA 1
ATOM 2960 C C . MET A 1 379 ? -82.284 -11.547 111.091 1.00 31.23 379 MET A C 1
ATOM 2962 O O . MET A 1 379 ? -81.711 -10.482 111.241 1.00 31.23 379 MET A O 1
ATOM 2966 N N . SER A 1 380 ? -82.588 -11.905 109.834 1.00 31.75 380 SER A N 1
ATOM 2967 C CA . SER A 1 380 ? -83.523 -12.876 109.225 1.00 31.75 380 SER A CA 1
ATOM 2968 C C . SER A 1 380 ? -83.202 -13.121 107.721 1.00 31.75 380 SER A C 1
ATOM 2970 O O . SER A 1 380 ? -82.593 -12.273 107.081 1.00 31.75 380 SER A O 1
ATOM 2972 N N . CYS A 1 381 ? -83.656 -14.277 107.201 1.00 27.58 381 CYS A N 1
ATOM 2973 C CA . CYS A 1 381 ? -83.977 -14.716 105.811 1.00 27.58 381 CYS A CA 1
ATOM 2974 C C . CYS A 1 381 ? -84.360 -13.601 104.785 1.00 27.58 381 CYS A C 1
ATOM 2976 O O . CYS A 1 381 ? -84.875 -12.586 105.234 1.00 27.58 381 CYS A O 1
ATOM 2978 N N . THR A 1 382 ? -84.274 -13.655 103.433 1.00 33.47 382 THR A N 1
ATOM 2979 C CA . THR A 1 382 ? -84.139 -14.668 102.328 1.00 33.47 382 THR A CA 1
ATOM 2980 C C . THR A 1 382 ? -83.990 -13.885 100.958 1.00 33.47 382 THR A C 1
ATOM 2982 O O . THR A 1 382 ? -83.553 -12.743 101.042 1.00 33.47 382 THR A O 1
ATOM 2985 N N . PRO A 1 383 ? -84.258 -14.384 99.714 1.00 54.53 383 PRO A N 1
ATOM 2986 C CA . PRO A 1 383 ? -83.262 -14.686 98.665 1.00 54.53 383 PRO A CA 1
ATOM 2987 C C . PRO A 1 383 ? -83.457 -13.910 97.318 1.00 54.53 383 PRO A C 1
ATOM 2989 O O . PRO A 1 383 ? -84.326 -13.058 97.212 1.00 54.53 383 PRO A O 1
ATOM 2992 N N . GLU A 1 384 ? -82.697 -14.303 96.281 1.00 31.97 384 GLU A N 1
ATOM 2993 C CA . GLU A 1 384 ? -82.911 -14.098 94.819 1.00 31.97 384 GLU A CA 1
ATOM 2994 C C . GLU A 1 384 ? -82.168 -12.979 94.052 1.00 31.97 384 GLU A C 1
ATOM 2996 O O . GLU A 1 384 ? -81.880 -11.910 94.575 1.00 31.97 384 GLU A O 1
ATOM 3001 N N . LEU A 1 385 ? -81.936 -13.297 92.756 1.00 35.59 385 LEU A N 1
ATOM 3002 C CA . LEU A 1 385 ? -81.211 -12.620 91.651 1.00 35.59 385 LEU A CA 1
ATOM 3003 C C . LEU A 1 385 ? -79.714 -12.983 91.591 1.00 35.59 385 LEU A C 1
ATOM 3005 O O . LEU A 1 385 ? -78.906 -12.450 92.335 1.00 35.59 385 LEU A O 1
ATOM 3009 N N . ARG A 1 386 ? -79.236 -13.998 90.849 1.00 34.78 386 ARG A N 1
ATOM 3010 C CA . ARG A 1 386 ? -79.439 -14.451 89.449 1.00 34.78 386 ARG A CA 1
ATOM 3011 C C . ARG A 1 386 ? -79.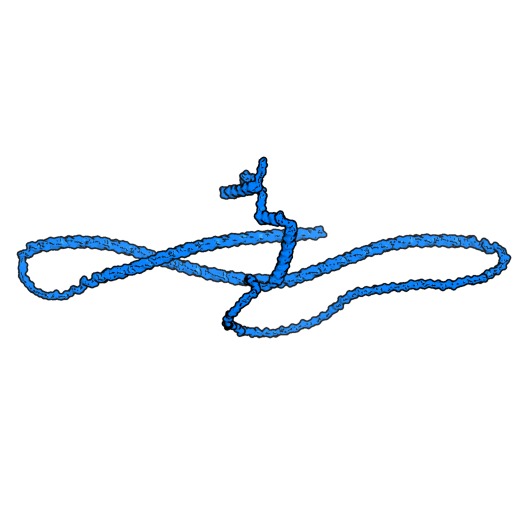055 -13.380 88.405 1.00 34.78 386 ARG A C 1
ATOM 3013 O O . ARG A 1 386 ? -79.705 -12.346 88.348 1.00 34.78 386 ARG A O 1
ATOM 3020 N N . ALA A 1 387 ? -78.091 -13.757 87.542 1.00 35.91 387 ALA A N 1
ATOM 3021 C CA . ALA A 1 387 ? -77.567 -13.080 86.334 1.00 35.91 387 ALA A CA 1
ATOM 3022 C C . ALA A 1 387 ? -76.463 -12.025 86.608 1.00 35.91 387 ALA A C 1
ATOM 3024 O O . ALA A 1 387 ? -76.638 -11.182 87.471 1.00 35.91 387 ALA A O 1
ATOM 3025 N N . THR A 1 388 ? -75.283 -11.991 85.980 1.00 43.59 388 THR A N 1
ATOM 3026 C CA . THR A 1 388 ? -74.655 -12.712 84.855 1.00 43.59 388 THR A CA 1
ATOM 3027 C C . THR A 1 388 ? -73.133 -12.685 85.073 1.00 43.59 388 THR A C 1
ATOM 3029 O O . THR A 1 388 ? -72.558 -11.605 85.158 1.00 43.59 388 THR A O 1
ATOM 3032 N N . ASN A 1 389 ? -72.477 -13.846 85.142 1.00 34.97 389 ASN A N 1
ATOM 3033 C CA . ASN A 1 389 ? -71.013 -13.973 85.118 1.00 34.97 389 ASN A CA 1
ATOM 3034 C C . ASN A 1 389 ? -70.629 -14.884 83.940 1.00 34.97 389 ASN A C 1
ATOM 3036 O O . ASN A 1 389 ? -70.174 -16.012 84.108 1.00 34.97 389 ASN A O 1
ATOM 3040 N N . GLU A 1 390 ? -70.875 -14.395 82.729 1.00 43.78 390 GLU A N 1
ATOM 3041 C CA . GLU A 1 390 ? -70.212 -14.862 81.515 1.00 43.78 390 GLU A CA 1
ATOM 3042 C C . GLU A 1 390 ? -69.223 -13.766 81.123 1.00 43.78 390 GLU A C 1
ATOM 3044 O O . GLU A 1 390 ? -69.681 -12.719 80.702 1.00 43.78 390 GLU A O 1
ATOM 3049 N N . GLU A 1 391 ? -67.913 -13.975 81.322 1.00 41.41 391 GLU A N 1
ATOM 3050 C CA . GLU A 1 391 ? -66.825 -13.419 80.473 1.00 41.41 391 GLU A CA 1
ATOM 3051 C C . GLU A 1 391 ? -65.402 -13.576 81.039 1.00 41.41 391 GLU A C 1
ATOM 3053 O O . GLU A 1 391 ? -64.443 -13.129 80.423 1.00 41.41 391 GLU A O 1
ATOM 3058 N N . ALA A 1 392 ? -65.184 -14.294 82.144 1.00 41.38 392 ALA A N 1
ATOM 3059 C CA . ALA A 1 392 ? -63.830 -14.450 82.698 1.00 41.38 392 ALA A CA 1
ATOM 3060 C C . ALA A 1 392 ? -63.023 -15.666 82.179 1.00 41.38 392 ALA A C 1
ATOM 3062 O O . ALA A 1 392 ? -61.938 -15.922 82.686 1.00 41.38 392 ALA A O 1
ATOM 3063 N N . ASN A 1 393 ? -63.504 -16.423 81.179 1.00 40.91 393 ASN A N 1
ATOM 3064 C CA . ASN A 1 393 ? -62.843 -17.675 80.753 1.00 40.91 393 ASN A CA 1
ATOM 3065 C C . ASN A 1 393 ? -62.643 -17.866 79.235 1.00 40.91 393 ASN A C 1
ATOM 3067 O O . ASN A 1 393 ? -62.398 -18.981 78.781 1.00 40.91 393 ASN A O 1
ATOM 3071 N N . ARG A 1 394 ? -62.680 -16.792 78.430 1.00 41.75 394 ARG A N 1
ATOM 3072 C CA . ARG A 1 394 ? -62.321 -16.844 76.989 1.00 41.75 394 ARG A CA 1
ATOM 3073 C C . ARG A 1 394 ? -60.982 -16.183 76.627 1.00 41.75 394 ARG A C 1
ATOM 3075 O O . ARG A 1 394 ? -60.631 -16.129 75.455 1.00 41.75 394 ARG A O 1
ATOM 3082 N N . GLY A 1 395 ? -60.204 -15.719 77.607 1.00 39.81 395 GLY A N 1
ATOM 3083 C CA . GLY A 1 395 ? -58.927 -15.031 77.360 1.00 39.81 395 GLY A CA 1
ATOM 3084 C C . GLY A 1 395 ? -57.667 -15.903 77.409 1.00 39.81 395 GLY A C 1
ATOM 3085 O O . GLY A 1 395 ? -56.609 -15.451 76.984 1.00 39.81 395 GLY A O 1
ATOM 3086 N N . SER A 1 396 ? -57.740 -17.139 77.919 1.00 39.94 396 SER A N 1
ATOM 3087 C CA . SER A 1 396 ? -56.529 -17.905 78.280 1.00 39.94 396 SER A CA 1
ATOM 3088 C C . SER A 1 396 ? -56.076 -18.942 77.237 1.00 39.94 396 SER A C 1
ATOM 3090 O O . SER A 1 396 ? -54.937 -19.394 77.271 1.00 39.94 396 SER A O 1
ATOM 3092 N N . THR A 1 397 ? -56.901 -19.268 76.238 1.00 41.47 397 THR A N 1
ATOM 3093 C CA . THR A 1 397 ? -56.524 -20.204 75.156 1.00 41.47 397 THR A CA 1
ATOM 3094 C C . THR A 1 397 ? -56.041 -19.518 73.872 1.00 41.47 397 THR A C 1
ATOM 3096 O O . THR A 1 397 ? -55.366 -20.151 73.068 1.00 41.47 397 THR A O 1
ATOM 3099 N N . MET A 1 398 ? -56.260 -18.207 73.706 1.00 43.31 398 MET A N 1
ATOM 3100 C CA . MET A 1 398 ? -55.747 -17.430 72.558 1.00 43.31 398 MET A CA 1
ATOM 3101 C C . MET A 1 398 ? -54.304 -16.918 72.740 1.00 43.31 398 MET A C 1
ATOM 3103 O O . MET A 1 398 ? -53.680 -16.482 71.773 1.00 43.31 398 MET A O 1
ATOM 3107 N N . ALA A 1 399 ? -53.744 -16.984 73.954 1.00 43.19 399 ALA A N 1
ATOM 3108 C CA . ALA A 1 399 ? -52.354 -16.597 74.222 1.00 43.19 399 ALA A CA 1
ATOM 3109 C C . ALA A 1 399 ? -51.343 -17.721 73.913 1.00 43.19 399 ALA A C 1
ATOM 3111 O O . ALA A 1 399 ? -50.181 -17.441 73.628 1.00 43.19 399 ALA A O 1
ATOM 3112 N N . LEU A 1 400 ? -51.780 -18.988 73.894 1.00 44.56 400 LEU A N 1
ATOM 3113 C CA . LEU A 1 400 ? -50.907 -20.126 73.580 1.00 44.56 400 LEU A CA 1
ATOM 3114 C C . LEU A 1 400 ? -50.882 -20.466 72.076 1.00 44.56 400 LEU A C 1
ATOM 3116 O O . LEU A 1 400 ? -49.876 -20.978 71.586 1.00 44.56 400 LEU A O 1
ATOM 3120 N N . GLU A 1 401 ? -51.934 -20.133 71.316 1.00 44.69 401 GLU A N 1
ATOM 3121 C CA . GLU A 1 401 ? -51.923 -20.278 69.850 1.00 44.69 401 GLU A CA 1
ATOM 3122 C C . GLU A 1 401 ? -51.218 -19.121 69.123 1.00 44.69 401 GLU A C 1
ATOM 3124 O O . GLU A 1 401 ? -50.543 -19.379 68.126 1.00 44.69 401 GLU A O 1
ATOM 3129 N N . ARG A 1 402 ? -51.231 -17.886 69.658 1.00 47.75 402 ARG A N 1
ATOM 3130 C CA . ARG A 1 402 ? -50.415 -16.780 69.103 1.00 47.75 402 ARG A CA 1
ATOM 3131 C C . ARG A 1 402 ? -48.906 -17.013 69.242 1.00 47.75 402 ARG A C 1
ATOM 3133 O O . ARG A 1 402 ? -48.155 -16.702 68.322 1.00 47.75 402 ARG A O 1
ATOM 3140 N N . SER A 1 403 ? -48.473 -17.668 70.321 1.00 46.66 403 SER A N 1
ATOM 3141 C CA . SER A 1 403 ? -47.062 -18.031 70.530 1.00 46.66 403 SER A CA 1
ATOM 3142 C C . SER A 1 403 ? -46.561 -19.090 69.529 1.00 46.66 403 SER A C 1
ATOM 3144 O O . SER A 1 403 ? -45.411 -19.042 69.086 1.00 46.66 403 SER A O 1
ATOM 3146 N N . LYS A 1 404 ? -47.426 -20.016 69.084 1.00 48.12 404 LYS A N 1
ATOM 3147 C CA . LYS A 1 404 ? -47.056 -21.012 68.063 1.00 48.12 404 LYS A CA 1
ATOM 3148 C C . LYS A 1 404 ? -46.986 -20.415 66.655 1.00 48.12 404 LYS A C 1
ATOM 3150 O O . LYS A 1 404 ? -46.040 -20.747 65.940 1.00 48.12 404 LYS A O 1
ATOM 3155 N N . SER A 1 405 ? -47.890 -19.497 66.290 1.00 48.72 405 SER A N 1
ATOM 3156 C CA . SER A 1 405 ? -47.846 -18.796 64.994 1.00 48.72 405 SER A CA 1
ATOM 3157 C C . SER A 1 405 ? -46.665 -17.823 64.855 1.00 48.72 405 SER A C 1
ATOM 3159 O O . SER A 1 405 ? -46.125 -17.669 63.757 1.00 48.72 405 SER A O 1
ATOM 3161 N N . GLU A 1 406 ? -46.199 -17.220 65.954 1.00 50.00 406 GLU A N 1
ATOM 3162 C CA . GLU A 1 406 ? -45.006 -16.357 65.953 1.00 50.00 406 GLU A CA 1
ATOM 3163 C C . GLU A 1 406 ? -43.703 -17.166 65.823 1.00 50.00 406 GLU A C 1
ATOM 3165 O O . GLU A 1 406 ? -42.791 -16.746 65.109 1.00 50.00 406 GLU A O 1
ATOM 3170 N N . SER A 1 407 ? -43.635 -18.379 66.390 1.00 50.34 407 SER A N 1
ATOM 3171 C CA . SER A 1 407 ? -42.466 -19.262 66.225 1.00 50.34 407 SER A CA 1
ATOM 3172 C C . SER A 1 407 ? -42.289 -19.777 64.787 1.00 50.34 407 SER A C 1
ATOM 3174 O O . SER A 1 407 ? -41.162 -19.897 64.302 1.00 50.34 407 SER A O 1
ATOM 3176 N N . THR A 1 408 ? -43.387 -20.028 64.061 1.00 53.59 408 THR A N 1
ATOM 3177 C CA . THR A 1 408 ? -43.343 -20.419 62.642 1.00 53.59 408 THR A CA 1
ATOM 3178 C C . THR A 1 408 ? -43.024 -19.243 61.720 1.00 53.59 408 THR A C 1
ATOM 3180 O O . THR A 1 408 ? -42.354 -19.439 60.708 1.00 53.59 408 THR A O 1
ATOM 3183 N N . SER A 1 409 ? -43.422 -18.022 62.094 1.00 52.25 409 SER A N 1
ATOM 3184 C CA . SER A 1 409 ? -43.074 -16.791 61.371 1.00 52.25 409 SER A CA 1
ATOM 3185 C C . SER A 1 409 ? -41.585 -16.449 61.516 1.00 52.25 409 SER A C 1
ATOM 3187 O O . SER A 1 409 ? -40.894 -16.255 60.518 1.00 52.25 409 SER A O 1
ATOM 3189 N N . LEU A 1 410 ? -41.035 -16.511 62.736 1.00 53.78 410 LEU A N 1
ATOM 3190 C CA . LEU A 1 410 ? -39.604 -16.292 62.987 1.00 53.78 410 LEU A CA 1
ATOM 3191 C C . LEU A 1 410 ? -38.712 -17.350 62.324 1.00 53.78 410 LEU A C 1
ATOM 3193 O O . LEU A 1 410 ? -37.642 -17.016 61.823 1.00 53.78 410 LEU A O 1
ATOM 3197 N N . LYS A 1 411 ? -39.160 -18.610 62.248 1.00 56.47 411 LYS A N 1
ATOM 3198 C CA . LYS A 1 411 ? -38.433 -19.675 61.536 1.00 56.47 411 LYS A CA 1
ATOM 3199 C C . LYS A 1 411 ? -38.482 -19.503 60.011 1.00 56.47 411 LYS A C 1
ATOM 3201 O O . LYS A 1 411 ? -37.512 -19.833 59.333 1.00 56.47 411 LYS A O 1
ATOM 3206 N N . GLY A 1 412 ? -39.569 -18.933 59.484 1.00 56.25 412 GLY A N 1
ATOM 3207 C CA . GLY A 1 412 ? -39.663 -18.480 58.094 1.00 56.25 412 GLY A CA 1
ATOM 3208 C C . GLY A 1 412 ? -38.712 -17.319 57.795 1.00 56.25 412 GLY A C 1
ATOM 3209 O O . GLY A 1 412 ? -37.976 -17.391 56.814 1.00 56.25 412 GLY A O 1
ATOM 3210 N N . MET A 1 413 ? -38.654 -16.314 58.679 1.00 54.81 413 MET A N 1
ATOM 3211 C CA . MET A 1 413 ? -37.749 -15.165 58.539 1.00 54.81 413 MET A CA 1
ATOM 3212 C C . MET A 1 413 ? -36.269 -15.552 58.660 1.00 54.81 413 MET A C 1
ATOM 3214 O O . MET A 1 413 ? -35.456 -15.058 57.878 1.00 54.81 413 MET A O 1
ATOM 3218 N N . LEU A 1 414 ? -35.915 -16.470 59.572 1.00 54.81 414 LEU A N 1
ATOM 3219 C CA . LEU A 1 414 ? -34.551 -17.007 59.666 1.00 54.81 414 LEU A CA 1
ATOM 3220 C C . LEU A 1 414 ? -34.167 -17.788 58.402 1.00 54.81 414 LEU A C 1
ATOM 3222 O O . LEU A 1 414 ? -33.071 -17.605 57.887 1.00 54.81 414 LEU A O 1
ATOM 3226 N N . GLY A 1 415 ? -35.082 -18.593 57.850 1.00 56.03 415 GLY A N 1
ATOM 3227 C CA . GLY A 1 415 ? -34.841 -19.337 56.610 1.00 56.03 415 GLY A CA 1
ATOM 3228 C C . GLY A 1 415 ? -34.747 -18.461 55.350 1.00 56.03 415 GLY A C 1
ATOM 3229 O O . GLY A 1 415 ? -34.138 -18.876 54.362 1.00 56.03 415 GLY A O 1
ATOM 3230 N N . THR A 1 416 ? -35.334 -17.258 55.356 1.00 56.22 416 THR A N 1
ATOM 3231 C CA . THR A 1 416 ? -35.101 -16.231 54.322 1.00 56.22 416 THR A CA 1
ATOM 3232 C C . THR A 1 416 ? -33.814 -15.447 54.556 1.00 56.22 416 THR A C 1
ATOM 3234 O O . THR A 1 416 ? -33.130 -15.151 53.583 1.00 56.22 416 THR A O 1
ATOM 3237 N N . ALA A 1 417 ? -33.438 -15.169 55.807 1.00 53.91 417 ALA A N 1
ATOM 3238 C CA . ALA A 1 417 ? -32.172 -14.512 56.130 1.00 53.91 417 ALA A CA 1
ATOM 3239 C C . ALA A 1 417 ? -30.966 -15.411 55.805 1.00 53.91 417 ALA A C 1
ATOM 3241 O O . ALA A 1 417 ? -30.011 -14.950 55.191 1.00 53.91 417 ALA A O 1
ATOM 3242 N N . GLU A 1 418 ? -31.030 -16.712 56.110 1.00 55.09 418 GLU A N 1
ATOM 3243 C CA . GLU A 1 418 ? -29.992 -17.680 55.723 1.00 55.09 418 GLU A CA 1
ATOM 3244 C C . GLU A 1 418 ? -29.871 -17.806 54.199 1.00 55.09 418 GLU A C 1
ATOM 3246 O O . GLU A 1 418 ? -28.758 -17.821 53.678 1.00 55.09 418 GLU A O 1
ATOM 3251 N N . ARG A 1 419 ? -30.996 -17.796 53.465 1.00 56.59 419 ARG A N 1
ATOM 3252 C CA . ARG A 1 419 ? -30.973 -17.774 51.992 1.00 56.59 419 ARG A CA 1
ATOM 3253 C C . ARG A 1 419 ? -30.379 -16.482 51.424 1.00 56.59 419 ARG A C 1
ATOM 3255 O O . ARG A 1 419 ? -29.632 -16.556 50.453 1.00 56.59 419 ARG A O 1
ATOM 3262 N N . GLN A 1 420 ? -30.655 -15.332 52.042 1.00 56.38 420 GLN A N 1
ATOM 3263 C CA . GLN A 1 420 ? -30.072 -14.044 51.650 1.00 56.38 420 GLN A CA 1
ATOM 3264 C C . GLN A 1 420 ? -28.563 -13.968 51.927 1.00 56.38 420 GLN A C 1
ATOM 3266 O O . GLN A 1 420 ? -27.824 -13.406 51.120 1.00 56.38 420 GLN A O 1
ATOM 3271 N N . ILE A 1 421 ? -28.088 -14.574 53.020 1.00 56.16 421 ILE A N 1
ATOM 3272 C CA . ILE A 1 421 ? -26.654 -14.653 53.338 1.00 56.16 421 ILE A CA 1
ATOM 3273 C C . ILE A 1 421 ? -25.929 -15.548 52.321 1.00 56.16 421 ILE A C 1
ATOM 3275 O O . ILE A 1 421 ? -24.873 -15.162 51.824 1.00 56.16 421 ILE A O 1
ATOM 3279 N N . THR A 1 422 ? -26.516 -16.683 51.919 1.00 52.25 422 THR A N 1
ATOM 3280 C CA . THR A 1 422 ? -25.909 -17.551 50.892 1.00 52.25 422 THR A CA 1
ATOM 3281 C C . THR A 1 422 ? -25.873 -16.915 49.499 1.00 52.25 422 THR A C 1
ATOM 3283 O O . THR A 1 422 ? -24.889 -17.092 48.786 1.00 52.25 422 THR A O 1
ATOM 3286 N N . THR A 1 423 ? -26.879 -16.118 49.114 1.00 54.09 423 THR A N 1
ATOM 3287 C CA . THR A 1 423 ? -26.838 -15.363 47.845 1.00 54.09 423 THR A CA 1
ATOM 3288 C C . THR A 1 423 ? -25.797 -14.245 47.863 1.00 54.09 423 THR A C 1
ATOM 3290 O O . THR A 1 423 ? -25.195 -13.954 46.834 1.00 54.09 423 THR A O 1
ATOM 3293 N N . PHE A 1 424 ? -25.524 -13.653 49.031 1.00 50.38 424 PHE A N 1
ATOM 3294 C CA . PHE A 1 424 ? -24.509 -12.606 49.166 1.00 50.38 424 PHE A CA 1
ATOM 3295 C C . PHE A 1 424 ? -23.085 -13.148 48.961 1.00 50.38 424 PHE A C 1
ATOM 3297 O O . PHE A 1 424 ? -22.243 -12.469 48.373 1.00 50.38 424 PHE A O 1
ATOM 3304 N N . ASP A 1 425 ? -22.811 -14.382 49.396 1.00 52.94 425 ASP A N 1
ATOM 3305 C CA . ASP A 1 425 ? -21.514 -15.034 49.171 1.00 52.94 425 ASP A CA 1
ATOM 3306 C C . ASP A 1 425 ? -21.319 -15.474 47.705 1.00 52.94 425 ASP A C 1
ATOM 3308 O O . ASP A 1 425 ? -20.205 -15.366 47.181 1.00 52.94 425 ASP A O 1
ATOM 3312 N N . GLU A 1 426 ? -22.384 -15.876 46.998 1.00 55.66 426 GLU A N 1
ATOM 3313 C CA . GLU A 1 426 ? -22.330 -16.155 45.551 1.00 55.66 426 GLU A CA 1
ATOM 3314 C C . GLU A 1 426 ? -22.122 -14.879 44.715 1.00 55.66 426 GLU A C 1
ATOM 3316 O O . GLU A 1 426 ? -21.290 -14.869 43.802 1.00 55.66 426 GLU A O 1
ATOM 3321 N N . GLU A 1 427 ? -22.789 -13.771 45.056 1.00 56.34 427 GLU A N 1
ATOM 3322 C CA . GLU A 1 427 ? -22.559 -12.473 44.405 1.00 56.34 427 GLU A CA 1
ATOM 3323 C C . GLU A 1 427 ? -21.139 -11.957 44.658 1.00 56.34 427 GLU A C 1
ATOM 3325 O O . GLU A 1 427 ? -20.481 -11.455 43.744 1.00 56.34 427 GLU A O 1
ATOM 3330 N N . ARG A 1 428 ? -20.610 -12.140 45.871 1.00 55.75 428 ARG A N 1
ATOM 3331 C CA . ARG A 1 428 ? -19.246 -11.730 46.221 1.00 55.75 428 ARG A CA 1
ATOM 3332 C C . ARG A 1 428 ? -18.181 -12.522 45.452 1.00 55.75 428 ARG A C 1
ATOM 3334 O O . ARG A 1 428 ? -17.194 -11.928 45.014 1.00 55.75 428 ARG A O 1
ATOM 3341 N N . LEU A 1 429 ? -18.400 -13.819 45.221 1.00 55.06 429 LEU A N 1
ATOM 3342 C CA . LEU A 1 429 ? -17.563 -14.650 44.342 1.00 55.06 429 LEU A CA 1
ATOM 3343 C C . LEU A 1 429 ? -17.683 -14.230 42.864 1.00 55.06 429 LEU A C 1
ATOM 3345 O O . LEU A 1 429 ? -16.670 -14.154 42.166 1.00 55.06 429 LEU A O 1
ATOM 3349 N N . GLY A 1 430 ? -18.884 -13.872 42.396 1.00 53.97 430 GLY A N 1
ATOM 3350 C CA . GLY A 1 430 ? -19.107 -13.330 41.049 1.00 53.97 430 GLY A CA 1
ATOM 3351 C C . GLY A 1 430 ? -18.420 -11.978 40.806 1.00 53.97 430 GLY A C 1
ATOM 3352 O O . GLY A 1 430 ? -17.827 -11.756 39.747 1.00 53.97 430 GLY A O 1
ATOM 3353 N N . PHE A 1 431 ? -18.413 -11.091 41.805 1.00 53.72 431 PHE A N 1
ATOM 3354 C CA . PHE A 1 431 ? -17.690 -9.815 41.756 1.00 53.72 431 PHE A CA 1
ATOM 3355 C C . PHE A 1 431 ? -16.170 -10.003 41.691 1.00 53.72 431 PHE A C 1
ATOM 3357 O O . PHE A 1 431 ? -15.493 -9.260 40.980 1.00 53.72 431 PHE A O 1
ATOM 3364 N N . GLN A 1 432 ? -15.635 -11.016 42.376 1.00 56.62 432 GLN A N 1
ATOM 3365 C CA . GLN A 1 432 ? -14.199 -11.289 42.406 1.00 56.62 432 GLN A CA 1
ATOM 3366 C C . GLN A 1 432 ? -13.681 -11.798 41.050 1.00 56.62 432 GLN A C 1
ATOM 3368 O O . GLN A 1 432 ? -12.659 -11.313 40.554 1.00 56.62 432 GLN A O 1
ATOM 3373 N N . ILE A 1 433 ? -14.451 -12.674 40.393 1.00 58.28 433 ILE A N 1
ATOM 3374 C CA . ILE A 1 433 ? -14.173 -13.148 39.026 1.00 58.28 433 ILE A CA 1
ATOM 3375 C C . ILE A 1 433 ? -14.235 -11.980 38.027 1.00 58.28 433 ILE A C 1
ATOM 3377 O O . ILE A 1 433 ? -13.387 -11.877 37.138 1.00 58.28 433 ILE A O 1
ATOM 3381 N N . ASN A 1 434 ? -15.175 -11.046 38.207 1.00 65.69 434 ASN A N 1
ATOM 3382 C CA . ASN A 1 434 ? -15.277 -9.860 37.357 1.00 65.69 434 ASN A CA 1
ATOM 3383 C C . ASN A 1 434 ? -14.084 -8.907 37.494 1.00 65.69 434 ASN A C 1
ATOM 3385 O O . ASN A 1 434 ? -13.648 -8.356 36.486 1.00 65.69 434 ASN A O 1
ATOM 3389 N N . THR A 1 435 ? -13.508 -8.730 38.685 1.00 72.25 435 THR A N 1
ATOM 3390 C CA . THR A 1 435 ? -12.302 -7.896 38.840 1.00 72.25 435 THR A CA 1
ATOM 3391 C C . THR A 1 435 ? -11.069 -8.486 38.161 1.00 72.25 435 THR A C 1
ATOM 3393 O O . THR A 1 435 ? -10.345 -7.748 37.496 1.00 72.25 435 THR A O 1
ATOM 3396 N N . GLU A 1 436 ? -10.845 -9.800 38.249 1.00 74.00 436 GLU A N 1
ATOM 3397 C CA . GLU A 1 436 ? -9.711 -10.440 37.568 1.00 74.00 436 GLU A CA 1
ATOM 3398 C C . GLU A 1 436 ? -9.852 -10.392 36.038 1.00 74.00 436 GLU A C 1
ATOM 3400 O O . GLU A 1 436 ? -8.872 -10.196 35.314 1.00 74.00 436 GLU A O 1
ATOM 3405 N N . GLU A 1 437 ? -11.079 -10.541 35.530 1.00 77.75 437 GLU A N 1
ATOM 3406 C CA . GLU A 1 437 ? -11.397 -10.393 34.108 1.00 77.75 437 GLU A CA 1
ATOM 3407 C C . GLU A 1 437 ? -11.167 -8.944 33.635 1.00 77.75 437 GLU A C 1
ATOM 3409 O O . GLU A 1 437 ? -10.602 -8.719 32.559 1.00 77.75 437 GLU A O 1
ATOM 3414 N N . LEU A 1 438 ? -11.536 -7.951 34.456 1.00 78.69 438 LEU A N 1
ATOM 3415 C CA . LEU A 1 438 ? -11.313 -6.532 34.168 1.00 78.69 438 LEU A CA 1
ATOM 3416 C C . LEU A 1 438 ? -9.822 -6.177 34.155 1.00 78.69 438 LEU A C 1
ATOM 3418 O O . LEU A 1 438 ? -9.372 -5.467 33.256 1.00 78.69 438 LEU A O 1
ATOM 3422 N N . GLU A 1 439 ? -9.040 -6.702 35.100 1.00 85.31 439 GLU A N 1
ATOM 3423 C CA . GLU A 1 439 ? -7.585 -6.526 35.120 1.00 85.31 439 GLU A CA 1
ATOM 3424 C C . GLU A 1 439 ? -6.920 -7.161 33.895 1.00 85.31 439 GLU A C 1
ATOM 3426 O O . GLU A 1 439 ? -6.028 -6.552 33.294 1.00 85.31 439 GLU A O 1
ATOM 3431 N N . ARG A 1 440 ? -7.375 -8.349 33.470 1.00 88.19 440 ARG A N 1
ATOM 3432 C CA . ARG A 1 440 ? -6.913 -8.980 32.223 1.00 88.19 440 ARG A CA 1
ATOM 3433 C C . ARG A 1 440 ? -7.211 -8.095 31.014 1.00 88.19 440 ARG A C 1
ATOM 3435 O O . ARG A 1 440 ? -6.294 -7.777 30.258 1.00 88.19 440 ARG A O 1
ATOM 3442 N N . ARG A 1 441 ? -8.451 -7.613 30.882 1.00 88.44 441 ARG A N 1
ATOM 3443 C CA . ARG A 1 441 ? -8.864 -6.721 29.784 1.00 88.44 441 ARG A CA 1
ATOM 3444 C C . ARG A 1 441 ? -8.103 -5.397 29.781 1.00 88.44 441 ARG A C 1
ATOM 3446 O O . ARG A 1 441 ? -7.711 -4.925 28.716 1.00 88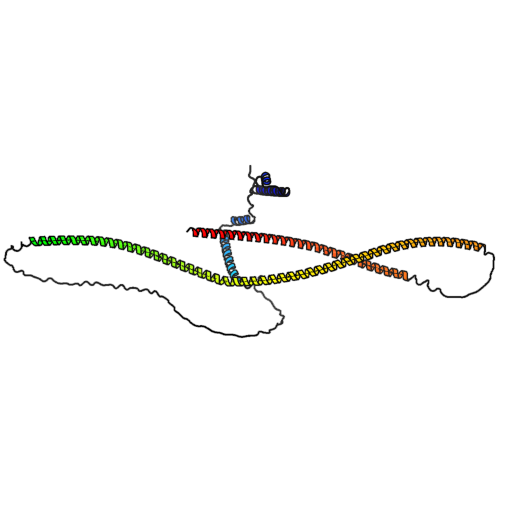.44 441 ARG A O 1
ATOM 3453 N N . LEU A 1 442 ? -7.838 -4.815 30.950 1.00 90.88 442 LEU A N 1
ATOM 3454 C CA . LEU A 1 442 ? -7.044 -3.592 31.075 1.00 90.88 442 LEU A CA 1
ATOM 3455 C C . LEU A 1 442 ? -5.597 -3.815 30.608 1.00 90.88 442 LEU A C 1
ATOM 3457 O O . LEU A 1 442 ? -5.021 -2.965 29.927 1.00 90.88 442 LEU A O 1
ATOM 3461 N N . LYS A 1 443 ? -5.012 -4.972 30.928 1.00 90.81 443 LYS A N 1
ATOM 3462 C CA . LYS A 1 443 ? -3.647 -5.345 30.530 1.00 90.81 443 LYS A CA 1
ATOM 3463 C C . LYS A 1 443 ? -3.535 -5.622 29.027 1.00 90.81 443 LYS A C 1
ATOM 3465 O O . LYS A 1 443 ? -2.563 -5.201 28.391 1.00 90.81 443 LYS A O 1
ATOM 3470 N N . ASP A 1 444 ? -4.550 -6.254 28.448 1.00 88.56 444 ASP A N 1
ATOM 3471 C CA . ASP A 1 444 ? -4.661 -6.472 27.003 1.00 88.56 444 ASP A CA 1
ATOM 3472 C C . ASP A 1 444 ? -4.846 -5.143 26.254 1.00 88.56 444 ASP A C 1
ATOM 3474 O O . ASP A 1 444 ? -4.196 -4.886 25.239 1.00 88.56 444 ASP A O 1
ATOM 3478 N N . HIS A 1 445 ? -5.641 -4.223 26.804 1.00 88.75 445 HIS A N 1
ATOM 3479 C CA . HIS A 1 445 ? -5.800 -2.891 26.229 1.00 88.75 445 HIS A CA 1
ATOM 3480 C C . HIS A 1 445 ? -4.503 -2.066 26.304 1.00 88.75 445 HIS A C 1
ATOM 3482 O O . HIS A 1 445 ? -4.087 -1.466 25.314 1.00 88.75 445 HIS A O 1
ATOM 3488 N N . GLN A 1 446 ? -3.786 -2.099 27.433 1.00 88.19 446 GLN A N 1
ATOM 3489 C CA . GLN A 1 446 ? -2.481 -1.436 27.566 1.00 88.19 446 GLN A CA 1
ATOM 3490 C C . GLN A 1 446 ? -1.430 -1.992 26.595 1.00 88.19 446 GLN A C 1
ATOM 3492 O O . GLN A 1 446 ? -0.607 -1.237 26.069 1.00 88.19 446 GLN A O 1
ATOM 3497 N N . THR A 1 447 ? -1.431 -3.303 26.342 1.00 88.94 447 THR A N 1
ATOM 3498 C CA . THR A 1 447 ? -0.519 -3.909 25.361 1.00 88.94 447 THR A CA 1
ATOM 3499 C C . THR A 1 447 ? -0.896 -3.544 23.926 1.00 88.94 447 THR A C 1
ATOM 3501 O O . THR A 1 447 ? 0.003 -3.244 23.137 1.00 88.94 447 THR A O 1
ATOM 3504 N N . ALA A 1 448 ? -2.189 -3.457 23.604 1.00 86.19 448 ALA A N 1
ATOM 3505 C CA . ALA A 1 448 ? -2.664 -2.951 22.317 1.00 86.19 448 ALA A CA 1
ATOM 3506 C C . ALA A 1 448 ? -2.268 -1.479 22.085 1.00 86.19 448 ALA A C 1
ATOM 3508 O O . ALA A 1 448 ? -1.744 -1.147 21.021 1.00 86.19 448 ALA A O 1
ATOM 3509 N N . CYS A 1 449 ? -2.414 -0.610 23.093 1.00 87.44 449 CYS A N 1
ATOM 3510 C CA . CYS A 1 449 ? -1.996 0.794 23.006 1.00 87.44 449 CYS A CA 1
ATOM 3511 C C . CYS A 1 449 ? -0.490 0.935 22.745 1.00 87.44 449 CYS A C 1
ATOM 3513 O O . CYS A 1 449 ? -0.093 1.657 21.831 1.00 87.44 449 CYS A O 1
ATOM 3515 N N . ARG A 1 450 ? 0.356 0.171 23.452 1.00 86.88 450 ARG A N 1
ATOM 3516 C CA . ARG A 1 450 ? 1.810 0.151 23.193 1.00 86.88 450 ARG A CA 1
ATOM 3517 C C . ARG A 1 450 ? 2.151 -0.349 21.792 1.00 86.88 450 ARG A C 1
ATOM 3519 O O . ARG A 1 450 ? 3.112 0.119 21.183 1.00 86.88 450 ARG A O 1
ATOM 3526 N N . HIS A 1 451 ? 1.390 -1.309 21.267 1.00 88.44 451 HIS A N 1
ATOM 3527 C CA . HIS A 1 451 ? 1.595 -1.773 19.900 1.00 88.44 451 HIS A CA 1
ATOM 3528 C C . HIS A 1 451 ? 1.250 -0.677 18.880 1.00 88.44 451 HIS A C 1
ATOM 3530 O O . HIS A 1 451 ? 2.016 -0.480 17.932 1.00 88.44 451 HIS A O 1
ATOM 3536 N N . ASN A 1 452 ? 0.156 0.059 19.085 1.00 85.31 452 ASN A N 1
ATOM 3537 C CA . ASN A 1 452 ? -0.225 1.178 18.222 1.00 85.31 452 ASN A CA 1
ATOM 3538 C C . ASN A 1 452 ? 0.789 2.327 18.276 1.00 85.31 452 ASN A C 1
ATOM 3540 O O . ASN A 1 452 ? 1.159 2.838 17.222 1.00 85.31 452 ASN A O 1
ATOM 3544 N N . GLU A 1 453 ? 1.325 2.668 19.452 1.00 87.38 453 GLU A N 1
ATOM 3545 C CA . GLU A 1 453 ? 2.423 3.640 19.566 1.00 87.38 453 GLU A CA 1
ATOM 3546 C C . GLU A 1 453 ? 3.640 3.214 18.735 1.00 87.38 453 GLU A C 1
ATOM 3548 O O . GLU A 1 453 ? 4.153 4.005 17.948 1.00 87.38 453 GLU A O 1
ATOM 3553 N N . LEU A 1 454 ? 4.055 1.943 18.817 1.00 89.56 454 LEU A N 1
ATOM 3554 C CA . LEU A 1 454 ? 5.175 1.417 18.026 1.00 89.56 454 LEU A CA 1
ATOM 3555 C C . LEU A 1 454 ? 4.915 1.440 16.511 1.00 89.56 454 LEU A C 1
ATOM 3557 O O . LEU A 1 454 ? 5.861 1.591 15.728 1.00 89.56 454 LEU A O 1
ATOM 3561 N N . LEU A 1 455 ? 3.661 1.260 16.087 1.00 89.00 455 LEU A N 1
ATOM 3562 C CA . LEU A 1 455 ? 3.265 1.352 14.682 1.00 89.00 455 LEU A CA 1
ATOM 3563 C C . LEU A 1 455 ? 3.282 2.803 14.192 1.00 89.00 455 LEU A C 1
ATOM 3565 O O . LEU A 1 455 ? 3.859 3.051 13.132 1.00 89.00 455 LEU A O 1
ATOM 3569 N N . SER A 1 456 ? 2.763 3.751 14.976 1.00 88.31 456 SER A N 1
ATOM 3570 C CA . SER A 1 456 ? 2.853 5.189 14.686 1.00 88.31 456 SER A CA 1
ATOM 3571 C C . SER A 1 456 ? 4.306 5.650 14.583 1.00 88.31 456 SER A C 1
ATOM 3573 O O . SER A 1 456 ? 4.695 6.268 13.596 1.00 88.31 456 SER A O 1
ATOM 3575 N N . ASP A 1 457 ? 5.154 5.242 15.525 1.00 88.38 457 ASP A N 1
ATOM 3576 C CA . ASP A 1 457 ? 6.594 5.507 15.515 1.00 88.38 457 ASP A CA 1
ATOM 3577 C C . ASP A 1 457 ? 7.286 4.967 14.255 1.00 88.38 457 ASP A C 1
ATOM 3579 O O . ASP A 1 457 ? 8.216 5.559 13.698 1.00 88.38 457 ASP A O 1
ATOM 3583 N N . ARG A 1 458 ? 6.861 3.784 13.800 1.00 88.62 458 ARG A N 1
ATOM 3584 C CA . ARG A 1 458 ? 7.388 3.163 12.585 1.00 88.62 458 ARG A CA 1
ATOM 3585 C C . ARG A 1 458 ? 6.914 3.898 11.334 1.00 88.62 458 ARG A C 1
ATOM 3587 O O . ARG A 1 458 ? 7.736 4.084 10.439 1.00 88.62 458 ARG A O 1
ATOM 3594 N N . ALA A 1 459 ? 5.654 4.322 11.284 1.00 87.88 459 ALA A N 1
ATOM 3595 C CA . ALA A 1 459 ? 5.110 5.120 10.190 1.00 87.88 459 ALA A CA 1
ATOM 3596 C C . ALA A 1 459 ? 5.836 6.467 10.074 1.00 87.88 459 ALA A C 1
ATOM 3598 O O . ALA A 1 459 ? 6.285 6.827 8.990 1.00 87.88 459 ALA A O 1
ATOM 3599 N N . LEU A 1 460 ? 6.081 7.139 11.201 1.00 89.81 460 LEU A N 1
ATOM 3600 C CA . LEU A 1 460 ? 6.778 8.426 11.250 1.00 89.81 460 LEU A CA 1
ATOM 3601 C C . LEU A 1 460 ? 8.236 8.306 10.770 1.00 89.81 460 LEU A C 1
ATOM 3603 O O . LEU A 1 460 ? 8.714 9.124 9.987 1.00 89.81 460 LEU A O 1
ATOM 3607 N N . ARG A 1 461 ? 8.928 7.215 11.132 1.00 87.19 461 ARG A N 1
ATOM 3608 C CA . ARG A 1 461 ? 10.263 6.896 10.587 1.00 87.19 461 ARG A CA 1
ATOM 3609 C C . ARG A 1 461 ? 10.245 6.573 9.090 1.00 87.19 461 ARG A C 1
ATOM 3611 O O . ARG A 1 461 ? 11.240 6.824 8.412 1.00 87.19 461 ARG A O 1
ATOM 3618 N N . CYS A 1 462 ? 9.172 5.977 8.575 1.00 87.75 462 CYS A N 1
ATOM 3619 C CA . CYS A 1 462 ? 9.009 5.732 7.142 1.00 87.75 462 CYS A CA 1
ATOM 3620 C C . CYS A 1 462 ? 8.773 7.040 6.376 1.00 87.75 462 CYS A C 1
ATOM 3622 O O . CYS A 1 462 ? 9.443 7.254 5.368 1.00 87.75 462 CYS A O 1
ATOM 3624 N N . ASP A 1 463 ? 7.924 7.930 6.891 1.00 89.38 463 ASP A N 1
ATOM 3625 C CA . ASP A 1 463 ? 7.668 9.248 6.296 1.00 89.38 463 ASP A CA 1
ATOM 3626 C C . ASP A 1 463 ? 8.942 10.105 6.266 1.00 89.38 463 ASP A C 1
ATOM 3628 O O . ASP A 1 463 ? 9.317 10.671 5.241 1.00 89.38 463 ASP A O 1
ATOM 3632 N N . GLN A 1 464 ? 9.710 10.099 7.359 1.00 87.81 464 GLN A N 1
ATOM 3633 C CA . GLN A 1 464 ? 10.981 10.819 7.421 1.00 87.81 464 GLN A CA 1
ATOM 3634 C C . GLN A 1 464 ? 12.006 10.290 6.405 1.00 87.81 464 GLN A C 1
ATOM 3636 O O . GLN A 1 464 ? 12.750 11.071 5.814 1.00 87.81 464 GLN A O 1
ATOM 3641 N N . LYS A 1 465 ? 12.038 8.974 6.156 1.00 89.25 465 LYS A N 1
ATOM 3642 C CA . LYS A 1 465 ? 12.896 8.388 5.115 1.00 89.25 465 LYS A CA 1
ATOM 3643 C C . LYS A 1 465 ? 12.451 8.780 3.711 1.00 89.25 465 LYS A C 1
ATOM 3645 O O . LYS A 1 465 ? 13.322 9.057 2.893 1.00 89.25 465 LYS A O 1
ATOM 3650 N N . LEU A 1 466 ? 11.141 8.824 3.457 1.00 89.38 466 LEU A N 1
ATOM 3651 C CA . LEU A 1 466 ? 10.584 9.266 2.178 1.00 89.38 466 LEU A CA 1
ATOM 3652 C C . LEU A 1 466 ? 10.981 10.714 1.875 1.00 89.38 466 LEU A C 1
ATOM 3654 O O . LEU A 1 466 ? 11.544 10.970 0.812 1.00 89.38 466 LEU A O 1
ATOM 3658 N N . ARG A 1 467 ? 10.843 11.623 2.847 1.00 87.62 467 ARG A N 1
ATOM 3659 C CA . ARG A 1 467 ? 11.276 13.022 2.681 1.00 87.62 467 ARG A CA 1
ATOM 3660 C C . ARG A 1 467 ? 12.774 13.154 2.415 1.00 87.62 467 ARG A C 1
ATOM 3662 O O . ARG A 1 467 ? 13.184 13.942 1.570 1.00 87.62 467 ARG A O 1
ATOM 3669 N N . VAL A 1 468 ? 13.613 12.369 3.097 1.00 89.31 468 VAL A N 1
ATOM 3670 C CA . VAL A 1 468 ? 15.066 12.372 2.834 1.00 89.31 468 VAL A CA 1
ATOM 3671 C C . VAL A 1 468 ? 15.371 11.880 1.415 1.00 89.31 468 VAL A C 1
ATOM 3673 O O . VAL A 1 468 ? 16.229 12.456 0.747 1.00 89.31 468 VAL A O 1
ATOM 3676 N N . SER A 1 469 ? 14.668 10.853 0.925 1.00 87.56 469 SER A N 1
ATOM 3677 C CA . SER A 1 469 ? 14.823 10.409 -0.465 1.00 87.56 469 SER A CA 1
ATOM 3678 C C . SER A 1 469 ? 14.327 11.437 -1.484 1.00 87.56 469 SER A C 1
ATOM 3680 O O . SER A 1 469 ? 14.991 11.617 -2.499 1.00 87.56 469 SER A O 1
ATOM 3682 N N . GLU A 1 470 ? 13.236 12.155 -1.216 1.00 89.81 470 GLU A N 1
ATOM 3683 C CA . GLU A 1 470 ? 12.744 13.228 -2.093 1.00 89.81 470 GLU A CA 1
ATOM 3684 C C . GLU A 1 470 ? 13.757 14.371 -2.211 1.00 89.81 470 GLU A C 1
ATOM 3686 O O . GLU A 1 470 ? 14.067 14.809 -3.318 1.00 89.81 470 GLU A O 1
ATOM 3691 N N . VAL A 1 471 ? 14.356 14.795 -1.092 1.00 90.19 471 VAL A N 1
ATOM 3692 C CA . VAL A 1 471 ? 15.408 15.825 -1.088 1.00 90.19 471 VAL A CA 1
ATOM 3693 C C . VAL A 1 471 ? 16.640 15.372 -1.880 1.00 90.19 471 VAL A C 1
ATOM 3695 O O . VAL A 1 471 ? 17.209 16.165 -2.633 1.00 90.19 471 VAL A O 1
ATOM 3698 N N . LEU A 1 472 ? 17.042 14.101 -1.759 1.00 89.50 472 LEU A N 1
ATOM 3699 C CA . LEU A 1 472 ? 18.156 13.528 -2.529 1.00 89.50 472 LEU A CA 1
ATOM 3700 C C . LEU A 1 472 ? 17.863 13.468 -4.034 1.00 89.50 472 LEU A C 1
ATOM 3702 O O . LEU A 1 472 ? 18.735 13.770 -4.846 1.00 89.50 472 LEU A O 1
ATOM 3706 N N . VAL A 1 473 ? 16.638 13.105 -4.420 1.00 92.12 473 VAL A N 1
ATOM 3707 C CA . VAL A 1 473 ? 16.221 13.093 -5.830 1.00 92.12 473 VAL A CA 1
ATOM 3708 C C . VAL A 1 473 ? 16.203 14.514 -6.396 1.00 92.12 473 VAL A C 1
ATOM 3710 O O . VAL A 1 473 ? 16.750 14.740 -7.476 1.00 92.12 473 VAL A O 1
ATOM 3713 N N . ALA A 1 474 ? 15.670 15.485 -5.650 1.00 87.62 474 ALA A N 1
ATOM 3714 C CA . ALA A 1 474 ? 15.646 16.887 -6.061 1.00 87.62 474 ALA A CA 1
ATOM 3715 C C . ALA A 1 474 ? 17.061 17.471 -6.227 1.00 87.62 474 ALA A C 1
ATOM 3717 O O . ALA A 1 474 ? 17.336 18.166 -7.204 1.00 87.62 474 ALA A O 1
ATOM 3718 N N . THR A 1 475 ? 17.992 17.149 -5.321 1.00 87.81 475 THR A N 1
ATOM 3719 C CA . THR A 1 475 ? 19.397 17.587 -5.438 1.00 87.81 475 THR A CA 1
ATOM 3720 C C . THR A 1 475 ? 20.124 16.929 -6.608 1.00 87.81 475 THR A C 1
ATOM 3722 O O . THR A 1 475 ? 20.900 17.602 -7.285 1.00 87.81 475 THR A O 1
ATOM 3725 N N . LEU A 1 476 ? 19.852 15.654 -6.903 1.00 89.31 476 LEU A N 1
ATOM 3726 C CA . LEU A 1 476 ? 20.382 14.977 -8.093 1.00 89.31 476 LEU A CA 1
ATOM 3727 C C . LEU A 1 476 ? 19.819 15.550 -9.402 1.00 89.31 476 LEU A C 1
ATOM 3729 O O . LEU A 1 476 ? 20.543 15.656 -10.389 1.00 89.31 476 LEU A O 1
ATOM 3733 N N . GLN A 1 477 ? 18.545 15.942 -9.430 1.00 87.81 477 GLN A N 1
ATOM 3734 C CA . GLN A 1 477 ? 17.979 16.643 -10.582 1.00 87.81 477 GLN A CA 1
ATOM 3735 C C . GLN A 1 477 ? 18.597 18.031 -10.752 1.00 87.81 477 GLN A C 1
ATOM 3737 O O . GLN A 1 477 ? 18.988 18.377 -11.863 1.00 87.81 477 GLN A O 1
ATOM 3742 N N . ALA A 1 478 ? 18.754 18.795 -9.669 1.00 86.44 478 ALA A N 1
ATOM 3743 C CA . ALA A 1 478 ? 19.378 20.114 -9.718 1.00 86.44 478 ALA A CA 1
ATOM 3744 C C . ALA A 1 478 ? 20.837 20.051 -10.203 1.00 86.44 478 ALA A C 1
ATOM 3746 O O . ALA A 1 478 ? 21.241 20.860 -11.038 1.00 86.44 478 ALA A O 1
ATOM 3747 N N . SER A 1 479 ? 21.618 19.065 -9.746 1.00 87.19 479 SER A N 1
ATOM 3748 C CA . SER A 1 479 ? 22.999 18.880 -10.207 1.00 87.19 479 SER A CA 1
ATOM 3749 C C . SER A 1 479 ? 23.070 18.448 -11.673 1.00 87.19 479 SER A C 1
ATOM 3751 O O . SER A 1 479 ? 23.913 18.950 -12.413 1.00 87.19 479 SER A O 1
ATOM 3753 N N . LYS A 1 480 ? 22.146 17.594 -12.135 1.00 89.19 480 LYS A N 1
ATOM 3754 C CA . LYS A 1 480 ? 22.031 17.231 -13.554 1.00 89.19 480 LYS A CA 1
ATOM 3755 C C . LYS A 1 480 ? 21.720 18.448 -14.433 1.00 89.19 480 LYS A C 1
ATOM 3757 O O . LYS A 1 480 ? 22.332 18.601 -15.487 1.00 89.19 480 LYS A O 1
ATOM 3762 N N . SER A 1 481 ? 20.815 19.321 -13.993 1.00 87.25 481 SER A N 1
ATOM 3763 C CA . SER A 1 481 ? 20.485 20.566 -14.699 1.00 87.25 481 SER A CA 1
ATOM 3764 C C . SER A 1 481 ? 21.666 21.537 -14.744 1.00 87.25 481 SER A C 1
ATOM 3766 O O . SER A 1 481 ? 21.905 22.148 -15.779 1.00 87.25 481 SER A O 1
ATOM 3768 N N . ALA A 1 482 ? 22.441 21.646 -13.660 1.00 81.81 482 ALA A N 1
ATOM 3769 C CA . ALA A 1 482 ? 23.631 22.497 -13.616 1.00 81.81 482 ALA A CA 1
ATOM 3770 C C . ALA A 1 482 ? 24.739 22.017 -14.571 1.00 81.81 482 ALA A C 1
ATOM 3772 O O . ALA A 1 482 ? 25.388 22.833 -15.218 1.00 81.81 482 ALA A O 1
ATOM 3773 N N . VAL A 1 483 ? 24.929 20.699 -14.708 1.00 83.44 483 VAL A N 1
ATOM 3774 C CA . VAL A 1 483 ? 25.889 20.125 -15.669 1.00 83.44 483 VAL A CA 1
ATOM 3775 C C . VAL A 1 483 ? 25.457 20.387 -17.114 1.00 83.44 483 VAL A C 1
ATOM 3777 O O . VAL A 1 483 ? 26.296 20.719 -17.942 1.00 83.44 483 VAL A O 1
ATOM 3780 N N . LEU A 1 484 ? 24.158 20.295 -17.412 1.00 78.75 484 LEU A N 1
ATOM 3781 C CA . LEU A 1 484 ? 23.615 20.603 -18.741 1.00 78.75 484 LEU A CA 1
ATOM 3782 C C . LEU A 1 484 ? 23.674 22.092 -19.106 1.00 78.75 484 LEU A C 1
ATOM 3784 O O . LEU A 1 484 ? 23.585 22.409 -20.280 1.00 78.75 484 LEU A O 1
ATOM 3788 N N . PHE A 1 485 ? 23.799 22.995 -18.131 1.00 78.50 485 PHE A N 1
ATOM 3789 C CA . PHE A 1 485 ? 23.913 24.438 -18.381 1.00 78.50 485 PHE A CA 1
ATOM 3790 C C . PHE A 1 485 ? 25.360 24.889 -18.652 1.00 78.50 485 PHE A C 1
ATOM 3792 O O . PHE A 1 485 ? 25.587 25.998 -19.127 1.00 78.50 485 PHE A O 1
ATOM 3799 N N . HIS A 1 486 ? 26.343 24.049 -18.312 1.00 68.38 486 HIS A N 1
ATOM 3800 C CA . HIS A 1 486 ? 27.771 24.307 -18.527 1.00 68.38 486 HIS A CA 1
ATOM 3801 C C . HIS A 1 486 ? 28.364 23.565 -19.736 1.00 68.38 486 HIS A C 1
ATOM 3803 O O . HIS A 1 486 ? 29.531 23.789 -20.062 1.00 68.38 486 HIS A O 1
ATOM 3809 N N . LEU A 1 487 ? 27.574 22.702 -20.377 1.00 65.81 487 LEU A N 1
ATOM 3810 C CA . LEU A 1 487 ? 27.835 22.117 -21.694 1.00 65.81 487 LEU A CA 1
ATOM 3811 C C . LEU A 1 487 ? 27.100 22.938 -22.751 1.00 65.81 487 LEU A C 1
ATOM 3813 O O . LEU A 1 487 ? 27.683 23.111 -23.843 1.00 65.81 487 LEU A O 1
#

pLDDT: mean 72.48, std 22.72, range [27.58, 98.06]